Protein AF-0000000078028422 (afdb_homodimer)

Organism: NCBI:txid1051616

Structure (mmCIF, N/CA/C/O backbone):
data_AF-0000000078028422-model_v1
#
loop_
_entity.id
_entity.type
_entity.pdbx_description
1 polymer 'Dicer-like protein 2'
#
loop_
_atom_site.group_PDB
_atom_site.id
_atom_site.type_symbol
_atom_site.label_atom_id
_atom_site.label_alt_id
_atom_site.label_comp_id
_atom_site.label_asym_id
_atom_site.label_entity_id
_atom_site.label_seq_id
_atom_site.pdbx_PDB_ins_code
_atom_site.Cartn_x
_atom_site.Cartn_y
_atom_site.Cartn_z
_atom_site.occupancy
_atom_site.B_iso_or_equiv
_atom_site.auth_seq_id
_atom_site.auth_comp_id
_atom_site.auth_asym_id
_atom_site.auth_atom_id
_atom_site.pdbx_PDB_model_num
ATOM 1 N N . MET A 1 1 ? -7.621 -33.125 7.523 1 70.5 1 MET A N 1
ATOM 2 C CA . MET A 1 1 ? -7.453 -32.125 6.484 1 70.5 1 MET A CA 1
ATOM 3 C C . MET A 1 1 ? -6.629 -30.953 6.996 1 70.5 1 MET A C 1
ATOM 5 O O . MET A 1 1 ? -5.73 -30.469 6.301 1 70.5 1 MET A O 1
ATOM 9 N N . LEU A 1 2 ? -6.648 -30.766 8.273 1 87 2 LEU A N 1
ATOM 10 C CA . LEU A 1 2 ? -5.988 -29.594 8.82 1 87 2 LEU A CA 1
ATOM 11 C C . LEU A 1 2 ? -4.547 -29.891 9.203 1 87 2 LEU A C 1
ATOM 13 O O . LEU A 1 2 ? -3.678 -29.031 9.125 1 87 2 LEU A O 1
ATOM 17 N N . VAL A 1 3 ? -4.293 -31.172 9.5 1 90 3 VAL A N 1
ATOM 18 C CA . VAL A 1 3 ? -2.971 -31.547 9.984 1 90 3 VAL A CA 1
ATOM 19 C C . VAL A 1 3 ? -1.938 -31.391 8.875 1 90 3 VAL A C 1
ATOM 21 O O . VAL A 1 3 ? -0.91 -30.734 9.062 1 90 3 VAL A O 1
ATOM 24 N N . PRO A 1 4 ? -2.229 -31.938 7.75 1 92.5 4 PRO A N 1
ATOM 25 C CA . PRO A 1 4 ? -1.267 -31.75 6.66 1 92.5 4 PRO A CA 1
ATOM 26 C C . PRO A 1 4 ? -0.997 -30.266 6.359 1 92.5 4 PRO A C 1
ATOM 28 O O . PRO A 1 4 ? 0.129 -29.906 6.012 1 92.5 4 PRO A O 1
ATOM 31 N N . LEU A 1 5 ? -1.979 -29.438 6.48 1 94.75 5 LEU A N 1
ATOM 32 C CA . LEU A 1 5 ? -1.807 -28.016 6.227 1 94.75 5 LEU A CA 1
ATOM 33 C C . LEU A 1 5 ? -0.926 -27.375 7.293 1 94.75 5 LEU A C 1
ATOM 35 O O . LEU A 1 5 ? -0.062 -26.547 6.98 1 94.75 5 LEU A O 1
ATOM 39 N N . GLU A 1 6 ? -1.146 -27.734 8.484 1 96.94 6 GLU A N 1
ATOM 40 C CA . GLU A 1 6 ? -0.307 -27.25 9.578 1 96.94 6 GLU A CA 1
ATOM 41 C C . GLU A 1 6 ? 1.145 -27.672 9.391 1 96.94 6 GLU A C 1
ATOM 43 O O . GLU A 1 6 ? 2.066 -26.906 9.688 1 96.94 6 GLU A O 1
ATOM 48 N N . GLU A 1 7 ? 1.312 -28.891 8.914 1 94.5 7 GLU A N 1
ATOM 49 C CA . GLU A 1 7 ? 2.658 -29.375 8.617 1 94.5 7 GLU A CA 1
ATOM 50 C C . GLU A 1 7 ? 3.289 -28.578 7.477 1 94.5 7 GLU A C 1
ATOM 52 O O . GLU A 1 7 ? 4.473 -28.234 7.531 1 94.5 7 GLU A O 1
ATOM 57 N N . LEU A 1 8 ? 2.5 -28.312 6.527 1 95.38 8 LEU A N 1
ATOM 58 C CA . LEU A 1 8 ? 2.969 -27.562 5.371 1 95.38 8 LEU A CA 1
ATOM 59 C C . LEU A 1 8 ? 3.504 -26.188 5.785 1 95.38 8 LEU A C 1
ATOM 61 O O . LEU A 1 8 ? 4.57 -25.766 5.332 1 95.38 8 LEU A O 1
ATOM 65 N N . ILE A 1 9 ? 2.828 -25.484 6.691 1 96.75 9 ILE A N 1
ATOM 66 C CA . ILE A 1 9 ? 3.205 -24.109 7.043 1 96.75 9 ILE A CA 1
ATOM 67 C C . ILE A 1 9 ? 4.07 -24.125 8.297 1 96.75 9 ILE A C 1
ATOM 69 O O . ILE A 1 9 ? 4.516 -23.062 8.766 1 96.75 9 ILE A O 1
ATOM 73 N N . ASP A 1 10 ? 4.27 -25.328 8.844 1 95.44 10 ASP A N 1
ATOM 74 C CA . ASP A 1 10 ? 5.094 -25.547 10.031 1 95.44 10 ASP A CA 1
ATOM 75 C C . ASP A 1 10 ? 4.59 -24.719 11.211 1 95.44 10 ASP A C 1
ATOM 77 O O . ASP A 1 10 ? 5.355 -23.969 11.828 1 95.44 10 ASP A O 1
ATOM 81 N N . TYR A 1 11 ? 3.285 -24.781 11.438 1 98 11 TYR A N 1
ATOM 82 C CA . TYR A 1 11 ? 2.631 -24.109 12.555 1 98 11 TYR A CA 1
ATOM 83 C C . TYR A 1 11 ? 1.389 -24.875 13 1 98 11 TYR A C 1
ATOM 85 O O . TYR A 1 11 ? 0.562 -25.266 12.172 1 98 11 TYR A O 1
ATOM 93 N N . THR A 1 12 ? 1.267 -25.125 14.25 1 98.06 12 THR A N 1
ATOM 94 C CA . THR A 1 12 ? 0.093 -25.781 14.82 1 98.06 12 THR A CA 1
ATOM 95 C C . THR A 1 12 ? -0.811 -24.766 15.516 1 98.06 12 THR A C 1
ATOM 97 O O . THR A 1 12 ? -0.399 -24.109 16.484 1 98.06 12 THR A O 1
ATOM 100 N N . PHE A 1 13 ? -1.99 -24.734 15.094 1 98.06 13 PHE A N 1
ATOM 101 C CA . PHE A 1 13 ? -2.928 -23.734 15.602 1 98.06 13 PHE A CA 1
ATOM 102 C C . PHE A 1 13 ? -3.514 -24.172 16.938 1 98.06 13 PHE A C 1
ATOM 104 O O . PHE A 1 13 ? -3.863 -25.344 17.109 1 98.06 13 PHE A O 1
ATOM 111 N N . THR A 1 14 ? -3.594 -23.219 17.812 1 97.88 14 THR A N 1
ATOM 112 C CA . THR A 1 14 ? -4.391 -23.406 19.031 1 97.88 14 THR A CA 1
ATOM 113 C C . THR A 1 14 ? -5.883 -23.312 18.703 1 97.88 14 THR A C 1
ATOM 115 O O . THR A 1 14 ? -6.668 -24.172 19.125 1 97.88 14 THR A O 1
ATOM 118 N N . LYS A 1 15 ? -6.234 -22.297 18 1 96.56 15 LYS A N 1
ATOM 119 C CA . LYS A 1 15 ? -7.598 -22.125 17.516 1 96.56 15 LYS A CA 1
ATOM 120 C C . LYS A 1 15 ? -7.727 -22.562 16.062 1 96.56 15 LYS A C 1
ATOM 122 O O . LYS A 1 15 ? -7.578 -21.766 15.141 1 96.56 15 LYS A O 1
ATOM 127 N N . LYS A 1 16 ? -8.164 -23.75 15.898 1 95.81 16 LYS A N 1
ATOM 128 C CA . LYS A 1 16 ? -8.234 -24.375 14.578 1 95.81 16 LYS A CA 1
ATOM 129 C C . LYS A 1 16 ? -9.172 -23.594 13.664 1 95.81 16 LYS A C 1
ATOM 131 O O . LYS A 1 16 ? -8.992 -23.594 12.445 1 95.81 16 LYS A O 1
ATOM 136 N N . ILE A 1 17 ? -10.086 -22.922 14.242 1 95.19 17 ILE A N 1
ATOM 137 C CA . ILE A 1 17 ? -11.078 -22.172 13.469 1 95.19 17 ILE A CA 1
ATOM 138 C C . ILE A 1 17 ? -10.391 -21.094 12.633 1 95.19 17 ILE A C 1
ATOM 140 O O . ILE A 1 17 ? -10.852 -20.766 11.539 1 95.19 17 ILE A O 1
ATOM 144 N N . LEU A 1 18 ? -9.273 -20.547 13.125 1 96.75 18 LEU A N 1
ATOM 145 C CA . LEU A 1 18 ? -8.516 -19.531 12.391 1 96.75 18 LEU A CA 1
ATOM 146 C C . LEU A 1 18 ? -7.941 -20.125 11.102 1 96.75 18 LEU A C 1
ATOM 148 O O . LEU A 1 18 ? -7.969 -19.469 10.055 1 96.75 18 LEU A O 1
ATOM 152 N N . LEU A 1 19 ? -7.457 -21.359 11.211 1 97.06 19 LEU A N 1
ATOM 153 C CA . LEU A 1 19 ? -6.945 -22.031 10.023 1 97.06 19 LEU A CA 1
ATOM 154 C C . LEU A 1 19 ? -8.062 -22.281 9.008 1 97.06 19 LEU A C 1
ATOM 156 O O . LEU A 1 19 ? -7.891 -22.016 7.816 1 97.06 19 LEU A O 1
ATOM 160 N N . ILE A 1 20 ? -9.156 -22.688 9.461 1 96.06 20 ILE A N 1
ATOM 161 C CA . ILE A 1 20 ? -10.297 -22.969 8.594 1 96.06 20 ILE A CA 1
ATOM 162 C C . ILE A 1 20 ? -10.75 -21.672 7.906 1 96.06 20 ILE A C 1
ATOM 164 O O . ILE A 1 20 ? -10.969 -21.656 6.691 1 96.06 20 ILE A O 1
ATOM 168 N N . GLU A 1 21 ? -10.828 -20.641 8.68 1 96.12 21 GLU A N 1
ATOM 169 C CA . GLU A 1 21 ? -11.219 -19.344 8.125 1 96.12 21 GLU A CA 1
ATOM 170 C C . GLU A 1 21 ? -10.242 -18.891 7.043 1 96.12 21 GLU A C 1
ATOM 172 O O . GLU A 1 21 ? -10.648 -18.359 6.012 1 96.12 21 GLU A O 1
ATOM 177 N N . SER A 1 22 ? -8.969 -19.109 7.223 1 97.56 22 SER A N 1
ATOM 178 C CA . SER A 1 22 ? -7.922 -18.625 6.328 1 97.56 22 SER A CA 1
ATOM 179 C C . SER A 1 22 ? -7.957 -19.344 4.988 1 97.56 22 SER A C 1
ATOM 181 O O . SER A 1 22 ? -7.395 -18.875 4 1 97.56 22 SER A O 1
ATOM 183 N N . ILE A 1 23 ? -8.695 -20.5 4.91 1 97.06 23 ILE A N 1
ATOM 184 C CA . ILE A 1 23 ? -8.742 -21.25 3.662 1 97.06 23 ILE A CA 1
ATOM 185 C C . ILE A 1 23 ? -10.172 -21.297 3.139 1 97.06 23 ILE A C 1
ATOM 187 O O . ILE A 1 23 ? -10.523 -22.156 2.326 1 97.06 23 ILE A O 1
ATOM 191 N N . THR A 1 24 ? -11 -20.438 3.648 1 97 24 THR A N 1
ATOM 192 C CA . THR A 1 24 ? -12.398 -20.422 3.236 1 97 24 THR A CA 1
ATOM 193 C C . THR A 1 24 ? -12.68 -19.25 2.297 1 97 24 THR A C 1
ATOM 195 O O . THR A 1 24 ? -12.578 -18.094 2.695 1 97 24 THR A O 1
ATOM 198 N N . HIS A 1 25 ? -12.984 -19.578 1.071 1 96.75 25 HIS A N 1
ATOM 199 C CA . HIS A 1 25 ? -13.359 -18.594 0.068 1 96.75 25 HIS A CA 1
ATOM 200 C C . HIS A 1 25 ? -14.734 -18 0.363 1 96.75 25 HIS A C 1
ATOM 202 O O . HIS A 1 25 ? -15.586 -18.672 0.958 1 96.75 25 HIS A O 1
ATOM 208 N N . ALA A 1 26 ? -15.023 -16.828 -0.129 1 93.75 26 ALA A N 1
ATOM 209 C CA . ALA A 1 26 ? -16.266 -16.109 0.138 1 93.75 26 ALA A CA 1
ATOM 210 C C . ALA A 1 26 ? -17.453 -16.844 -0.458 1 93.75 26 ALA A C 1
ATOM 212 O O . ALA A 1 26 ? -18.594 -16.672 -0.015 1 93.75 26 ALA A O 1
ATOM 213 N N . SER A 1 27 ? -17.281 -17.672 -1.426 1 93.75 27 SER A N 1
ATOM 214 C CA . SER A 1 27 ? -18.359 -18.391 -2.092 1 93.75 27 SER A CA 1
ATOM 215 C C . SER A 1 27 ? -18.812 -19.594 -1.271 1 93.75 27 SER A C 1
ATOM 217 O O . SER A 1 27 ? -19.797 -20.25 -1.605 1 93.75 27 SER A O 1
ATOM 219 N N . PHE A 1 28 ? -18.031 -19.891 -0.2 1 93.19 28 PHE A N 1
ATOM 220 C CA . PHE A 1 28 ? -18.344 -21.078 0.586 1 93.19 28 PHE A CA 1
ATOM 221 C C . PHE A 1 28 ? -19.672 -20.891 1.327 1 93.19 28 PHE A C 1
ATOM 223 O O . PHE A 1 28 ? -19.859 -19.922 2.055 1 93.19 28 PHE A O 1
ATOM 230 N N . THR A 1 29 ? -20.641 -21.734 1.227 1 85.19 29 THR A N 1
ATOM 231 C CA . THR A 1 29 ? -21.984 -21.609 1.796 1 85.19 29 THR A CA 1
ATOM 232 C C . THR A 1 29 ? -22.297 -22.781 2.719 1 85.19 29 THR A C 1
ATOM 234 O O . THR A 1 29 ? -23.328 -22.766 3.404 1 85.19 29 THR A O 1
ATOM 237 N N . ALA A 1 30 ? -21.516 -23.703 2.748 1 76.31 30 ALA A N 1
ATOM 238 C CA . ALA A 1 30 ? -21.875 -24.891 3.498 1 76.31 30 ALA A CA 1
ATOM 239 C C . ALA A 1 30 ? -21.719 -24.672 5 1 76.31 30 ALA A C 1
ATOM 241 O O . ALA A 1 30 ? -20.656 -24.25 5.453 1 76.31 30 ALA A O 1
ATOM 242 N N . GLY A 1 31 ? -22.734 -24.812 5.684 1 68.44 31 GLY A N 1
ATOM 243 C CA . GLY A 1 31 ? -22.703 -24.844 7.137 1 68.44 31 GLY A CA 1
ATOM 244 C C . GLY A 1 31 ? -22.609 -23.453 7.754 1 68.44 31 GLY A C 1
ATOM 245 O O . GLY A 1 31 ? -22.953 -22.453 7.109 1 68.44 31 GLY A O 1
ATOM 246 N N . HIS A 1 32 ? -22.375 -23.422 9.148 1 61 32 HIS A N 1
ATOM 247 C CA . HIS A 1 32 ? -22.188 -22.172 9.883 1 61 32 HIS A CA 1
ATOM 248 C C . HIS A 1 32 ? -20.828 -21.547 9.578 1 61 32 HIS A C 1
ATOM 250 O O . HIS A 1 32 ? -19.797 -22.109 9.953 1 61 32 HIS A O 1
ATOM 256 N N . VAL A 1 33 ? -20.828 -20.719 8.602 1 64.5 33 VAL A N 1
ATOM 257 C CA . VAL A 1 33 ? -19.562 -20.156 8.156 1 64.5 33 VAL A CA 1
ATOM 258 C C . VAL A 1 33 ? -19.156 -19.016 9.086 1 64.5 33 VAL A C 1
ATOM 260 O O . VAL A 1 33 ? -19.938 -18.094 9.328 1 64.5 33 VAL A O 1
ATOM 263 N N . THR A 1 34 ? -18.156 -19.203 9.953 1 63.94 34 THR A N 1
ATOM 264 C CA . THR A 1 34 ? -17.609 -18.25 10.922 1 63.94 34 THR A CA 1
ATOM 265 C C . THR A 1 34 ? -16.891 -17.109 10.219 1 63.94 34 THR A C 1
ATOM 267 O O . THR A 1 34 ? -16.578 -16.094 10.836 1 63.94 34 THR A O 1
ATOM 270 N N . GLY A 1 35 ? -16.906 -17.125 8.828 1 82.62 35 GLY A N 1
ATOM 271 C CA . GLY A 1 35 ? -16.203 -16.078 8.094 1 82.62 35 GLY A CA 1
ATOM 272 C C . GLY A 1 35 ? -15.383 -16.625 6.941 1 82.62 35 GLY A C 1
ATOM 273 O O . GLY A 1 35 ? -15.258 -17.828 6.77 1 82.62 35 GLY A O 1
ATOM 274 N N . CYS A 1 36 ? -14.961 -15.742 6.102 1 92.38 36 CYS A N 1
ATOM 275 C CA . CYS A 1 36 ? -14.109 -16.109 4.977 1 92.38 36 CYS A CA 1
ATOM 276 C C . CYS A 1 36 ? -12.719 -15.5 5.121 1 92.38 36 CYS A C 1
ATOM 278 O O . CYS A 1 36 ? -12.422 -14.844 6.125 1 92.38 36 CYS A O 1
ATOM 280 N N . LEU A 1 37 ? -11.891 -15.758 4.195 1 97.38 37 LEU A N 1
ATOM 281 C CA . LEU A 1 37 ? -10.461 -15.5 4.344 1 97.38 37 LEU A CA 1
ATOM 282 C C . LEU A 1 37 ? -10.164 -14.008 4.18 1 97.38 37 LEU A C 1
ATOM 284 O O . LEU A 1 37 ? -9.047 -13.562 4.469 1 97.38 37 LEU A O 1
ATOM 288 N N . GLU A 1 38 ? -11.125 -13.164 3.812 1 97 38 GLU A N 1
ATOM 289 C CA . GLU A 1 38 ? -10.859 -11.805 3.348 1 97 38 GLU A CA 1
ATOM 290 C C . GLU A 1 38 ? -10.289 -10.945 4.465 1 97 38 GLU A C 1
ATOM 292 O O . GLU A 1 38 ? -9.344 -10.18 4.25 1 97 38 GLU A O 1
ATOM 297 N N . ARG A 1 39 ? -10.844 -11.016 5.676 1 96.94 39 ARG A N 1
ATOM 298 C CA . ARG A 1 39 ? -10.344 -10.211 6.789 1 96.94 39 ARG A CA 1
ATOM 299 C C . ARG A 1 39 ? -8.93 -10.633 7.176 1 96.94 39 ARG A C 1
ATOM 301 O O . ARG A 1 39 ? -8.086 -9.789 7.473 1 96.94 39 ARG A O 1
ATOM 308 N N . LEU A 1 40 ? -8.703 -11.938 7.176 1 98.06 40 LEU A N 1
ATOM 309 C CA . LEU A 1 40 ? -7.379 -12.461 7.504 1 98.06 40 LEU A CA 1
ATOM 310 C C . LEU A 1 40 ? -6.363 -12.086 6.43 1 98.06 40 LEU A C 1
ATOM 312 O O . LEU A 1 40 ? -5.199 -11.828 6.734 1 98.06 40 LEU A O 1
ATOM 316 N N . GLU A 1 41 ? -6.852 -12.141 5.164 1 98.56 41 GLU A N 1
ATOM 317 C CA . GLU A 1 41 ? -6.012 -11.688 4.059 1 98.56 41 GLU A CA 1
ATOM 318 C C . GLU A 1 41 ? -5.547 -10.25 4.266 1 98.56 41 GLU A C 1
ATOM 320 O O . GLU A 1 41 ? -4.363 -9.945 4.09 1 98.56 41 GLU A O 1
ATOM 325 N N . PHE A 1 42 ? -6.512 -9.438 4.66 1 98.38 42 PHE A N 1
ATOM 326 C CA . PHE A 1 42 ? -6.223 -8.023 4.867 1 98.38 42 PHE A CA 1
ATOM 327 C C . PHE A 1 42 ? -5.188 -7.844 5.973 1 98.38 42 PHE A C 1
ATOM 329 O O . PHE A 1 42 ? -4.238 -7.07 5.82 1 98.38 42 PHE A O 1
ATOM 336 N N . LEU A 1 43 ? -5.277 -8.516 7.008 1 98.12 43 LEU A N 1
ATOM 337 C CA . LEU A 1 43 ? -4.316 -8.492 8.109 1 98.12 43 LEU A CA 1
ATOM 338 C C . LEU A 1 43 ? -2.982 -9.086 7.668 1 98.12 43 LEU A C 1
ATOM 340 O O . LEU A 1 43 ? -1.926 -8.508 7.93 1 98.12 43 LEU A O 1
ATOM 344 N N . GLY A 1 44 ? -3.035 -10.195 7.016 1 98.62 44 GLY A N 1
ATOM 345 C CA . GLY A 1 44 ? -1.838 -10.883 6.559 1 98.62 44 GLY A CA 1
ATOM 346 C C . GLY A 1 44 ? -0.998 -10.055 5.609 1 98.62 44 GLY A C 1
ATOM 347 O O . GLY A 1 44 ? 0.232 -10.133 5.625 1 98.62 44 GLY A O 1
ATOM 348 N N . ASP A 1 45 ? -1.674 -9.266 4.777 1 98.31 45 ASP A N 1
ATOM 349 C CA . ASP A 1 45 ? -0.981 -8.375 3.854 1 98.31 45 ASP A CA 1
ATOM 350 C C . ASP A 1 45 ? -0.088 -7.391 4.605 1 98.31 45 ASP A C 1
ATOM 352 O O . ASP A 1 45 ? 1.074 -7.195 4.242 1 98.31 45 ASP A O 1
ATOM 356 N N . ALA A 1 46 ? -0.617 -6.828 5.676 1 98 46 ALA A N 1
ATOM 357 C CA . ALA A 1 46 ? 0.135 -5.875 6.488 1 98 46 ALA A CA 1
ATOM 358 C C . ALA A 1 46 ? 1.301 -6.559 7.195 1 98 46 ALA A C 1
ATOM 360 O O . ALA A 1 46 ? 2.406 -6.016 7.25 1 98 46 ALA A O 1
ATOM 361 N N . ILE A 1 47 ? 1.067 -7.75 7.699 1 97.94 47 ILE A N 1
ATOM 362 C CA . ILE A 1 47 ? 2.094 -8.508 8.406 1 97.94 47 ILE A CA 1
ATOM 363 C C . ILE A 1 47 ? 3.213 -8.891 7.438 1 97.94 47 ILE A C 1
ATOM 365 O O . ILE A 1 47 ? 4.395 -8.781 7.777 1 97.94 47 ILE A O 1
ATOM 369 N N . LEU A 1 48 ? 2.801 -9.289 6.301 1 98.69 48 LEU A N 1
ATOM 370 C CA . LEU A 1 48 ? 3.779 -9.68 5.293 1 98.69 48 LEU A CA 1
ATOM 371 C C . LEU A 1 48 ? 4.68 -8.508 4.918 1 98.69 48 LEU A C 1
ATOM 373 O O . LEU A 1 48 ? 5.898 -8.656 4.82 1 98.69 48 LEU A O 1
ATOM 377 N N . ASP A 1 49 ? 4.141 -7.371 4.742 1 98.19 49 ASP A N 1
ATOM 378 C CA . ASP A 1 49 ? 4.918 -6.172 4.426 1 98.19 49 ASP A CA 1
ATOM 379 C C . ASP A 1 49 ? 5.926 -5.867 5.531 1 98.19 49 ASP A C 1
ATOM 381 O O . ASP A 1 49 ? 7.078 -5.531 5.25 1 98.19 49 ASP A O 1
ATOM 385 N N . ASP A 1 50 ? 5.441 -5.977 6.711 1 96.94 50 ASP A N 1
ATOM 386 C CA . ASP A 1 50 ? 6.32 -5.75 7.852 1 96.94 50 ASP A CA 1
ATOM 387 C C . ASP A 1 50 ? 7.492 -6.727 7.844 1 96.94 50 ASP A C 1
ATOM 389 O O . ASP A 1 50 ? 8.641 -6.324 8.031 1 96.94 50 ASP A O 1
ATOM 393 N N . ILE A 1 51 ? 7.25 -7.969 7.574 1 97.88 51 ILE A N 1
ATOM 394 C CA . ILE A 1 51 ? 8.266 -9.016 7.582 1 97.88 51 ILE A CA 1
ATOM 395 C C . ILE A 1 51 ? 9.305 -8.727 6.5 1 97.88 51 ILE A C 1
ATOM 397 O O . ILE A 1 51 ? 10.516 -8.758 6.766 1 97.88 51 ILE A O 1
ATOM 401 N N . VAL A 1 52 ? 8.859 -8.406 5.344 1 98.5 52 VAL A N 1
ATOM 402 C CA . VAL A 1 52 ? 9.727 -8.227 4.188 1 98.5 52 VAL A CA 1
ATOM 403 C C . VAL A 1 52 ? 10.602 -6.988 4.391 1 98.5 52 VAL A C 1
ATOM 405 O O . VAL A 1 52 ? 11.82 -7.043 4.195 1 98.5 52 VAL A O 1
ATOM 408 N N . VAL A 1 53 ? 9.984 -5.91 4.824 1 97.94 53 VAL A N 1
ATOM 409 C CA . VAL A 1 53 ? 10.719 -4.66 4.98 1 97.94 53 VAL A CA 1
ATOM 410 C C . VAL A 1 53 ? 11.711 -4.789 6.133 1 97.94 53 VAL A C 1
ATOM 412 O O . VAL A 1 53 ? 12.852 -4.324 6.039 1 97.94 53 VAL A O 1
ATOM 415 N N . SER A 1 54 ? 11.312 -5.449 7.18 1 96.75 54 SER A N 1
ATOM 416 C CA . SER A 1 54 ? 12.195 -5.68 8.32 1 96.75 54 SER A CA 1
ATOM 417 C C . SER A 1 54 ? 13.383 -6.555 7.926 1 96.75 54 SER A C 1
ATOM 419 O O . SER A 1 54 ? 14.484 -6.398 8.461 1 96.75 54 SER A O 1
ATOM 421 N N . HIS A 1 55 ? 13.125 -7.461 7.008 1 97.19 55 HIS A N 1
ATOM 422 C CA . HIS A 1 55 ? 14.188 -8.328 6.508 1 97.19 55 HIS A CA 1
ATOM 423 C C . HIS A 1 55 ? 15.195 -7.547 5.68 1 97.19 55 HIS A C 1
ATOM 425 O O . HIS A 1 55 ? 16.391 -7.855 5.691 1 97.19 55 HIS A O 1
ATOM 431 N N . LEU A 1 56 ? 14.773 -6.535 5.043 1 97.81 56 LEU A N 1
ATOM 432 C CA . LEU A 1 56 ? 15.594 -5.777 4.109 1 97.81 56 LEU A CA 1
ATOM 433 C C . LEU A 1 56 ? 16.375 -4.688 4.836 1 97.81 56 LEU A C 1
ATOM 435 O O . LEU A 1 56 ? 17.469 -4.316 4.41 1 97.81 56 LEU A O 1
ATOM 439 N N . PHE A 1 57 ? 15.875 -4.199 5.922 1 97.06 57 PHE A N 1
ATOM 440 C CA . PHE A 1 57 ? 16.359 -2.977 6.555 1 97.06 57 PHE A CA 1
ATOM 441 C C . PHE A 1 57 ? 17.812 -3.119 6.965 1 97.06 57 PHE A C 1
ATOM 443 O O . PHE A 1 57 ? 18.625 -2.229 6.711 1 97.06 57 PHE A O 1
ATOM 450 N N . PRO A 1 58 ? 18.25 -4.297 7.5 1 95.88 58 PRO A N 1
ATOM 451 C CA . PRO A 1 58 ? 19.625 -4.43 7.949 1 95.88 58 PRO A CA 1
ATOM 452 C C . PRO A 1 58 ? 20.625 -4.48 6.789 1 95.88 58 PRO A C 1
ATOM 454 O O . PRO A 1 58 ? 21.828 -4.363 7.004 1 95.88 58 PRO A O 1
ATOM 457 N N . LEU A 1 59 ? 20.141 -4.602 5.562 1 96.31 59 LEU A N 1
ATOM 458 C CA . LEU A 1 59 ? 21.031 -4.785 4.418 1 96.31 59 LEU A CA 1
ATOM 459 C C . LEU A 1 59 ? 21.547 -3.441 3.916 1 96.31 59 LEU A C 1
ATOM 461 O O . LEU A 1 59 ? 22.281 -3.389 2.92 1 96.31 59 LEU A O 1
ATOM 465 N N . ASN A 1 60 ? 21.188 -2.348 4.535 1 92.81 60 ASN A N 1
ATOM 466 C CA . ASN A 1 60 ? 21.641 -0.997 4.23 1 92.81 60 ASN A CA 1
ATOM 467 C C . ASN A 1 60 ? 21.406 -0.649 2.762 1 92.81 60 ASN A C 1
ATOM 469 O O . ASN A 1 60 ? 22.297 -0.098 2.107 1 92.81 60 ASN A O 1
ATOM 473 N N . LEU A 1 61 ? 20.312 -1.104 2.271 1 95.62 61 LEU A N 1
ATOM 474 C CA . LEU A 1 61 ? 19.875 -0.771 0.922 1 95.62 61 LEU A CA 1
ATOM 475 C C . LEU A 1 61 ? 19.203 0.6 0.891 1 95.62 61 LEU A C 1
ATOM 477 O O . LEU A 1 61 ? 18.703 1.072 1.913 1 95.62 61 LEU A O 1
ATOM 481 N N . SER A 1 62 ? 19.297 1.283 -0.273 1 95.19 62 SER A N 1
ATOM 482 C CA . SER A 1 62 ? 18.531 2.514 -0.429 1 95.19 62 SER A CA 1
ATOM 483 C C . SER A 1 62 ? 17.031 2.256 -0.29 1 95.19 62 SER A C 1
ATOM 485 O O . SER A 1 62 ? 16.562 1.125 -0.468 1 95.19 62 SER A O 1
ATOM 487 N N . HIS A 1 63 ? 16.234 3.266 0.063 1 95.19 63 HIS A N 1
ATOM 488 C CA . HIS A 1 63 ? 14.789 3.107 0.186 1 95.19 63 HIS A CA 1
ATOM 489 C C . HIS A 1 63 ? 14.164 2.709 -1.146 1 95.19 63 HIS A C 1
ATOM 491 O O . HIS A 1 63 ? 13.211 1.933 -1.181 1 95.19 63 HIS A O 1
ATOM 497 N N . ASP A 1 64 ? 14.719 3.18 -2.268 1 96.19 64 ASP A N 1
ATOM 498 C CA . ASP A 1 64 ? 14.227 2.807 -3.594 1 96.19 64 ASP A CA 1
ATOM 499 C C . ASP A 1 64 ? 14.406 1.312 -3.844 1 96.19 64 ASP A C 1
ATOM 501 O O . ASP A 1 64 ? 13.492 0.643 -4.32 1 96.19 64 ASP A O 1
ATOM 505 N N . ARG A 1 65 ? 15.617 0.839 -3.557 1 97.81 65 ARG A N 1
ATOM 506 C CA . ARG A 1 65 ? 15.906 -0.58 -3.744 1 97.81 65 ARG A CA 1
ATOM 507 C C . ARG A 1 65 ? 15.023 -1.439 -2.844 1 97.81 65 ARG A C 1
ATOM 509 O O . ARG A 1 65 ? 14.523 -2.482 -3.27 1 97.81 65 ARG A O 1
ATOM 516 N N . MET A 1 66 ? 14.82 -1.012 -1.612 1 98.06 66 MET A N 1
ATOM 517 C CA . MET A 1 66 ? 13.945 -1.743 -0.7 1 98.06 66 MET A CA 1
ATOM 518 C C . MET A 1 66 ? 12.523 -1.801 -1.241 1 98.06 66 MET A C 1
ATOM 520 O O . MET A 1 66 ? 11.867 -2.84 -1.158 1 98.06 66 MET A O 1
ATOM 524 N N . HIS A 1 67 ? 12.078 -0.681 -1.83 1 98.06 67 HIS A N 1
ATOM 525 C CA . HIS A 1 67 ? 10.742 -0.626 -2.41 1 98.06 67 HIS A CA 1
ATOM 526 C C . HIS A 1 67 ? 10.602 -1.625 -3.553 1 98.06 67 HIS A C 1
ATOM 528 O O . HIS A 1 67 ? 9.602 -2.354 -3.623 1 98.06 67 HIS A O 1
ATOM 534 N N . LEU A 1 68 ? 11.578 -1.675 -4.43 1 98.69 68 LEU A N 1
ATOM 535 C CA . LEU A 1 68 ? 11.547 -2.58 -5.574 1 98.69 68 LEU A CA 1
ATOM 536 C C . LEU A 1 68 ? 11.547 -4.035 -5.117 1 98.69 68 LEU A C 1
ATOM 538 O O . LEU A 1 68 ? 10.781 -4.852 -5.633 1 98.69 68 LEU A O 1
ATOM 542 N N . LEU A 1 69 ? 12.383 -4.344 -4.156 1 98.81 69 LEU A N 1
ATOM 543 C CA . LEU A 1 69 ? 12.484 -5.711 -3.65 1 98.81 69 LEU A CA 1
ATOM 544 C C . LEU A 1 69 ? 11.195 -6.129 -2.957 1 98.81 69 LEU A C 1
ATOM 546 O O . LEU A 1 69 ? 10.734 -7.266 -3.119 1 98.81 69 LEU A O 1
ATOM 550 N N . ARG A 1 70 ? 10.633 -5.223 -2.164 1 98.69 70 ARG A N 1
ATOM 551 C CA . ARG A 1 70 ? 9.352 -5.508 -1.531 1 98.69 70 ARG A CA 1
ATOM 552 C C . ARG A 1 70 ? 8.281 -5.801 -2.574 1 98.69 70 ARG A C 1
ATOM 554 O O . ARG A 1 70 ? 7.566 -6.801 -2.475 1 98.69 70 ARG A O 1
ATOM 561 N N . THR A 1 71 ? 8.188 -4.992 -3.627 1 98.5 71 THR A N 1
ATOM 562 C CA . THR A 1 71 ? 7.195 -5.156 -4.684 1 98.5 71 THR A CA 1
ATOM 563 C C . THR A 1 71 ? 7.359 -6.508 -5.375 1 98.5 71 THR A C 1
ATOM 565 O O . THR A 1 71 ? 6.375 -7.219 -5.602 1 98.5 71 THR A O 1
ATOM 568 N N . ALA A 1 72 ? 8.547 -6.871 -5.594 1 98.56 72 ALA A N 1
ATOM 569 C CA . ALA A 1 72 ? 8.844 -8.117 -6.297 1 98.56 72 ALA A CA 1
ATOM 570 C C . ALA A 1 72 ? 8.523 -9.328 -5.426 1 98.56 72 ALA A C 1
ATOM 572 O O . ALA A 1 72 ? 8.141 -10.383 -5.934 1 98.56 72 ALA A O 1
ATOM 573 N N . SER A 1 73 ? 8.594 -9.18 -4.133 1 98.31 73 SER A N 1
ATOM 574 C CA . SER A 1 73 ? 8.516 -10.359 -3.271 1 98.31 73 SER A CA 1
ATOM 575 C C . SER A 1 73 ? 7.102 -10.555 -2.729 1 98.31 73 SER A C 1
ATOM 577 O O . SER A 1 73 ? 6.785 -11.602 -2.17 1 98.31 73 SER A O 1
ATOM 579 N N . VAL A 1 74 ? 6.211 -9.508 -2.922 1 98.38 74 VAL A N 1
ATOM 580 C CA . VAL A 1 74 ? 4.898 -9.656 -2.301 1 98.38 74 VAL A CA 1
ATOM 581 C C . VAL A 1 74 ? 3.805 -9.453 -3.348 1 98.38 74 VAL A C 1
ATOM 583 O O . VAL A 1 74 ? 2.617 -9.414 -3.014 1 98.38 74 VAL A O 1
ATOM 586 N N . ASN A 1 75 ? 4.113 -9.328 -4.633 1 98.25 75 ASN A N 1
ATOM 587 C CA . ASN A 1 75 ? 3.086 -9.125 -5.648 1 98.25 75 ASN A CA 1
ATOM 588 C C . ASN A 1 75 ? 2.197 -10.359 -5.801 1 98.25 75 ASN A C 1
ATOM 590 O O . ASN A 1 75 ? 2.623 -11.477 -5.508 1 98.25 75 ASN A O 1
ATOM 594 N N . GLY A 1 76 ? 1.067 -10.141 -6.277 1 98.38 76 GLY A N 1
ATOM 595 C CA . GLY A 1 76 ? 0.041 -11.172 -6.34 1 98.38 76 GLY A CA 1
ATOM 596 C C . GLY A 1 76 ? 0.433 -12.352 -7.207 1 98.38 76 GLY A C 1
ATOM 597 O O . GLY A 1 76 ? 0.093 -13.5 -6.895 1 98.38 76 GLY A O 1
ATOM 598 N N . ASP A 1 77 ? 1.115 -12.109 -8.266 1 98.38 77 ASP A N 1
ATOM 599 C CA . ASP A 1 77 ? 1.499 -13.188 -9.172 1 98.38 77 ASP A CA 1
ATOM 600 C C . ASP A 1 77 ? 2.5 -14.133 -8.516 1 98.38 77 ASP A C 1
ATOM 602 O O . ASP A 1 77 ? 2.385 -15.352 -8.641 1 98.38 77 ASP A O 1
ATOM 606 N N . LEU A 1 78 ? 3.467 -13.609 -7.785 1 98.81 78 LEU A N 1
ATOM 607 C CA . LEU A 1 78 ? 4.426 -14.453 -7.086 1 98.81 78 LEU A CA 1
ATOM 608 C C . LEU A 1 78 ? 3.748 -15.242 -5.969 1 98.81 78 LEU A C 1
ATOM 610 O O . LEU A 1 78 ? 3.957 -16.453 -5.836 1 98.81 78 LEU A O 1
ATOM 614 N N . LEU A 1 79 ? 2.967 -14.562 -5.152 1 98.81 79 LEU A N 1
ATOM 615 C CA . LEU A 1 79 ? 2.279 -15.227 -4.055 1 98.81 79 LEU A CA 1
ATOM 616 C C . LEU A 1 79 ? 1.359 -16.328 -4.578 1 98.81 79 LEU A C 1
ATOM 618 O O . LEU A 1 79 ? 1.267 -17.406 -3.98 1 98.81 79 LEU A O 1
ATOM 622 N N . GLY A 1 80 ? 0.669 -15.969 -5.711 1 98.56 80 GLY A N 1
ATOM 623 C CA . GLY A 1 80 ? -0.129 -17 -6.348 1 98.56 80 GLY A CA 1
ATOM 624 C C . GLY A 1 80 ? 0.691 -18.203 -6.797 1 98.56 80 GLY A C 1
ATOM 625 O O . GLY A 1 80 ? 0.281 -19.344 -6.605 1 98.56 80 GLY A O 1
ATOM 626 N N . PHE A 1 81 ? 1.826 -17.984 -7.398 1 98.75 81 PHE A N 1
ATOM 627 C CA . PHE A 1 81 ? 2.732 -19.047 -7.824 1 98.75 81 PHE A CA 1
ATOM 628 C C . PHE A 1 81 ? 3.152 -19.906 -6.637 1 98.75 81 PHE A C 1
ATOM 630 O O . PHE A 1 81 ? 3.154 -21.141 -6.723 1 98.75 81 PHE A O 1
ATOM 637 N N . LEU A 1 82 ? 3.473 -19.266 -5.52 1 98.44 82 LEU A N 1
ATOM 638 C CA . LEU A 1 82 ? 3.936 -19.969 -4.336 1 98.44 82 LEU A CA 1
ATOM 639 C C . LEU A 1 82 ? 2.805 -20.797 -3.721 1 98.44 82 LEU A C 1
ATOM 641 O O . LEU A 1 82 ? 3.041 -21.875 -3.172 1 98.44 82 LEU A O 1
ATOM 645 N N . ALA A 1 83 ? 1.579 -20.281 -3.822 1 98.12 83 ALA A N 1
ATOM 646 C CA . ALA A 1 83 ? 0.424 -21.047 -3.363 1 98.12 83 ALA A CA 1
ATOM 647 C C . ALA A 1 83 ? 0.273 -22.344 -4.16 1 98.12 83 ALA A C 1
ATOM 649 O O . ALA A 1 83 ? -0.156 -23.359 -3.621 1 98.12 83 ALA A O 1
ATOM 650 N N . LEU A 1 84 ? 0.587 -22.266 -5.438 1 97.88 84 LEU A N 1
ATOM 651 C CA . LEU A 1 84 ? 0.492 -23.422 -6.324 1 97.88 84 LEU A CA 1
ATOM 652 C C . LEU A 1 84 ? 1.668 -24.359 -6.109 1 97.88 84 LEU A C 1
ATOM 654 O O . LEU A 1 84 ? 1.523 -25.578 -6.25 1 97.88 84 LEU A O 1
ATOM 658 N N . GLU A 1 85 ? 2.783 -23.812 -5.738 1 97.25 85 GLU A N 1
ATOM 659 C CA . GLU A 1 85 ? 4.027 -24.562 -5.633 1 97.25 85 GLU A CA 1
ATOM 660 C C . GLU A 1 85 ? 4.125 -25.281 -4.285 1 97.25 85 GLU A C 1
ATOM 662 O O . GLU A 1 85 ? 4.684 -26.375 -4.195 1 97.25 85 GLU A O 1
ATOM 667 N N . SER A 1 86 ? 3.623 -24.641 -3.229 1 96.69 86 SER A N 1
ATOM 668 C CA . SER A 1 86 ? 3.736 -25.188 -1.881 1 96.69 86 SER A CA 1
ATOM 669 C C . SER A 1 86 ? 2.83 -26.406 -1.696 1 96.69 86 SER A C 1
ATOM 671 O O . SER A 1 86 ? 1.656 -26.375 -2.072 1 96.69 86 SER A O 1
ATOM 673 N N . HIS A 1 87 ? 3.406 -27.469 -1.066 1 94.5 87 HIS A N 1
ATOM 674 C CA . HIS A 1 87 ? 2.631 -28.703 -0.908 1 94.5 87 HIS A CA 1
ATOM 675 C C . HIS A 1 87 ? 2.908 -29.359 0.44 1 94.5 87 HIS A C 1
ATOM 677 O O . HIS A 1 87 ? 4.016 -29.25 0.971 1 94.5 87 HIS A O 1
ATOM 683 N N . ALA A 1 88 ? 1.832 -29.922 0.922 1 91.06 88 ALA A N 1
ATOM 684 C CA . ALA A 1 88 ? 1.966 -30.828 2.064 1 91.06 88 ALA A CA 1
ATOM 685 C C . ALA A 1 88 ? 2.273 -32.25 1.605 1 91.06 88 ALA A C 1
ATOM 687 O O . ALA A 1 88 ? 1.896 -32.656 0.501 1 91.06 88 ALA A O 1
ATOM 688 N N . GLU A 1 89 ? 3.084 -32.938 2.441 1 84.44 89 GLU A N 1
ATOM 689 C CA . GLU A 1 89 ? 3.352 -34.344 2.16 1 84.44 89 GLU A CA 1
ATOM 690 C C . GLU A 1 89 ? 2.541 -35.25 3.08 1 84.44 89 GLU A C 1
ATOM 692 O O . GLU A 1 89 ? 2.457 -35.031 4.285 1 84.44 89 GLU A O 1
ATOM 697 N N . GLU A 1 90 ? 1.705 -36.031 2.455 1 77.38 90 GLU A N 1
ATOM 698 C CA . GLU A 1 90 ? 0.918 -37 3.227 1 77.38 90 GLU A CA 1
ATOM 699 C C . GLU A 1 90 ? 1.296 -38.438 2.871 1 77.38 90 GLU A C 1
ATOM 701 O O . GLU A 1 90 ? 1.498 -38.75 1.699 1 77.38 90 GLU A O 1
ATOM 706 N N . ASP A 1 91 ? 1.489 -39.188 3.934 1 71.69 91 ASP A N 1
ATOM 707 C CA . ASP A 1 91 ? 1.786 -40.625 3.736 1 71.69 91 ASP A CA 1
ATOM 708 C C . ASP A 1 91 ? 0.557 -41.375 3.23 1 71.69 91 ASP A C 1
ATOM 710 O O . ASP A 1 91 ? -0.554 -41.156 3.717 1 71.69 91 ASP A O 1
ATOM 714 N N . GLU A 1 92 ? 0.645 -41.781 2.088 1 66.69 92 GLU A N 1
ATOM 715 C CA . GLU A 1 92 ? -0.415 -42.656 1.579 1 66.69 92 GLU A CA 1
ATOM 716 C C . GLU A 1 92 ? 0.055 -44.094 1.483 1 66.69 92 GLU A C 1
ATOM 718 O O . GLU A 1 92 ? 1.184 -44.375 1.064 1 66.69 92 GLU A O 1
ATOM 723 N N . VAL A 1 93 ? -0.622 -45.031 2.113 1 64.88 93 VAL A N 1
ATOM 724 C CA . VAL A 1 93 ? -0.354 -46.469 2.023 1 64.88 93 VAL A CA 1
ATOM 725 C C . VAL A 1 93 ? -1.086 -47.062 0.819 1 64.88 93 VAL A C 1
ATOM 727 O O . VAL A 1 93 ? -2.311 -46.969 0.722 1 64.88 93 VAL A O 1
ATOM 730 N N . ILE A 1 94 ? -0.291 -47.25 -0.224 1 62.75 94 ILE A N 1
ATOM 731 C CA . ILE A 1 94 ? -0.884 -47.938 -1.373 1 62.75 94 ILE A CA 1
ATOM 732 C C . ILE A 1 94 ? -0.646 -49.438 -1.269 1 62.75 94 ILE A C 1
ATOM 734 O O . ILE A 1 94 ? 0.478 -49.875 -1.014 1 62.75 94 ILE A O 1
ATOM 738 N N . ILE A 1 95 ? -1.669 -50.156 -1.261 1 61.03 95 ILE A N 1
ATOM 739 C CA . ILE A 1 95 ? -1.573 -51.625 -1.293 1 61.03 95 ILE A CA 1
ATOM 740 C C . ILE A 1 95 ? -1.197 -52.094 -2.699 1 61.03 95 ILE A C 1
ATOM 742 O O . ILE A 1 95 ? -1.941 -51.844 -3.654 1 61.03 95 ILE A O 1
ATOM 746 N N . ASP A 1 96 ? 0.093 -52.125 -2.939 1 57.5 96 ASP A N 1
ATOM 747 C CA . ASP A 1 96 ? 0.497 -52.719 -4.211 1 57.5 96 ASP A CA 1
ATOM 748 C C . ASP A 1 96 ? 0.355 -54.219 -4.176 1 57.5 96 ASP A C 1
ATOM 750 O O . ASP A 1 96 ? 0.981 -54.906 -3.352 1 57.5 96 ASP A O 1
ATOM 754 N N . VAL A 1 97 ? -0.679 -54.594 -4.66 1 53.72 97 VAL A N 1
ATOM 755 C CA . VAL A 1 97 ? -0.846 -56.031 -4.77 1 53.72 97 VAL A CA 1
ATOM 756 C C . VAL A 1 97 ? -0.084 -56.562 -5.988 1 53.72 97 VAL A C 1
ATOM 758 O O . VAL A 1 97 ? -0.358 -56.156 -7.121 1 53.72 97 VAL A O 1
ATOM 761 N N . ASP A 1 98 ? 1.164 -56.688 -5.922 1 49.75 98 ASP A N 1
ATOM 762 C CA . ASP A 1 98 ? 1.841 -57.375 -7.027 1 49.75 98 ASP A CA 1
ATOM 763 C C . ASP A 1 98 ? 1.256 -58.781 -7.262 1 49.75 98 ASP A C 1
ATOM 765 O O . ASP A 1 98 ? 1.296 -59.625 -6.371 1 49.75 98 ASP A O 1
ATOM 769 N N . PHE A 1 99 ? 0.244 -58.719 -8.148 1 47.78 99 PHE A N 1
ATOM 770 C CA . PHE A 1 99 ? -0.214 -60.031 -8.602 1 47.78 99 PHE A CA 1
ATOM 771 C C . PHE A 1 99 ? 0.861 -60.719 -9.43 1 47.78 99 PHE A C 1
ATOM 773 O O . PHE A 1 99 ? 1.199 -60.281 -10.523 1 47.78 99 PHE A O 1
ATOM 780 N N . SER A 1 100 ? 1.957 -61.094 -8.875 1 43.97 100 SER A N 1
ATOM 781 C CA . SER A 1 100 ? 2.785 -61.938 -9.719 1 43.97 100 SER A CA 1
ATOM 782 C C . SER A 1 100 ? 2.006 -63.156 -10.211 1 43.97 100 SER A C 1
ATOM 784 O O . SER A 1 100 ? 1.434 -63.906 -9.414 1 43.97 100 SER A O 1
ATOM 786 N N . PRO A 1 101 ? 1.498 -63.062 -11.477 1 43.03 101 PRO A N 1
ATOM 787 C CA . PRO A 1 101 ? 0.85 -64.25 -12.078 1 43.03 101 PRO A CA 1
ATOM 788 C C . PRO A 1 101 ? 1.651 -65.5 -11.883 1 43.03 101 PRO A C 1
ATOM 790 O O . PRO A 1 101 ? 1.338 -66.562 -12.492 1 43.03 101 PRO A O 1
ATOM 793 N N . SER A 1 102 ? 2.82 -65.438 -11.227 1 39.38 102 SER A N 1
ATOM 794 C CA . SER A 1 102 ? 3.486 -66.688 -11.547 1 39.38 102 SER A CA 1
ATOM 795 C C . SER A 1 102 ? 2.582 -67.938 -11.258 1 39.38 102 SER A C 1
ATOM 797 O O . SER A 1 102 ? 2.506 -68.875 -12.062 1 39.38 102 SER A O 1
ATOM 799 N N . ASP A 1 103 ? 2.592 -68.5 -10.023 1 39.19 103 ASP A N 1
ATOM 800 C CA . ASP A 1 103 ? 2.406 -69.938 -9.875 1 39.19 103 ASP A CA 1
ATOM 801 C C . ASP A 1 103 ? 0.939 -70.375 -10.062 1 39.19 103 ASP A C 1
ATOM 803 O O . ASP A 1 103 ? 0.046 -69.688 -9.539 1 39.19 103 ASP A O 1
ATOM 807 N N . THR A 1 104 ? 0.546 -71.062 -11.195 1 41.53 104 THR A N 1
ATOM 808 C CA . THR A 1 104 ? -0.619 -71.812 -11.602 1 41.53 104 THR A CA 1
ATOM 809 C C . THR A 1 104 ? -1.312 -72.438 -10.383 1 41.53 104 THR A C 1
ATOM 811 O O . THR A 1 104 ? -2.486 -72.812 -10.445 1 41.53 104 THR A O 1
ATOM 814 N N . ASP A 1 105 ? -0.493 -73.062 -9.469 1 40.19 105 ASP A N 1
ATOM 815 C CA . ASP A 1 105 ? -1.16 -73.938 -8.484 1 40.19 105 ASP A CA 1
ATOM 816 C C . ASP A 1 105 ? -1.918 -73.062 -7.465 1 40.19 105 ASP A C 1
ATOM 818 O O . ASP A 1 105 ? -1.334 -72.562 -6.488 1 40.19 105 ASP A O 1
ATOM 822 N N . LEU A 1 106 ? -2.713 -72.062 -7.832 1 40.28 106 LEU A N 1
ATOM 823 C CA . LEU A 1 106 ? -3.547 -71.312 -6.93 1 40.28 106 LEU A CA 1
ATOM 824 C C . LEU A 1 106 ? -4.414 -72.188 -6.062 1 40.28 106 LEU A C 1
ATOM 826 O O . LEU A 1 106 ? -5.391 -72.812 -6.543 1 40.28 106 LEU A O 1
ATOM 830 N N . ASN A 1 107 ? -3.66 -73.125 -5.277 1 40.09 107 ASN A N 1
ATOM 831 C CA . ASN A 1 107 ? -4.5 -73.75 -4.281 1 40.09 107 ASN A CA 1
ATOM 832 C C . ASN A 1 107 ? -5.301 -72.75 -3.467 1 40.09 107 ASN A C 1
ATOM 834 O O . ASN A 1 107 ? -4.727 -71.812 -2.867 1 40.09 107 ASN A O 1
ATOM 838 N N . PRO A 1 108 ? -6.598 -72.438 -3.709 1 43.75 108 PRO A N 1
ATOM 839 C CA . PRO A 1 108 ? -7.523 -71.562 -3.006 1 43.75 108 PRO A CA 1
ATOM 840 C C . PRO A 1 108 ? -7.281 -71.5 -1.499 1 43.75 108 PRO A C 1
ATOM 842 O O . PRO A 1 108 ? -7.785 -70.625 -0.81 1 43.75 108 PRO A O 1
ATOM 845 N N . GLN A 1 109 ? -6.75 -72.562 -0.92 1 41.81 109 GLN A N 1
ATOM 846 C CA . GLN A 1 109 ? -6.781 -72.625 0.535 1 41.81 109 GLN A CA 1
ATOM 847 C C . GLN A 1 109 ? -5.766 -71.688 1.168 1 41.81 109 GLN A C 1
ATOM 849 O O . GLN A 1 109 ? -5.855 -71.375 2.357 1 41.81 109 GLN A O 1
ATOM 854 N N . ASN A 1 110 ? -4.461 -71.625 0.697 1 41.22 110 ASN A N 1
ATOM 855 C CA . ASN A 1 110 ? -3.5 -70.812 1.429 1 41.22 110 ASN A CA 1
ATOM 856 C C . ASN A 1 110 ? -3.367 -69.375 0.821 1 41.22 110 ASN A C 1
ATOM 858 O O . ASN A 1 110 ? -2.613 -69.188 -0.135 1 41.22 110 ASN A O 1
ATOM 862 N N . PRO A 1 111 ? -4.426 -68.562 0.878 1 43.81 111 PRO A N 1
ATOM 863 C CA . PRO A 1 111 ? -4.312 -67.188 0.445 1 43.81 111 PRO A CA 1
ATOM 864 C C . PRO A 1 111 ? -3.07 -66.5 0.996 1 43.81 111 PRO A C 1
ATOM 866 O O . PRO A 1 111 ? -2.988 -65.25 0.986 1 43.81 111 PRO A O 1
ATOM 869 N N . ALA A 1 112 ? -2.129 -67.188 1.53 1 45.09 112 ALA A N 1
ATOM 870 C CA . ALA A 1 112 ? -1.067 -66.562 2.309 1 45.09 112 ALA A CA 1
ATOM 871 C C . ALA A 1 112 ? -0.251 -65.625 1.444 1 45.09 112 ALA A C 1
ATOM 873 O O . ALA A 1 112 ? 0.388 -64.688 1.96 1 45.09 112 ALA A O 1
ATOM 874 N N . GLY A 1 113 ? 0.094 -66 0.198 1 44.22 113 GLY A N 1
ATOM 875 C CA . GLY A 1 113 ? 1.245 -65.25 -0.353 1 44.22 113 GLY A CA 1
ATOM 876 C C . GLY A 1 113 ? 0.907 -63.906 -0.879 1 44.22 113 GLY A C 1
ATOM 877 O O . GLY A 1 113 ? 1.659 -63.344 -1.674 1 44.22 113 GLY A O 1
ATOM 878 N N . MET A 1 114 ? -0.31 -63.531 -0.936 1 46.09 114 MET A N 1
ATOM 879 C CA . MET A 1 114 ? -0.512 -62.156 -1.355 1 46.09 114 MET A CA 1
ATOM 880 C C . MET A 1 114 ? 0.184 -61.188 -0.403 1 46.09 114 MET A C 1
ATOM 882 O O . MET A 1 114 ? -0.29 -60.969 0.711 1 46.09 114 MET A O 1
ATOM 886 N N . GLU A 1 115 ? 1.553 -61.156 -0.42 1 51.31 115 GLU A N 1
ATOM 887 C CA . GLU A 1 115 ? 2.188 -60.125 0.37 1 51.31 115 GLU A CA 1
ATOM 888 C C . GLU A 1 115 ? 1.7 -58.719 -0.056 1 51.31 115 GLU A C 1
ATOM 890 O O . GLU A 1 115 ? 1.804 -58.375 -1.229 1 51.31 115 GLU A O 1
ATOM 895 N N . GLN A 1 116 ? 0.605 -58.344 0.404 1 54.62 116 GLN A N 1
ATOM 896 C CA . GLN A 1 116 ? 0.2 -56.938 0.323 1 54.62 116 GLN A CA 1
ATOM 897 C C . GLN A 1 116 ? 1.336 -56 0.748 1 54.62 116 GLN A C 1
ATOM 899 O O . GLN A 1 116 ? 1.777 -56.062 1.897 1 54.62 116 GLN A O 1
ATOM 904 N N . LYS A 1 117 ? 2.312 -55.75 -0.197 1 58.78 117 LYS A N 1
ATOM 905 C CA . LYS A 1 117 ? 3.328 -54.75 0.143 1 58.78 117 LYS A CA 1
ATOM 906 C C . LYS A 1 117 ? 2.725 -53.344 0.236 1 58.78 117 LYS A C 1
ATOM 908 O O . LYS A 1 117 ? 2.127 -52.875 -0.726 1 58.78 117 LYS A O 1
ATOM 913 N N . LEU A 1 118 ? 2.406 -53 1.47 1 61.44 118 LEU A N 1
ATOM 914 C CA . LEU A 1 118 ? 2.012 -51.625 1.746 1 61.44 118 LEU A CA 1
ATOM 915 C C . LEU A 1 118 ? 3.111 -50.656 1.34 1 61.44 118 LEU A C 1
ATOM 917 O O . LEU A 1 118 ? 4.258 -50.812 1.774 1 61.44 118 LEU A O 1
ATOM 921 N N . LYS A 1 119 ? 3.039 -50.25 -0.006 1 62.59 119 LYS A N 1
ATOM 922 C CA . LYS A 1 119 ? 3.973 -49.188 -0.392 1 62.59 119 LYS A CA 1
ATOM 923 C C . LYS A 1 119 ? 3.48 -47.812 0.07 1 62.59 119 LYS A C 1
ATOM 925 O O . LYS A 1 119 ? 2.346 -47.438 -0.215 1 62.59 119 LYS A O 1
ATOM 930 N N . ARG A 1 120 ? 4.199 -47.375 1.151 1 64.31 120 ARG A N 1
ATOM 931 C CA . ARG A 1 120 ? 3.963 -46.031 1.646 1 64.31 120 ARG A CA 1
ATOM 932 C C . ARG A 1 120 ? 4.414 -44.969 0.63 1 64.31 120 ARG A C 1
ATOM 934 O O . ARG A 1 120 ? 5.555 -45 0.162 1 64.31 120 ARG A O 1
ATOM 941 N N . THR A 1 121 ? 3.381 -44.469 -0.147 1 68.88 121 THR A N 1
ATOM 942 C CA . THR A 1 121 ? 3.748 -43.375 -1.048 1 68.88 121 THR A CA 1
ATOM 943 C C . THR A 1 121 ? 3.363 -42.031 -0.452 1 68.88 121 THR A C 1
ATOM 945 O O . THR A 1 121 ? 2.52 -41.969 0.444 1 68.88 121 THR A O 1
ATOM 948 N N . ARG A 1 122 ? 4.246 -41.062 -0.69 1 73 122 ARG A N 1
ATOM 949 C CA . ARG A 1 122 ? 4.004 -39.719 -0.198 1 73 122 ARG A CA 1
ATOM 950 C C . ARG A 1 122 ? 3.25 -38.906 -1.232 1 73 122 ARG A C 1
ATOM 952 O O . ARG A 1 122 ? 3.668 -38.812 -2.389 1 73 122 ARG A O 1
ATOM 959 N N . ARG A 1 123 ? 1.906 -38.656 -0.935 1 84 123 ARG A N 1
ATOM 960 C CA . ARG A 1 123 ? 1.104 -37.812 -1.799 1 84 123 ARG A CA 1
ATOM 961 C C . ARG A 1 123 ? 1.293 -36.344 -1.437 1 84 123 ARG A C 1
ATOM 963 O O . ARG A 1 123 ? 1.361 -35.969 -0.257 1 84 123 ARG A O 1
ATOM 970 N N . LYS A 1 124 ? 1.521 -35.531 -2.525 1 88.25 124 LYS A N 1
ATOM 971 C CA . LYS A 1 124 ? 1.683 -34.094 -2.344 1 88.25 124 LYS A CA 1
ATOM 972 C C . LYS A 1 124 ? 0.358 -33.344 -2.541 1 88.25 124 LYS A C 1
ATOM 974 O O . LYS A 1 124 ? -0.322 -33.562 -3.551 1 88.25 124 LYS A O 1
ATOM 979 N N . ILE A 1 125 ? -0.045 -32.656 -1.545 1 91.88 125 ILE A N 1
ATOM 980 C CA . ILE A 1 125 ? -1.251 -31.844 -1.636 1 91.88 125 ILE A CA 1
ATOM 981 C C . ILE A 1 125 ? -0.873 -30.375 -1.651 1 91.88 125 ILE A C 1
ATOM 983 O O . ILE A 1 125 ? -0.389 -29.828 -0.65 1 91.88 125 ILE A O 1
ATOM 987 N N . PRO A 1 126 ? -1.161 -29.781 -2.805 1 93.56 126 PRO A N 1
ATOM 988 C CA . PRO A 1 126 ? -0.804 -28.359 -2.855 1 93.56 126 PRO A CA 1
ATOM 989 C C . PRO A 1 126 ? -1.679 -27.5 -1.945 1 93.56 126 PRO A C 1
ATOM 991 O O . PRO A 1 126 ? -2.83 -27.844 -1.677 1 93.56 126 PRO A O 1
ATOM 994 N N . LEU A 1 127 ? -1.146 -26.391 -1.523 1 95.69 127 LEU A N 1
ATOM 995 C CA . LEU A 1 127 ? -1.806 -25.484 -0.597 1 95.69 127 LEU A CA 1
ATOM 996 C C . LEU A 1 127 ? -3.182 -25.078 -1.118 1 95.69 127 LEU A C 1
ATOM 998 O O . LEU A 1 127 ? -4.16 -25.078 -0.368 1 95.69 127 LEU A O 1
ATOM 1002 N N . TRP A 1 128 ? -3.264 -24.766 -2.43 1 94.94 128 TRP A N 1
ATOM 1003 C CA . TRP A 1 128 ? -4.492 -24.234 -3 1 94.94 128 TRP A CA 1
ATOM 1004 C C . TRP A 1 128 ? -5.621 -25.25 -2.932 1 94.94 128 TRP A C 1
ATOM 1006 O O . TRP A 1 128 ? -6.801 -24.891 -2.93 1 94.94 128 TRP A O 1
ATOM 1016 N N . LYS A 1 129 ? -5.316 -26.516 -2.803 1 94.38 129 LYS A N 1
ATOM 1017 C CA . LYS A 1 129 ? -6.324 -27.578 -2.779 1 94.38 129 LYS A CA 1
ATOM 1018 C C . LYS A 1 129 ? -7.051 -27.609 -1.438 1 94.38 129 LYS A C 1
ATOM 1020 O O . LYS A 1 129 ? -8.109 -28.234 -1.317 1 94.38 129 LYS A O 1
ATOM 1025 N N . PHE A 1 130 ? -6.48 -27 -0.48 1 95.69 130 PHE A N 1
ATOM 1026 C CA . PHE A 1 130 ? -7.109 -26.953 0.836 1 95.69 130 PHE A CA 1
ATOM 1027 C C . PHE A 1 130 ? -8.219 -25.906 0.873 1 95.69 130 PHE A C 1
ATOM 1029 O O . PHE A 1 130 ? -8.992 -25.859 1.831 1 95.69 130 PHE A O 1
ATOM 1036 N N . MET A 1 131 ? -8.383 -25.141 -0.152 1 96.06 131 MET A N 1
ATOM 1037 C CA . MET A 1 131 ? -9.352 -24.047 -0.15 1 96.06 131 MET A CA 1
ATOM 1038 C C . MET A 1 131 ? -10.781 -24.578 -0.099 1 96.06 131 MET A C 1
ATOM 1040 O O . MET A 1 131 ? -11.148 -25.453 -0.893 1 96.06 131 MET A O 1
ATOM 1044 N N . ARG A 1 132 ? -11.523 -24.047 0.816 1 95.19 132 ARG A N 1
ATOM 1045 C CA . ARG A 1 132 ? -12.945 -24.344 0.907 1 95.19 132 ARG A CA 1
ATOM 1046 C C . ARG A 1 132 ? -13.766 -23.375 0.064 1 95.19 132 ARG A C 1
ATOM 1048 O O . ARG A 1 132 ? -13.641 -22.156 0.215 1 95.19 132 ARG A O 1
ATOM 1055 N N . HIS A 1 133 ? -14.539 -23.938 -0.847 1 94.94 133 HIS A N 1
ATOM 1056 C CA . HIS A 1 133 ? -15.383 -23.125 -1.713 1 94.94 133 HIS A CA 1
ATOM 1057 C C . HIS A 1 133 ? -16.578 -23.906 -2.217 1 94.94 133 HIS A C 1
ATOM 1059 O O . HIS A 1 133 ? -16.609 -25.141 -2.111 1 94.94 133 HIS A O 1
ATOM 1065 N N . SER A 1 134 ? -17.641 -23.266 -2.654 1 93.06 134 SER A N 1
ATOM 1066 C CA . SER A 1 134 ? -18.828 -23.891 -3.219 1 93.06 134 SER A CA 1
ATOM 1067 C C . SER A 1 134 ? -19.125 -23.359 -4.613 1 93.06 134 SER A C 1
ATOM 1069 O O . SER A 1 134 ? -20.266 -23.422 -5.078 1 93.06 134 SER A O 1
ATOM 1071 N N . SER A 1 135 ? -18.188 -22.844 -5.32 1 93.81 135 SER A N 1
ATOM 1072 C CA . SER A 1 135 ? -18.391 -22.141 -6.59 1 93.81 135 SER A CA 1
ATOM 1073 C C . SER A 1 135 ? -17.719 -22.891 -7.742 1 93.81 135 SER A C 1
ATOM 1075 O O . SER A 1 135 ? -16.547 -23.234 -7.664 1 93.81 135 SER A O 1
ATOM 1077 N N . ILE A 1 136 ? -18.484 -23.125 -8.789 1 95 136 ILE A N 1
ATOM 1078 C CA . ILE A 1 136 ? -17.953 -23.734 -10.008 1 95 136 ILE A CA 1
ATOM 1079 C C . ILE A 1 136 ? -16.891 -22.812 -10.625 1 95 136 ILE A C 1
ATOM 1081 O O . ILE A 1 136 ? -15.914 -23.297 -11.195 1 95 136 ILE A O 1
ATOM 1085 N N . GLU A 1 137 ? -17.078 -21.547 -10.477 1 95.25 137 GLU A N 1
ATOM 1086 C CA . GLU A 1 137 ? -16.125 -20.578 -10.992 1 95.25 137 GLU A CA 1
ATOM 1087 C C . GLU A 1 137 ? -14.766 -20.75 -10.32 1 95.25 137 GLU A C 1
ATOM 1089 O O . GLU A 1 137 ? -13.727 -20.641 -10.984 1 95.25 137 GLU A O 1
ATOM 1094 N N . VAL A 1 138 ? -14.797 -21.016 -9.016 1 96 138 VAL A N 1
ATOM 1095 C CA . VAL A 1 138 ? -13.555 -21.203 -8.281 1 96 138 VAL A CA 1
ATOM 1096 C C . VAL A 1 138 ? -12.852 -22.469 -8.781 1 96 138 VAL A C 1
ATOM 1098 O O . VAL A 1 138 ? -11.633 -22.469 -8.992 1 96 138 VAL A O 1
ATOM 1101 N N . VAL A 1 139 ? -13.609 -23.484 -9.047 1 96.19 139 VAL A N 1
ATOM 1102 C CA . VAL A 1 139 ? -13.062 -24.734 -9.562 1 96.19 139 VAL A CA 1
ATOM 1103 C C . VAL A 1 139 ? -12.398 -24.484 -10.914 1 96.19 139 VAL A C 1
ATOM 1105 O O . VAL A 1 139 ? -11.281 -24.938 -11.164 1 96.19 139 VAL A O 1
ATOM 1108 N N . GLN A 1 140 ? -13.094 -23.766 -11.727 1 96.06 140 GLN A N 1
ATOM 1109 C CA . GLN A 1 140 ? -12.586 -23.469 -13.062 1 96.06 140 GLN A CA 1
ATOM 1110 C C . GLN A 1 140 ? -11.289 -22.656 -12.992 1 96.06 140 GLN A C 1
ATOM 1112 O O . GLN A 1 140 ? -10.336 -22.953 -13.711 1 96.06 140 GLN A O 1
ATOM 1117 N N . GLN A 1 141 ? -11.258 -21.719 -12.141 1 95.94 141 GLN A N 1
ATOM 1118 C CA . GLN A 1 141 ? -10.078 -20.875 -11.977 1 95.94 141 GLN A CA 1
ATOM 1119 C C . GLN A 1 141 ? -8.914 -21.672 -11.391 1 95.94 141 GLN A C 1
ATOM 1121 O O . GLN A 1 141 ? -7.758 -21.469 -11.781 1 95.94 141 GLN A O 1
ATOM 1126 N N . GLN A 1 142 ? -9.227 -22.578 -10.477 1 96.12 142 GLN A N 1
ATOM 1127 C CA . GLN A 1 142 ? -8.195 -23.438 -9.898 1 96.12 142 GLN A CA 1
ATOM 1128 C C . GLN A 1 142 ? -7.598 -24.359 -10.945 1 96.12 142 GLN A C 1
ATOM 1130 O O . GLN A 1 142 ? -6.379 -24.531 -11.008 1 96.12 142 GLN A O 1
ATOM 1135 N N . THR A 1 143 ? -8.469 -24.891 -11.766 1 95.62 143 THR A N 1
ATOM 1136 C CA . THR A 1 143 ? -8.023 -25.797 -12.82 1 95.62 143 THR A CA 1
ATOM 1137 C C . THR A 1 143 ? -7.148 -25.062 -13.828 1 95.62 143 THR A C 1
ATOM 1139 O O . THR A 1 143 ? -6.094 -25.562 -14.227 1 95.62 143 THR A O 1
ATOM 1142 N N . LYS A 1 144 ? -7.617 -23.906 -14.148 1 94.88 144 LYS A N 1
ATOM 1143 C CA . LYS A 1 144 ? -6.852 -23.078 -15.078 1 94.88 144 LYS A CA 1
ATOM 1144 C C . LYS A 1 144 ? -5.477 -22.734 -14.508 1 94.88 144 LYS A C 1
ATOM 1146 O O . LYS A 1 144 ? -4.469 -22.844 -15.211 1 94.88 144 LYS A O 1
ATOM 1151 N N . ALA A 1 145 ? -5.434 -22.438 -13.273 1 96.12 145 ALA A N 1
ATOM 1152 C CA . ALA A 1 145 ? -4.184 -22.047 -12.617 1 96.12 145 ALA A CA 1
ATOM 1153 C C . ALA A 1 145 ? -3.232 -23.25 -12.523 1 96.12 145 ALA A C 1
ATOM 1155 O O . ALA A 1 145 ? -2.027 -23.109 -12.742 1 96.12 145 ALA A O 1
ATOM 1156 N N . ALA A 1 146 ? -3.791 -24.359 -12.203 1 96.25 146 ALA A N 1
ATOM 1157 C CA . ALA A 1 146 ? -2.982 -25.578 -12.094 1 96.25 146 ALA A CA 1
ATOM 1158 C C . ALA A 1 146 ? -2.357 -25.938 -13.438 1 96.25 146 ALA A C 1
ATOM 1160 O O . ALA A 1 146 ? -1.198 -26.359 -13.492 1 96.25 146 ALA A O 1
ATOM 1161 N N . GLY A 1 147 ? -3.154 -25.797 -14.453 1 96.81 147 GLY A N 1
ATOM 1162 C CA . GLY A 1 147 ? -2.635 -26.062 -15.781 1 96.81 147 GLY A CA 1
ATOM 1163 C C . GLY A 1 147 ? -1.51 -25.125 -16.188 1 96.81 147 GLY A C 1
ATOM 1164 O O . GLY A 1 147 ? -0.468 -25.562 -16.672 1 96.81 147 GLY A O 1
ATOM 1165 N N . ALA A 1 148 ? -1.692 -23.859 -15.992 1 96.56 148 ALA A N 1
ATOM 1166 C CA . ALA A 1 148 ? -0.667 -22.875 -16.297 1 96.56 148 ALA A CA 1
ATOM 1167 C C . ALA A 1 148 ? 0.597 -23.109 -15.477 1 96.56 148 ALA A C 1
ATOM 1169 O O . ALA A 1 148 ? 1.711 -22.984 -15.992 1 96.56 148 ALA A O 1
ATOM 1170 N N . HIS A 1 149 ? 0.403 -23.484 -14.234 1 98 149 HIS A N 1
ATOM 1171 C CA . HIS A 1 149 ? 1.522 -23.797 -13.352 1 98 149 HIS A CA 1
ATOM 1172 C C . HIS A 1 149 ? 2.332 -24.984 -13.875 1 98 149 HIS A C 1
ATOM 1174 O O . HIS A 1 149 ? 3.564 -24.922 -13.906 1 98 149 HIS A O 1
ATOM 1180 N N . ALA A 1 150 ? 1.666 -26 -14.25 1 97.38 150 ALA A N 1
ATOM 1181 C CA . ALA A 1 150 ? 2.342 -27.188 -14.781 1 97.38 150 ALA A CA 1
ATOM 1182 C C . ALA A 1 150 ? 3.184 -26.828 -16 1 97.38 150 ALA A C 1
ATOM 1184 O O . ALA A 1 150 ? 4.289 -27.344 -16.172 1 97.38 150 ALA A O 1
ATOM 1185 N N . ASP A 1 151 ? 2.715 -25.891 -16.75 1 96.94 151 ASP A N 1
ATOM 1186 C CA . ASP A 1 151 ? 3.373 -25.5 -18 1 96.94 151 ASP A CA 1
ATOM 1187 C C . ASP A 1 151 ? 4.574 -24.594 -17.734 1 96.94 151 ASP A C 1
ATOM 1189 O O . ASP A 1 151 ? 5.586 -24.688 -18.438 1 96.94 151 ASP A O 1
ATOM 1193 N N . LEU A 1 152 ? 4.465 -23.781 -16.703 1 98.06 152 LEU A N 1
ATOM 1194 C CA . LEU A 1 152 ? 5.398 -22.656 -16.609 1 98.06 152 LEU A CA 1
ATOM 1195 C C . LEU A 1 152 ? 6.344 -22.859 -15.422 1 98.06 152 LEU A C 1
ATOM 1197 O O . LEU A 1 152 ? 7.367 -22.172 -15.32 1 98.06 152 LEU A O 1
ATOM 1201 N N . ARG A 1 153 ? 6.094 -23.766 -14.477 1 97.75 153 ARG A N 1
ATOM 1202 C CA . ARG A 1 153 ? 6.766 -23.828 -13.188 1 97.75 153 ARG A CA 1
ATOM 1203 C C . ARG A 1 153 ? 8.273 -23.984 -13.359 1 97.75 153 ARG A C 1
ATOM 1205 O O . ARG A 1 153 ? 9.055 -23.328 -12.664 1 97.75 153 ARG A O 1
ATOM 1212 N N . GLY A 1 154 ? 8.648 -24.797 -14.297 1 98.31 154 GLY A N 1
ATOM 1213 C CA . GLY A 1 154 ? 10.078 -25 -14.5 1 98.31 154 GLY A CA 1
ATOM 1214 C C . GLY A 1 154 ? 10.805 -23.719 -14.875 1 98.31 154 GLY A C 1
ATOM 1215 O O . GLY A 1 154 ? 11.852 -23.422 -14.305 1 98.31 154 GLY A O 1
ATOM 1216 N N . GLN A 1 155 ? 10.273 -23 -15.797 1 98.44 155 GLN A N 1
ATOM 1217 C CA . GLN A 1 155 ? 10.859 -21.75 -16.25 1 98.44 155 GLN A CA 1
ATOM 1218 C C . GLN A 1 155 ? 10.883 -20.703 -15.133 1 98.44 155 GLN A C 1
ATOM 1220 O O . GLN A 1 155 ? 11.867 -20 -14.953 1 98.44 155 GLN A O 1
ATOM 1225 N N . ILE A 1 156 ? 9.828 -20.656 -14.406 1 98.62 156 ILE A N 1
ATOM 1226 C CA . ILE A 1 156 ? 9.695 -19.656 -13.344 1 98.62 156 ILE A CA 1
ATOM 1227 C C . ILE A 1 156 ? 10.695 -19.969 -12.227 1 98.62 156 ILE A C 1
ATOM 1229 O O . ILE A 1 156 ? 11.414 -19.062 -11.773 1 98.62 156 ILE A O 1
ATOM 1233 N N . ILE A 1 157 ? 10.773 -21.219 -11.836 1 98.5 157 ILE A N 1
ATOM 1234 C CA . ILE A 1 157 ? 11.688 -21.625 -10.773 1 98.5 157 ILE A CA 1
ATOM 1235 C C . ILE A 1 157 ? 13.125 -21.328 -11.195 1 98.5 157 ILE A C 1
ATOM 1237 O O . ILE A 1 157 ? 13.906 -20.766 -10.422 1 98.5 157 ILE A O 1
ATOM 1241 N N . HIS A 1 158 ? 13.445 -21.656 -12.414 1 98.56 158 HIS A N 1
ATOM 1242 C CA . HIS A 1 158 ? 14.789 -21.391 -12.914 1 98.56 158 HIS A CA 1
ATOM 1243 C C . HIS A 1 158 ? 15.102 -19.906 -12.906 1 98.56 158 HIS A C 1
ATOM 1245 O O . HIS A 1 158 ? 16.188 -19.484 -12.469 1 98.56 158 HIS A O 1
ATOM 1251 N N . ALA A 1 159 ? 14.211 -19.094 -13.344 1 98.56 159 ALA A N 1
ATOM 1252 C CA . ALA A 1 159 ? 14.406 -17.656 -13.398 1 98.56 159 ALA A CA 1
ATOM 1253 C C . ALA A 1 159 ? 14.555 -17.062 -12 1 98.56 159 ALA A C 1
ATOM 1255 O O . ALA A 1 159 ? 15.414 -16.203 -11.766 1 98.56 159 ALA A O 1
ATOM 1256 N N . LEU A 1 160 ? 13.766 -17.531 -11.047 1 98.56 160 LEU A N 1
ATOM 1257 C CA . LEU A 1 160 ? 13.797 -17 -9.68 1 98.56 160 LEU A CA 1
ATOM 1258 C C . LEU A 1 160 ? 15.094 -17.406 -8.977 1 98.56 160 LEU A C 1
ATOM 1260 O O . LEU A 1 160 ? 15.641 -16.625 -8.188 1 98.56 160 LEU A O 1
ATOM 1264 N N . ARG A 1 161 ? 15.578 -18.547 -9.32 1 97.94 161 ARG A N 1
ATOM 1265 C CA . ARG A 1 161 ? 16.734 -19.094 -8.602 1 97.94 161 ARG A CA 1
ATOM 1266 C C . ARG A 1 161 ? 18.031 -18.625 -9.25 1 97.94 161 ARG A C 1
ATOM 1268 O O . ARG A 1 161 ? 19.031 -18.422 -8.555 1 97.94 161 ARG A O 1
ATOM 1275 N N . HIS A 1 162 ? 18 -18.453 -10.609 1 97.81 162 HIS A N 1
ATOM 1276 C CA . HIS A 1 162 ? 19.281 -18.281 -11.289 1 97.81 162 HIS A CA 1
ATOM 1277 C C . HIS A 1 162 ? 19.281 -17.047 -12.172 1 97.81 162 HIS A C 1
ATOM 1279 O O . HIS A 1 162 ? 20.328 -16.578 -12.602 1 97.81 162 HIS A O 1
ATOM 1285 N N . GLY A 1 163 ? 18.141 -16.516 -12.438 1 97.94 163 GLY A N 1
ATOM 1286 C CA . GLY A 1 163 ? 18.062 -15.414 -13.391 1 97.94 163 GLY A CA 1
ATOM 1287 C C . GLY A 1 163 ? 18.672 -14.125 -12.883 1 97.94 163 GLY A C 1
ATOM 1288 O O . GLY A 1 163 ? 18.656 -13.859 -11.68 1 97.94 163 GLY A O 1
ATOM 1289 N N . SER A 1 164 ? 19.125 -13.281 -13.789 1 98.19 164 SER A N 1
ATOM 1290 C CA . SER A 1 164 ? 19.672 -11.977 -13.445 1 98.19 164 SER A CA 1
ATOM 1291 C C . SER A 1 164 ? 18.594 -10.914 -13.375 1 98.19 164 SER A C 1
ATOM 1293 O O . SER A 1 164 ? 18.812 -9.82 -12.852 1 98.19 164 SER A O 1
ATOM 1295 N N . SER A 1 165 ? 17.438 -11.188 -13.906 1 98.44 165 SER A N 1
ATOM 1296 C CA . SER A 1 165 ? 16.281 -10.305 -13.875 1 98.44 165 SER A CA 1
ATOM 1297 C C . SER A 1 165 ? 15.039 -11.031 -13.344 1 98.44 165 SER A C 1
ATOM 1299 O O . SER A 1 165 ? 14.82 -12.203 -13.656 1 98.44 165 SER A O 1
ATOM 1301 N N . TYR A 1 166 ? 14.289 -10.336 -12.547 1 98.81 166 TYR A N 1
ATOM 1302 C CA . TYR A 1 166 ? 13.039 -10.875 -12.023 1 98.81 166 TYR A CA 1
ATOM 1303 C C . TYR A 1 166 ? 12.062 -11.195 -13.148 1 98.81 166 TYR A C 1
ATOM 1305 O O . TYR A 1 166 ? 11.906 -10.406 -14.086 1 98.81 166 TYR A O 1
ATOM 1313 N N . PRO A 1 167 ? 11.438 -12.352 -13.156 1 98.56 167 PRO A N 1
ATOM 1314 C CA . PRO A 1 167 ? 10.633 -12.805 -14.289 1 98.56 167 PRO A CA 1
ATOM 1315 C C . PRO A 1 167 ? 9.203 -12.266 -14.266 1 98.56 167 PRO A C 1
ATOM 1317 O O . PRO A 1 167 ? 8.25 -13.039 -14.219 1 98.56 167 PRO A O 1
ATOM 1320 N N . TRP A 1 168 ? 9.023 -10.984 -14.422 1 98.75 168 TRP A N 1
ATOM 1321 C CA . TRP A 1 168 ? 7.719 -10.336 -14.391 1 98.75 168 TRP A CA 1
ATOM 1322 C C . TRP A 1 168 ? 6.793 -10.922 -15.445 1 98.75 168 TRP A C 1
ATOM 1324 O O . TRP A 1 168 ? 5.672 -11.336 -15.141 1 98.75 168 TRP A O 1
ATOM 1334 N N . PRO A 1 169 ? 7.195 -11.07 -16.766 1 97.94 169 PRO A N 1
ATOM 1335 C CA . PRO A 1 169 ? 6.27 -11.555 -17.781 1 97.94 169 PRO A CA 1
ATOM 1336 C C . PRO A 1 169 ? 5.824 -12.992 -17.547 1 97.94 169 PRO A C 1
ATOM 1338 O O . PRO A 1 169 ? 4.664 -13.336 -17.781 1 97.94 169 PRO A O 1
ATOM 1341 N N . LEU A 1 170 ? 6.773 -13.836 -17.125 1 98 170 LEU A N 1
ATOM 1342 C CA . LEU A 1 170 ? 6.43 -15.227 -16.875 1 98 170 LEU A CA 1
ATOM 1343 C C . LEU A 1 170 ? 5.391 -15.336 -15.766 1 98 170 LEU A C 1
ATOM 1345 O O . LEU A 1 170 ? 4.434 -16.109 -15.875 1 98 170 LEU A O 1
ATOM 1349 N N . LEU A 1 171 ? 5.594 -14.57 -14.695 1 98.5 171 LEU A N 1
ATOM 1350 C CA . LEU A 1 171 ? 4.656 -14.586 -13.578 1 98.5 171 LEU A CA 1
ATOM 1351 C C . LEU A 1 171 ? 3.311 -14 -13.984 1 98.5 171 LEU A C 1
ATOM 1353 O O . LEU A 1 171 ? 2.26 -14.508 -13.594 1 98.5 171 LEU A O 1
ATOM 1357 N N . ALA A 1 172 ? 3.385 -12.961 -14.805 1 98 172 ALA A N 1
ATOM 1358 C CA . ALA A 1 172 ? 2.141 -12.391 -15.32 1 98 172 ALA A CA 1
ATOM 1359 C C . ALA A 1 172 ? 1.392 -13.391 -16.188 1 98 172 ALA A C 1
ATOM 1361 O O . ALA A 1 172 ? 0.159 -13.422 -16.188 1 98 172 ALA A O 1
ATOM 1362 N N . ARG A 1 173 ? 2.082 -14.188 -16.922 1 97.12 173 ARG A N 1
ATOM 1363 C CA . ARG A 1 173 ? 1.478 -15.18 -17.797 1 97.12 173 ARG A CA 1
ATOM 1364 C C . ARG A 1 173 ? 0.787 -16.281 -17 1 97.12 173 ARG A C 1
ATOM 1366 O O . ARG A 1 173 ? -0.218 -16.844 -17.453 1 97.12 173 ARG A O 1
ATOM 1373 N N . LEU A 1 174 ? 1.375 -16.578 -15.859 1 96.81 174 LEU A N 1
ATOM 1374 C CA . LEU A 1 174 ? 0.704 -17.5 -14.961 1 96.81 174 LEU A CA 1
ATOM 1375 C C . LEU A 1 174 ? -0.698 -17.016 -14.617 1 96.81 174 LEU A C 1
ATOM 1377 O O . LEU A 1 174 ? -1.633 -17.812 -14.516 1 96.81 174 LEU A O 1
ATOM 1381 N N . HIS A 1 175 ? -0.832 -15.711 -14.391 1 93 175 HIS A N 1
ATOM 1382 C CA . HIS A 1 175 ? -2.094 -15.016 -14.156 1 93 175 HIS A CA 1
ATOM 1383 C C . HIS A 1 175 ? -2.965 -15.781 -13.164 1 93 175 HIS A C 1
ATOM 1385 O O . HIS A 1 175 ? -4.117 -16.109 -13.469 1 93 175 HIS A O 1
ATOM 1391 N N . PRO A 1 176 ? -2.43 -16.078 -11.992 1 95.19 176 PRO A N 1
ATOM 1392 C CA . PRO A 1 176 ? -3.24 -16.812 -11.016 1 95.19 176 PRO A CA 1
ATOM 1393 C C . PRO A 1 176 ? -4.414 -15.984 -10.492 1 95.19 176 PRO A C 1
ATOM 1395 O O . PRO A 1 176 ? -4.316 -14.758 -10.383 1 95.19 176 PRO A O 1
ATOM 1398 N N . ALA A 1 177 ? -5.52 -16.719 -10.227 1 96.25 177 ALA A N 1
ATOM 1399 C CA . ALA A 1 177 ? -6.641 -16.031 -9.594 1 96.25 177 ALA A CA 1
ATOM 1400 C C . ALA A 1 177 ? -6.215 -15.398 -8.273 1 96.25 177 ALA A C 1
ATOM 1402 O O . ALA A 1 177 ? -5.402 -15.961 -7.535 1 96.25 177 ALA A O 1
ATOM 1403 N N . LYS A 1 178 ? -6.809 -14.32 -8.008 1 97 178 LYS A N 1
ATOM 1404 C CA . LYS A 1 178 ? -6.418 -13.492 -6.867 1 97 178 LYS A CA 1
ATOM 1405 C C . LYS A 1 178 ? -6.551 -14.266 -5.555 1 97 178 LYS A C 1
ATOM 1407 O O . LY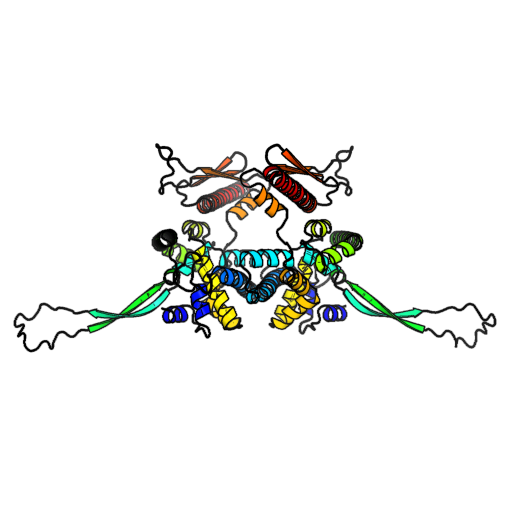S A 1 178 ? -5.766 -14.062 -4.629 1 97 178 LYS A O 1
ATOM 1412 N N . PHE A 1 179 ? -7.562 -15.172 -5.48 1 97.69 179 PHE A N 1
ATOM 1413 C CA . PHE A 1 179 ? -7.816 -15.836 -4.207 1 97.69 179 PHE A CA 1
ATOM 1414 C C . PHE A 1 179 ? -6.652 -16.75 -3.836 1 97.69 179 PHE A C 1
ATOM 1416 O O . PHE A 1 179 ? -6.527 -17.156 -2.68 1 97.69 179 PHE A O 1
ATOM 1423 N N . LEU A 1 180 ? -5.785 -17.047 -4.789 1 98.31 180 LEU A N 1
ATOM 1424 C CA . LEU A 1 180 ? -4.625 -17.875 -4.469 1 98.31 180 LEU A CA 1
ATOM 1425 C C . LEU A 1 180 ? -3.6 -17.094 -3.662 1 98.31 180 LEU A C 1
ATOM 1427 O O . LEU A 1 180 ? -3.082 -17.578 -2.658 1 98.31 180 LEU A O 1
ATOM 1431 N N . SER A 1 181 ? -3.285 -15.859 -4.148 1 98.62 181 SER A N 1
ATOM 1432 C CA . SER A 1 181 ? -2.406 -15 -3.365 1 98.62 181 SER A CA 1
ATOM 1433 C C . SER A 1 181 ? -3.059 -14.602 -2.045 1 98.62 181 SER A C 1
ATOM 1435 O O . SER A 1 181 ? -2.391 -14.531 -1.012 1 98.62 181 SER A O 1
ATOM 1437 N N . ASP A 1 182 ? -4.391 -14.398 -2.078 1 98.56 182 ASP A N 1
ATOM 1438 C CA . ASP A 1 182 ? -5.133 -14.039 -0.874 1 98.56 182 ASP A CA 1
ATOM 1439 C C . ASP A 1 182 ? -5.004 -15.125 0.194 1 98.56 182 ASP A C 1
ATOM 1441 O O . ASP A 1 182 ? -4.922 -14.828 1.387 1 98.56 182 ASP A O 1
ATOM 1445 N N . MET A 1 183 ? -5.012 -16.281 -0.235 1 98.25 183 MET A N 1
ATOM 1446 C CA . MET A 1 183 ? -4.938 -17.406 0.695 1 98.25 183 MET A CA 1
ATOM 1447 C C . MET A 1 183 ? -3.605 -17.422 1.437 1 98.25 183 MET A C 1
ATOM 1449 O O . MET A 1 183 ? -3.561 -17.688 2.637 1 98.25 183 MET A O 1
ATOM 1453 N N . VAL A 1 184 ? -2.52 -17.109 0.743 1 98.69 184 VAL A N 1
ATOM 1454 C CA . VAL A 1 184 ? -1.198 -17.031 1.357 1 98.69 184 VAL A CA 1
ATOM 1455 C C . VAL A 1 184 ? -1.197 -15.977 2.457 1 98.69 184 VAL A C 1
ATOM 1457 O O . VAL A 1 184 ? -0.771 -16.25 3.584 1 98.69 184 VAL A O 1
ATOM 1460 N N . GLU A 1 185 ? -1.721 -14.875 2.119 1 98.81 185 GLU A N 1
ATOM 1461 C CA . GLU A 1 185 ? -1.785 -13.773 3.076 1 98.81 185 GLU A CA 1
ATOM 1462 C C . GLU A 1 185 ? -2.707 -14.109 4.246 1 98.81 185 GLU A C 1
ATOM 1464 O O . GLU A 1 185 ? -2.391 -13.805 5.398 1 98.81 185 GLU A O 1
ATOM 1469 N N . ALA A 1 186 ? -3.824 -14.75 3.945 1 98.69 186 ALA A N 1
ATOM 1470 C CA . ALA A 1 186 ? -4.797 -15.102 4.977 1 98.69 186 ALA A CA 1
ATOM 1471 C C . ALA A 1 186 ? -4.211 -16.109 5.969 1 98.69 186 ALA A C 1
ATOM 1473 O O . ALA A 1 186 ? -4.43 -15.992 7.176 1 98.69 186 ALA A O 1
ATOM 1474 N N . VAL A 1 187 ? -3.492 -17.047 5.469 1 98.56 187 VAL A N 1
ATOM 1475 C CA . VAL A 1 187 ? -2.84 -18.016 6.34 1 98.56 187 VAL A CA 1
ATOM 1476 C C . VAL A 1 187 ? -1.865 -17.312 7.273 1 98.56 187 VAL A C 1
ATOM 1478 O O . VAL A 1 187 ? -1.834 -17.578 8.477 1 98.56 187 VAL A O 1
ATOM 1481 N N . LEU A 1 188 ? -1.13 -16.422 6.707 1 98.69 188 LEU A N 1
ATOM 1482 C CA . LEU A 1 188 ? -0.201 -15.641 7.52 1 98.69 188 LEU A CA 1
ATOM 1483 C C . LEU A 1 188 ? -0.946 -14.844 8.586 1 98.69 188 LEU A C 1
ATOM 1485 O O . LEU A 1 188 ? -0.54 -14.836 9.75 1 98.69 188 LEU A O 1
ATOM 1489 N N . GLY A 1 189 ? -2.035 -14.203 8.203 1 98.56 189 GLY A N 1
ATOM 1490 C CA . GLY A 1 189 ? -2.859 -13.484 9.156 1 98.56 189 GLY A CA 1
ATOM 1491 C C . GLY A 1 189 ? -3.383 -14.367 10.273 1 98.56 189 GLY A C 1
ATOM 1492 O O . GLY A 1 189 ? -3.408 -13.953 11.438 1 98.56 189 GLY A O 1
ATOM 1493 N N . ALA A 1 190 ? -3.791 -15.547 9.93 1 98.44 190 ALA A N 1
ATOM 1494 C CA . ALA A 1 190 ? -4.301 -16.5 10.922 1 98.44 190 ALA A CA 1
ATOM 1495 C C . ALA A 1 190 ? -3.221 -16.859 11.938 1 98.44 190 ALA A C 1
ATOM 1497 O O . ALA A 1 190 ? -3.488 -16.938 13.141 1 98.44 190 ALA A O 1
ATOM 1498 N N . VAL A 1 191 ? -2.051 -17.094 11.453 1 98.69 191 VAL A N 1
ATOM 1499 C CA . VAL A 1 191 ? -0.938 -17.422 12.336 1 98.69 191 VAL A CA 1
ATOM 1500 C C . VAL A 1 191 ? -0.666 -16.266 13.289 1 98.69 191 VAL A C 1
ATOM 1502 O O . VAL A 1 191 ? -0.435 -16.484 14.484 1 98.69 191 VAL A O 1
ATOM 1505 N N . TRP A 1 192 ? -0.723 -15.094 12.789 1 98 192 TRP A N 1
ATOM 1506 C CA . TRP A 1 192 ? -0.505 -13.906 13.609 1 98 192 TRP A CA 1
ATOM 1507 C C . TRP A 1 192 ? -1.543 -13.82 14.727 1 98 192 TRP A C 1
ATOM 1509 O O . TRP A 1 192 ? -1.193 -13.641 15.898 1 98 192 TRP A O 1
ATOM 1519 N N . VAL A 1 193 ? -2.748 -13.992 14.375 1 97.31 193 VAL A N 1
ATOM 1520 C CA . VAL A 1 193 ? -3.828 -13.875 15.344 1 97.31 193 VAL A CA 1
ATOM 1521 C C . VAL A 1 193 ? -3.701 -14.969 16.406 1 97.31 193 VAL A C 1
ATOM 1523 O O . VAL A 1 193 ? -3.896 -14.719 17.594 1 97.31 193 VAL A O 1
ATOM 1526 N N . ASP A 1 194 ? -3.363 -16.141 15.961 1 98.06 194 ASP A N 1
ATOM 1527 C CA . ASP A 1 194 ? -3.299 -17.297 16.859 1 98.06 194 ASP A CA 1
ATOM 1528 C C . ASP A 1 194 ? -2.096 -17.203 17.797 1 98.06 194 ASP A C 1
ATOM 1530 O O . ASP A 1 194 ? -2.199 -17.516 18.984 1 98.06 194 ASP A O 1
ATOM 1534 N N . SER A 1 195 ? -0.99 -16.734 17.297 1 97.31 195 SER A N 1
ATOM 1535 C CA . SER A 1 195 ? 0.259 -16.828 18.047 1 97.31 195 SER A CA 1
ATOM 1536 C C . SER A 1 195 ? 0.617 -15.5 18.703 1 97.31 195 SER A C 1
ATOM 1538 O O . SER A 1 195 ? 1.262 -15.469 19.75 1 97.31 195 SER A O 1
ATOM 1540 N N . GLY A 1 196 ? 0.308 -14.43 18 1 93.19 196 GLY A N 1
ATOM 1541 C CA . GLY A 1 196 ? 0.817 -13.133 18.422 1 93.19 196 GLY A CA 1
ATOM 1542 C C . GLY A 1 196 ? 2.328 -13.031 18.328 1 93.19 196 GLY A C 1
ATOM 1543 O O . GLY A 1 196 ? 2.934 -12.156 18.953 1 93.19 196 GLY A O 1
ATOM 1544 N N . ASP A 1 197 ? 2.916 -13.906 17.594 1 94.38 197 ASP A N 1
ATOM 1545 C CA . ASP A 1 197 ? 4.367 -14.039 17.531 1 94.38 197 ASP A CA 1
ATOM 1546 C C . ASP A 1 197 ? 4.879 -13.812 16.109 1 94.38 197 ASP A C 1
ATOM 1548 O O . ASP A 1 197 ? 4.645 -14.633 15.227 1 94.38 197 ASP A O 1
ATOM 1552 N N . MET A 1 198 ? 5.688 -12.758 15.992 1 94.19 198 MET A N 1
ATOM 1553 C CA . MET A 1 198 ? 6.219 -12.422 14.672 1 94.19 198 MET A CA 1
ATOM 1554 C C . MET A 1 198 ? 7.184 -13.5 14.188 1 94.19 198 MET A C 1
ATOM 1556 O O . MET A 1 198 ? 7.262 -13.766 12.984 1 94.19 198 MET A O 1
ATOM 1560 N N . SER A 1 199 ? 7.867 -14.102 15.078 1 96.31 199 SER A N 1
ATOM 1561 C CA . SER A 1 199 ? 8.805 -15.148 14.68 1 96.31 199 SER A CA 1
ATOM 1562 C C . SER A 1 199 ? 8.078 -16.312 14.023 1 96.31 199 SER A C 1
ATOM 1564 O O . SER A 1 199 ? 8.609 -16.938 13.102 1 96.31 199 SER A O 1
ATOM 1566 N N . ALA A 1 200 ? 6.91 -16.641 14.516 1 97.94 200 ALA A N 1
ATOM 1567 C CA . ALA A 1 200 ? 6.098 -17.672 13.891 1 97.94 200 ALA A CA 1
ATOM 1568 C C . ALA A 1 200 ? 5.699 -17.281 12.469 1 97.94 200 ALA A C 1
ATOM 1570 O O . ALA A 1 200 ? 5.742 -18.109 11.555 1 97.94 200 ALA A O 1
ATOM 1571 N N . CYS A 1 201 ? 5.355 -16 12.328 1 98.06 201 CYS A N 1
ATOM 1572 C CA . CYS A 1 201 ? 4.98 -15.5 11.008 1 98.06 201 CYS A CA 1
ATOM 1573 C C . CYS A 1 201 ? 6.164 -15.539 10.047 1 98.06 201 CYS A C 1
ATOM 1575 O O . CYS A 1 201 ? 6.012 -15.922 8.883 1 98.06 201 CYS A O 1
ATOM 1577 N N . VAL A 1 202 ? 7.312 -15.188 10.539 1 98.25 202 VAL A N 1
ATOM 1578 C CA . VAL A 1 202 ? 8.531 -15.219 9.734 1 98.25 202 VAL A CA 1
ATOM 1579 C C . VAL A 1 202 ? 8.812 -16.641 9.273 1 98.25 202 VAL A C 1
ATOM 1581 O O . VAL A 1 202 ? 9.156 -16.875 8.117 1 98.25 202 VAL A O 1
ATOM 1584 N N . ARG A 1 203 ? 8.648 -17.594 10.117 1 98.38 203 ARG A N 1
ATOM 1585 C CA . ARG A 1 203 ? 8.883 -18.984 9.781 1 98.38 203 ARG A CA 1
ATOM 1586 C C . ARG A 1 203 ? 7.93 -19.453 8.68 1 98.38 203 ARG A C 1
ATOM 1588 O O . ARG A 1 203 ? 8.328 -20.172 7.77 1 98.38 203 ARG A O 1
ATOM 1595 N N . VAL A 1 204 ? 6.707 -19.031 8.773 1 98.44 204 VAL A N 1
ATOM 1596 C CA . VAL A 1 204 ? 5.723 -19.391 7.762 1 98.44 204 VAL A CA 1
ATOM 1597 C C . VAL A 1 204 ? 6.133 -18.812 6.414 1 98.44 204 VAL A C 1
ATOM 1599 O O . VAL A 1 204 ? 6.055 -19.484 5.387 1 98.44 204 VAL A O 1
ATOM 1602 N N . THR A 1 205 ? 6.574 -17.516 6.391 1 98.56 205 THR A N 1
ATOM 1603 C CA . THR A 1 205 ? 6.988 -16.859 5.156 1 98.56 205 THR A CA 1
ATOM 1604 C C . THR A 1 205 ? 8.234 -17.531 4.578 1 98.56 205 THR A C 1
ATOM 1606 O O . THR A 1 205 ? 8.406 -17.594 3.357 1 98.56 205 THR A O 1
ATOM 1609 N N . GLU A 1 206 ? 9.062 -18.047 5.469 1 98.25 206 GLU A N 1
ATOM 1610 C CA . GLU A 1 206 ? 10.219 -18.828 5.047 1 98.25 206 GLU A CA 1
ATOM 1611 C C . GLU A 1 206 ? 9.797 -20.141 4.402 1 98.25 206 GLU A C 1
ATOM 1613 O O . GLU A 1 206 ? 10.281 -20.5 3.332 1 98.25 206 GLU A O 1
ATOM 1618 N N . ARG A 1 207 ? 8.914 -20.766 5.027 1 97.31 207 ARG A N 1
ATOM 1619 C CA . ARG A 1 207 ? 8.453 -22.078 4.59 1 97.31 207 ARG A CA 1
ATOM 1620 C C . ARG A 1 207 ? 7.719 -21.969 3.256 1 97.31 207 ARG A C 1
ATOM 1622 O O . ARG A 1 207 ? 7.816 -22.875 2.422 1 97.31 207 ARG A O 1
ATOM 1629 N N . LEU A 1 208 ? 7.02 -20.906 3.043 1 97.81 208 LEU A N 1
ATOM 1630 C CA . LEU A 1 208 ? 6.211 -20.75 1.839 1 97.81 208 LEU A CA 1
ATOM 1631 C C . LEU A 1 208 ? 7.055 -20.219 0.683 1 97.81 208 LEU A C 1
ATOM 1633 O O . LEU A 1 208 ? 6.566 -20.094 -0.442 1 97.81 208 LEU A O 1
ATOM 1637 N N . GLY A 1 209 ? 8.281 -19.875 0.944 1 97.88 209 GLY A N 1
ATOM 1638 C CA . GLY A 1 209 ? 9.219 -19.562 -0.124 1 97.88 209 GLY A CA 1
ATOM 1639 C C . GLY A 1 209 ? 9.359 -18.078 -0.382 1 97.88 209 GLY A C 1
ATOM 1640 O O . GLY A 1 209 ? 10.148 -17.656 -1.232 1 97.88 209 GLY A O 1
ATOM 1641 N N . ILE A 1 210 ? 8.688 -17.203 0.353 1 98.69 210 ILE A N 1
ATOM 1642 C CA . ILE A 1 210 ? 8.695 -15.758 0.109 1 98.69 210 ILE A CA 1
ATOM 1643 C C . ILE A 1 210 ? 10.055 -15.18 0.488 1 98.69 210 ILE A C 1
ATOM 1645 O O . ILE A 1 210 ? 10.695 -14.5 -0.317 1 98.69 210 ILE A O 1
ATOM 1649 N N . LEU A 1 211 ? 10.523 -15.484 1.684 1 98.56 211 LEU A N 1
ATOM 1650 C CA . LEU A 1 211 ? 11.773 -14.93 2.172 1 98.56 211 LEU A CA 1
ATOM 1651 C C . LEU A 1 211 ? 12.961 -15.469 1.377 1 98.56 211 LEU A C 1
ATOM 1653 O O . LEU A 1 211 ? 13.891 -14.727 1.054 1 98.56 211 LEU A O 1
ATOM 1657 N N . PRO A 1 212 ? 12.953 -16.781 1.018 1 98.5 212 PRO A N 1
ATOM 1658 C CA . PRO A 1 212 ? 14.039 -17.281 0.166 1 98.5 212 PRO A CA 1
ATOM 1659 C C . PRO A 1 212 ? 14.133 -16.516 -1.159 1 98.5 212 PRO A C 1
ATOM 1661 O O . PRO A 1 212 ? 15.234 -16.188 -1.602 1 98.5 212 PRO A O 1
ATOM 1664 N N . VAL A 1 213 ? 13 -16.266 -1.775 1 98.75 213 VAL A N 1
ATOM 1665 C CA . VAL A 1 213 ? 13 -15.492 -3.016 1 98.75 213 VAL A CA 1
ATOM 1666 C C . VAL A 1 213 ? 13.562 -14.094 -2.756 1 98.75 213 VAL A C 1
ATOM 1668 O O . VAL A 1 213 ? 14.461 -13.633 -3.465 1 98.75 213 VAL A O 1
ATOM 1671 N N . LEU A 1 214 ? 13.062 -13.445 -1.739 1 98.81 214 LEU A N 1
ATOM 1672 C CA . LEU A 1 214 ? 13.5 -12.102 -1.372 1 98.81 214 LEU A CA 1
ATOM 1673 C C . LEU A 1 214 ? 15.008 -12.07 -1.136 1 98.81 214 LEU A C 1
ATOM 1675 O O . LEU A 1 214 ? 15.703 -11.188 -1.646 1 98.81 214 LEU A O 1
ATOM 1679 N N . SER A 1 215 ? 15.477 -13.016 -0.402 1 98.44 215 SER A N 1
ATOM 1680 C CA . SER A 1 215 ? 16.891 -13.07 -0.056 1 98.44 215 SER A CA 1
ATOM 1681 C C . SER A 1 215 ? 17.766 -13.242 -1.3 1 98.44 215 SER A C 1
ATOM 1683 O O . SER A 1 215 ? 18.797 -12.594 -1.432 1 98.44 215 SER A O 1
ATOM 1685 N N . ARG A 1 216 ? 17.328 -14.07 -2.137 1 98.5 216 ARG A N 1
ATOM 1686 C CA . ARG A 1 216 ? 18.062 -14.297 -3.383 1 98.5 216 ARG A CA 1
ATOM 1687 C C . ARG A 1 216 ? 18.094 -13.039 -4.238 1 98.5 216 ARG A C 1
ATOM 1689 O O . ARG A 1 216 ? 19.141 -12.672 -4.773 1 98.5 216 ARG A O 1
ATOM 1696 N N . LEU A 1 217 ? 17 -12.367 -4.367 1 98.69 217 LEU A N 1
ATOM 1697 C CA . LEU A 1 217 ? 16.922 -11.141 -5.156 1 98.69 217 LEU A CA 1
ATOM 1698 C C . LEU A 1 217 ? 17.859 -10.078 -4.605 1 98.69 217 LEU A C 1
ATOM 1700 O O . LEU A 1 217 ? 18.547 -9.383 -5.371 1 98.69 217 LEU A O 1
ATOM 1704 N N . ALA A 1 218 ? 17.891 -9.977 -3.311 1 98.44 218 ALA A N 1
ATOM 1705 C CA . ALA A 1 218 ? 18.719 -8.969 -2.656 1 98.44 218 ALA A CA 1
ATOM 1706 C C . ALA A 1 218 ? 20.203 -9.352 -2.74 1 98.44 218 ALA A C 1
ATOM 1708 O O . ALA A 1 218 ? 21.031 -8.523 -3.115 1 98.44 218 ALA A O 1
ATOM 1709 N N . LYS A 1 219 ? 20.562 -10.547 -2.416 1 97.75 219 LYS A N 1
ATOM 1710 C CA . LYS A 1 219 ? 21.938 -11.023 -2.32 1 97.75 219 LYS A CA 1
ATOM 1711 C C . LYS A 1 219 ? 22.641 -10.977 -3.678 1 97.75 219 LYS A C 1
ATOM 1713 O O . LYS A 1 219 ? 23.797 -10.555 -3.773 1 97.75 219 LYS A O 1
ATOM 1718 N N . ASP A 1 220 ? 21.922 -11.383 -4.68 1 98.12 220 ASP A N 1
ATOM 1719 C CA . ASP A 1 220 ? 22.547 -11.492 -6 1 98.12 220 ASP A CA 1
ATOM 1720 C C . ASP A 1 220 ? 22.281 -10.234 -6.832 1 98.12 220 ASP A C 1
ATOM 1722 O O . ASP A 1 220 ? 22.516 -10.227 -8.039 1 98.12 220 ASP A O 1
ATOM 1726 N N . ASP A 1 221 ? 21.719 -9.188 -6.188 1 97.69 221 ASP A N 1
ATOM 1727 C CA . ASP A 1 221 ? 21.453 -7.898 -6.828 1 97.69 221 ASP A CA 1
ATOM 1728 C C . ASP A 1 221 ? 20.703 -8.086 -8.141 1 97.69 221 ASP A C 1
ATOM 1730 O O . ASP A 1 221 ? 21.094 -7.559 -9.18 1 97.69 221 ASP A O 1
ATOM 1734 N N . VAL A 1 222 ? 19.688 -8.953 -8.07 1 98.62 222 VAL A N 1
ATOM 1735 C CA . VAL A 1 222 ? 18.859 -9.234 -9.234 1 98.62 222 VAL A CA 1
ATOM 1736 C C . VAL A 1 222 ? 18.125 -7.957 -9.672 1 98.62 222 VAL A C 1
ATOM 1738 O O . VAL A 1 222 ? 17.672 -7.18 -8.836 1 98.62 222 VAL A O 1
ATOM 1741 N N . HIS A 1 223 ? 17.984 -7.746 -11.031 1 98.62 223 HIS A N 1
ATOM 1742 C CA . HIS A 1 223 ? 17.219 -6.637 -11.578 1 98.62 223 HIS A CA 1
ATOM 1743 C C . HIS A 1 223 ? 15.719 -6.867 -11.391 1 98.62 223 HIS A C 1
ATOM 1745 O O . HIS A 1 223 ? 15.164 -7.816 -11.945 1 98.62 223 HIS A O 1
ATOM 1751 N N . VAL A 1 224 ? 15.055 -5.941 -10.648 1 98.69 224 VAL A N 1
ATOM 1752 C CA . VAL A 1 224 ? 13.68 -6.25 -10.289 1 98.69 224 VAL A CA 1
ATOM 1753 C C . VAL A 1 224 ? 12.758 -5.125 -10.75 1 98.69 224 VAL A C 1
ATOM 1755 O O . VAL A 1 224 ? 11.555 -5.141 -10.469 1 98.69 224 VAL A O 1
ATOM 1758 N N . LEU A 1 225 ? 13.258 -4.141 -11.406 1 98.56 225 LEU A N 1
ATOM 1759 C CA . LEU A 1 225 ? 12.422 -3.057 -11.906 1 98.56 225 LEU A CA 1
ATOM 1760 C C . LEU A 1 225 ? 11.391 -3.578 -12.906 1 98.56 225 LEU A C 1
ATOM 1762 O O . LEU A 1 225 ? 11.734 -4.324 -13.828 1 98.56 225 LEU A O 1
ATOM 1766 N N . HIS A 1 226 ? 10.188 -3.248 -12.703 1 98.69 226 HIS A N 1
ATOM 1767 C CA . HIS A 1 226 ? 9.133 -3.693 -13.602 1 98.69 226 HIS A CA 1
ATOM 1768 C C . HIS A 1 226 ? 9.336 -3.139 -15.008 1 98.69 226 HIS A C 1
ATOM 1770 O O . HIS A 1 226 ? 9.641 -1.954 -15.172 1 98.69 226 HIS A O 1
ATOM 1776 N N . PRO A 1 227 ? 9.078 -3.918 -16.016 1 98.31 227 PRO A N 1
ATOM 1777 C CA . PRO A 1 227 ? 9.344 -3.498 -17.391 1 98.31 227 PRO A CA 1
ATOM 1778 C C . PRO A 1 227 ? 8.57 -2.246 -17.797 1 98.31 227 PRO A C 1
ATOM 1780 O O . PRO A 1 227 ? 9.102 -1.385 -18.5 1 98.31 227 PRO A O 1
ATOM 1783 N N . LYS A 1 228 ? 7.348 -2.141 -17.375 1 98.06 228 LYS A N 1
ATOM 1784 C CA . LYS A 1 228 ? 6.551 -0.967 -17.719 1 98.06 228 LYS A CA 1
ATOM 1785 C C . LYS A 1 228 ? 7.152 0.301 -17.125 1 98.06 228 LYS A C 1
ATOM 1787 O O . LYS A 1 228 ? 7.18 1.349 -17.766 1 98.06 228 LYS A O 1
ATOM 1792 N N . SER A 1 229 ? 7.594 0.184 -15.875 1 97.81 229 SER A N 1
ATOM 1793 C CA . SER A 1 229 ? 8.25 1.318 -15.234 1 97.81 229 SER A CA 1
ATOM 1794 C C . SER A 1 229 ? 9.57 1.656 -15.922 1 97.81 229 SER A C 1
ATOM 1796 O O . SER A 1 229 ? 9.883 2.83 -16.141 1 97.81 229 SER A O 1
ATOM 1798 N N . GLU A 1 230 ? 10.289 0.674 -16.219 1 97.88 230 GLU A N 1
ATOM 1799 C CA . GLU A 1 230 ? 11.578 0.871 -16.875 1 97.88 230 GLU A CA 1
ATOM 1800 C C . GLU A 1 230 ? 11.406 1.525 -18.234 1 97.88 230 GLU A C 1
ATOM 1802 O O . GLU A 1 230 ? 12.18 2.41 -18.609 1 97.88 230 GLU A O 1
ATOM 1807 N N . LEU A 1 231 ? 10.422 1.058 -18.938 1 98 231 LEU A N 1
ATOM 1808 C CA . LEU A 1 231 ? 10.133 1.65 -20.25 1 98 231 LEU A CA 1
ATOM 1809 C C . LEU A 1 231 ? 9.797 3.131 -20.109 1 98 231 LEU A C 1
ATOM 1811 O O . LEU A 1 231 ? 10.234 3.949 -20.922 1 98 231 LEU A O 1
ATOM 1815 N N . GLY A 1 232 ? 8.992 3.424 -19.078 1 96.88 232 GLY A N 1
ATOM 1816 C CA . GLY A 1 232 ? 8.688 4.82 -18.812 1 96.88 232 GLY A CA 1
ATOM 1817 C C . GLY A 1 232 ? 9.922 5.664 -18.562 1 96.88 232 GLY A C 1
ATOM 1818 O O . GLY A 1 232 ? 10.008 6.801 -19.031 1 96.88 232 GLY A O 1
ATOM 1819 N N . GLU A 1 233 ? 10.859 5.121 -17.844 1 96.38 233 GLU A N 1
ATOM 1820 C CA . GLU A 1 233 ? 12.109 5.824 -17.562 1 96.38 233 GLU A CA 1
ATOM 1821 C C . GLU A 1 233 ? 12.922 6.051 -18.828 1 96.38 233 GLU A C 1
ATOM 1823 O O . GLU A 1 233 ? 13.477 7.133 -19.047 1 96.38 233 GLU A O 1
ATOM 1828 N N . ILE A 1 234 ? 13.016 5.062 -19.625 1 95.5 234 ILE A N 1
ATOM 1829 C CA . ILE A 1 234 ? 13.805 5.125 -20.844 1 95.5 234 ILE A CA 1
ATOM 1830 C C . ILE A 1 234 ? 13.164 6.117 -21.812 1 95.5 234 ILE A C 1
ATOM 1832 O O . ILE A 1 234 ? 13.867 6.855 -22.516 1 95.5 234 ILE A O 1
ATOM 1836 N N . ALA A 1 235 ? 11.844 6.125 -21.844 1 94.12 235 ALA A N 1
ATOM 1837 C CA . ALA A 1 235 ? 11.117 6.992 -22.766 1 94.12 235 ALA A CA 1
ATOM 1838 C C . ALA A 1 235 ? 11.25 8.453 -22.359 1 94.12 235 ALA A C 1
ATOM 1840 O O . ALA A 1 235 ? 11.141 9.352 -23.203 1 94.12 235 ALA A O 1
ATOM 1841 N N . GLY A 1 236 ? 11.469 8.703 -21.094 1 91.69 236 GLY A N 1
ATOM 1842 C CA . GLY A 1 236 ? 11.609 10.078 -20.625 1 91.69 236 GLY A CA 1
ATOM 1843 C C . GLY A 1 236 ? 10.352 10.906 -20.812 1 91.69 236 GLY A C 1
ATOM 1844 O O . GLY A 1 236 ? 9.289 10.555 -20.312 1 91.69 236 GLY A O 1
ATOM 1845 N N . HIS A 1 237 ? 10.523 11.883 -21.672 1 90.06 237 HIS A N 1
ATOM 1846 C CA . HIS A 1 237 ? 9.422 12.828 -21.875 1 90.06 237 HIS A CA 1
ATOM 1847 C C . HIS A 1 237 ? 8.492 12.359 -22.984 1 90.06 237 HIS A C 1
ATOM 1849 O O . HIS A 1 237 ? 7.41 12.93 -23.172 1 90.06 237 HIS A O 1
ATOM 1855 N N . ARG A 1 238 ? 8.914 11.336 -23.594 1 92.38 238 ARG A N 1
ATOM 1856 C CA . ARG A 1 238 ? 8.07 10.82 -24.672 1 92.38 238 ARG A CA 1
ATOM 1857 C C . ARG A 1 238 ? 6.906 10.008 -24.109 1 92.38 238 ARG A C 1
ATOM 1859 O O . ARG A 1 238 ? 7.062 9.289 -23.109 1 92.38 238 ARG A O 1
ATOM 1866 N N . THR A 1 239 ? 5.82 10.07 -24.828 1 93.94 239 THR A N 1
ATOM 1867 C CA . THR A 1 239 ? 4.625 9.367 -24.375 1 93.94 239 THR A CA 1
ATOM 1868 C C . THR A 1 239 ? 4.715 7.879 -24.719 1 93.94 239 THR A C 1
ATOM 1870 O O . THR A 1 239 ? 5.016 7.52 -25.859 1 93.94 239 THR A O 1
ATOM 1873 N N . VAL A 1 240 ? 4.426 7.066 -23.766 1 97.31 240 VAL A N 1
ATOM 1874 C CA . VAL A 1 240 ? 4.355 5.625 -23.969 1 97.31 240 VAL A CA 1
ATOM 1875 C C . VAL A 1 240 ? 2.896 5.176 -24 1 97.31 240 VAL A C 1
ATOM 1877 O O . VAL A 1 240 ? 2.137 5.449 -23.078 1 97.31 240 VAL A O 1
ATOM 1880 N N . LYS A 1 241 ? 2.49 4.543 -25.078 1 97.06 241 LYS A N 1
ATOM 1881 C CA . LYS A 1 241 ? 1.118 4.055 -25.203 1 97.06 241 LYS A CA 1
ATOM 1882 C C . LYS A 1 241 ? 1.088 2.549 -25.438 1 97.06 241 LYS A C 1
ATOM 1884 O O . LYS A 1 241 ? 1.902 2.018 -26.203 1 97.06 241 LYS A O 1
ATOM 1889 N N . TYR A 1 242 ? 0.244 1.866 -24.734 1 97.62 242 TYR A N 1
ATOM 1890 C CA . TYR A 1 242 ? -0.032 0.45 -24.953 1 97.62 242 TYR A CA 1
ATOM 1891 C C . TYR A 1 242 ? -1.338 0.26 -25.703 1 97.62 242 TYR A C 1
ATOM 1893 O O . TYR A 1 242 ? -2.412 0.606 -25.203 1 97.62 242 TYR A O 1
ATOM 1901 N N . LEU A 1 243 ? -1.317 -0.174 -26.875 1 96.56 243 LEU A N 1
ATOM 1902 C CA . LEU A 1 243 ? -2.5 -0.446 -27.688 1 96.56 243 LEU A CA 1
ATOM 1903 C C . LEU A 1 243 ? -2.891 -1.917 -27.594 1 96.56 243 LEU A C 1
ATOM 1905 O O . LEU A 1 243 ? -2.248 -2.771 -28.203 1 96.56 243 LEU A O 1
ATOM 1909 N N . LEU A 1 244 ? -3.963 -2.133 -26.812 1 94.88 244 LEU A N 1
ATOM 1910 C CA . LEU A 1 244 ? -4.422 -3.496 -26.594 1 94.88 244 LEU A CA 1
ATOM 1911 C C . LEU A 1 244 ? -5.629 -3.818 -27.469 1 94.88 244 LEU A C 1
ATOM 1913 O O . LEU A 1 244 ? -6.555 -3.012 -27.578 1 94.88 244 LEU A O 1
ATOM 1917 N N . THR A 1 245 ? -5.609 -4.957 -28.141 1 90.44 245 THR A N 1
ATOM 1918 C CA . THR A 1 245 ? -6.734 -5.422 -28.953 1 90.44 245 THR A CA 1
ATOM 1919 C C . THR A 1 245 ? -7.043 -6.887 -28.656 1 90.44 245 THR A C 1
ATOM 1921 O O . THR A 1 245 ? -6.129 -7.688 -28.422 1 90.44 245 THR A O 1
ATOM 1924 N N . LEU A 1 246 ? -8.312 -7.168 -28.406 1 84 246 LEU A N 1
ATOM 1925 C CA . LEU A 1 246 ? -8.773 -8.547 -28.328 1 84 246 LEU A CA 1
ATOM 1926 C C . LEU A 1 246 ? -9.422 -8.984 -29.625 1 84 246 LEU A C 1
ATOM 1928 O O . LEU A 1 246 ? -10.438 -8.422 -30.047 1 84 246 LEU A O 1
ATOM 1932 N N . PRO A 1 247 ? -8.719 -9.82 -30.328 1 66.81 247 PRO A N 1
ATOM 1933 C CA . PRO A 1 247 ? -9.281 -10.188 -31.641 1 66.81 247 PRO A CA 1
ATOM 1934 C C . PRO A 1 247 ? -10.648 -10.852 -31.531 1 66.81 247 PRO A C 1
ATOM 1936 O O . PRO A 1 247 ? -10.898 -11.594 -30.578 1 66.81 247 PRO A O 1
ATOM 1939 N N . GLU A 1 248 ? -11.688 -10.211 -31.969 1 63.47 248 GLU A N 1
ATOM 1940 C CA . GLU A 1 248 ? -13.008 -10.82 -32.094 1 63.47 248 GLU A CA 1
ATOM 1941 C C . GLU A 1 248 ? -13.008 -11.961 -33.094 1 63.47 248 GLU A C 1
ATOM 1943 O O . GLU A 1 248 ? -12.266 -11.93 -34.062 1 63.47 248 GLU A O 1
ATOM 1948 N N . ASP A 1 249 ? -13.422 -13.234 -32.625 1 57.59 249 ASP A N 1
ATOM 1949 C CA . ASP A 1 249 ? -13.625 -14.266 -33.656 1 57.59 249 ASP A CA 1
ATOM 1950 C C . ASP A 1 249 ? -14.492 -13.758 -34.781 1 57.59 249 ASP A C 1
ATOM 1952 O O . ASP A 1 249 ? -15.125 -12.703 -34.688 1 57.59 249 ASP A O 1
ATOM 1956 N N . ALA A 1 250 ? -14.344 -14.57 -35.969 1 54.38 250 ALA A N 1
ATOM 1957 C CA . ALA A 1 250 ? -15.117 -14.25 -37.188 1 54.38 250 ALA A CA 1
ATOM 1958 C C . ALA A 1 250 ? -16.578 -13.969 -36.812 1 54.38 250 ALA A C 1
ATOM 1960 O O . ALA A 1 250 ? -17.25 -13.203 -37.531 1 54.38 250 ALA A O 1
ATOM 1961 N N . ALA A 1 251 ? -17.094 -14.609 -35.812 1 54.62 251 ALA A N 1
ATOM 1962 C CA . ALA A 1 251 ? -18.516 -14.469 -35.469 1 54.62 251 ALA A CA 1
ATOM 1963 C C . ALA A 1 251 ? -18.719 -13.344 -34.469 1 54.62 251 ALA A C 1
ATOM 1965 O O . ALA A 1 251 ? -19.828 -13.148 -33.969 1 54.62 251 ALA A O 1
ATOM 1966 N N . GLY A 1 252 ? -17.672 -12.578 -34.219 1 52.19 252 GLY A N 1
ATOM 1967 C CA . GLY A 1 252 ? -17.797 -11.453 -33.312 1 52.19 252 GLY A CA 1
ATOM 1968 C C . GLY A 1 252 ? -17.75 -11.852 -31.844 1 52.19 252 GLY A C 1
ATOM 1969 O O . GLY A 1 252 ? -18.078 -11.055 -30.953 1 52.19 252 GLY A O 1
ATOM 1970 N N . LEU A 1 253 ? -17.656 -13.195 -31.672 1 53.16 253 LEU A N 1
ATOM 1971 C CA . LEU A 1 253 ? -17.719 -13.656 -30.281 1 53.16 253 LEU A CA 1
ATOM 1972 C C . LEU A 1 253 ? -16.328 -13.766 -29.672 1 53.16 253 LEU A C 1
ATOM 1974 O O . LEU A 1 253 ? -15.359 -14.055 -30.375 1 53.16 253 LEU A O 1
ATOM 1978 N N . GLN A 1 254 ? -16.094 -13.188 -28.578 1 53.06 254 GLN A N 1
ATOM 1979 C CA . GLN A 1 254 ? -14.891 -13.375 -27.781 1 53.06 254 GLN A CA 1
ATOM 1980 C C . GLN A 1 254 ? -14.727 -14.836 -27.375 1 53.06 254 GLN A C 1
ATOM 1982 O O . GLN A 1 254 ? -15.602 -15.398 -26.703 1 53.06 254 GLN A O 1
ATOM 1987 N N . SER A 1 255 ? -14.062 -15.68 -28.188 1 52.75 255 SER A N 1
ATOM 1988 C CA . SER A 1 255 ? -13.859 -17.062 -27.797 1 52.75 255 SER A CA 1
ATOM 1989 C C . SER A 1 255 ? -12.844 -17.172 -26.656 1 52.75 255 SER A C 1
ATOM 1991 O O . SER A 1 255 ? -11.961 -16.328 -26.531 1 52.75 255 SER A O 1
ATOM 1993 N N . ALA A 1 256 ? -13.141 -17.953 -25.672 1 55.34 256 ALA A N 1
ATOM 1994 C CA . ALA A 1 256 ? -12.328 -18.281 -24.5 1 55.34 256 ALA A CA 1
ATOM 1995 C C . ALA A 1 256 ? -10.875 -18.5 -24.875 1 55.34 256 ALA A C 1
ATOM 1997 O O . ALA A 1 256 ? -9.977 -18.391 -24.047 1 55.34 256 ALA A O 1
ATOM 1998 N N . LYS A 1 257 ? -10.688 -18.703 -26.219 1 62.44 257 LYS A N 1
ATOM 1999 C CA . LYS A 1 257 ? -9.352 -19.031 -26.719 1 62.44 257 LYS A CA 1
ATOM 2000 C C . LYS A 1 257 ? -8.656 -17.797 -27.297 1 62.44 257 LYS A C 1
ATOM 2002 O O . LYS A 1 257 ? -7.543 -17.891 -27.812 1 62.44 257 LYS A O 1
ATOM 2007 N N . MET A 1 258 ? -9.344 -16.672 -27.062 1 70.31 258 MET A N 1
ATOM 2008 C CA . MET A 1 258 ? -8.781 -15.492 -27.734 1 70.31 258 MET A CA 1
ATOM 2009 C C . MET A 1 258 ? -7.664 -14.875 -26.906 1 70.31 258 MET A C 1
ATOM 2011 O O . MET A 1 258 ? -7.703 -14.914 -25.672 1 70.31 258 MET A O 1
ATOM 2015 N N . LYS A 1 259 ? -6.598 -14.547 -27.641 1 88 259 LYS A N 1
ATOM 2016 C CA . LYS A 1 259 ? -5.355 -14.008 -27.094 1 88 259 LYS A CA 1
ATOM 2017 C C . LYS A 1 259 ? -5.266 -12.5 -27.312 1 88 259 LYS A C 1
ATOM 2019 O O . LYS A 1 259 ? -5.777 -11.977 -28.312 1 88 259 LYS A O 1
ATOM 2024 N N . TYR A 1 260 ? -4.715 -11.781 -26.375 1 92.5 260 TYR A N 1
ATOM 2025 C CA . TYR A 1 260 ? -4.504 -10.336 -26.453 1 92.5 260 TYR A CA 1
ATOM 2026 C C . TYR A 1 260 ? -3.314 -10.008 -27.344 1 92.5 260 TYR A C 1
ATOM 2028 O O . TYR A 1 260 ? -2.297 -10.703 -27.328 1 92.5 260 TYR A O 1
ATOM 2036 N N . THR A 1 261 ? -3.547 -9.047 -28.188 1 94.94 261 THR A N 1
ATOM 2037 C CA . THR A 1 261 ? -2.426 -8.414 -28.875 1 94.94 261 THR A CA 1
ATOM 2038 C C . THR A 1 261 ? -2.1 -7.066 -28.25 1 94.94 261 THR A C 1
ATOM 2040 O O . THR A 1 261 ? -3.004 -6.301 -27.906 1 94.94 261 THR A O 1
ATOM 2043 N N . CYS A 1 262 ? -0.803 -6.766 -28 1 97.12 262 CYS A N 1
ATOM 2044 C CA . CYS A 1 262 ? -0.38 -5.496 -27.406 1 97.12 262 CYS A CA 1
ATOM 2045 C C . CYS A 1 262 ? 0.762 -4.883 -28.203 1 97.12 262 CYS A C 1
ATOM 2047 O O . CYS A 1 262 ? 1.805 -5.512 -28.391 1 97.12 262 CYS A O 1
ATOM 2049 N N . LYS A 1 263 ? 0.541 -3.678 -28.688 1 97.81 263 LYS A N 1
ATOM 2050 C CA . LYS A 1 263 ? 1.583 -2.873 -29.328 1 97.81 263 LYS A CA 1
ATOM 2051 C C . LYS A 1 263 ? 2.051 -1.754 -28.406 1 97.81 263 LYS A C 1
ATOM 2053 O O . LYS A 1 263 ? 1.232 -1.083 -27.766 1 97.81 263 LYS A O 1
ATOM 2058 N N . VAL A 1 264 ? 3.297 -1.589 -28.266 1 98.38 264 VAL A N 1
ATOM 2059 C CA . VAL A 1 264 ? 3.865 -0.495 -27.484 1 98.38 264 VAL A CA 1
ATOM 2060 C C . VAL A 1 264 ? 4.305 0.631 -28.422 1 98.38 264 VAL A C 1
ATOM 2062 O O . VAL A 1 264 ? 5.191 0.442 -29.25 1 98.38 264 VAL A O 1
ATOM 2065 N N . MET A 1 265 ? 3.717 1.759 -28.172 1 98.06 265 MET A N 1
ATOM 2066 C CA . MET A 1 265 ? 4.031 2.936 -28.969 1 98.06 265 MET A CA 1
ATOM 2067 C C . MET A 1 265 ? 4.82 3.957 -28.156 1 98.06 265 MET A C 1
ATOM 2069 O O . MET A 1 265 ? 4.441 4.281 -27.031 1 98.06 265 MET A O 1
ATOM 2073 N N . ILE A 1 266 ? 5.816 4.422 -28.688 1 97 266 ILE A N 1
ATOM 2074 C CA . ILE A 1 266 ? 6.512 5.59 -28.172 1 97 266 ILE A CA 1
ATOM 2075 C C . ILE A 1 266 ? 6.426 6.734 -29.172 1 97 266 ILE A C 1
ATOM 2077 O O . ILE A 1 266 ? 7.07 6.688 -30.219 1 97 266 ILE A O 1
ATOM 2081 N N . GLY A 1 267 ? 5.684 7.703 -28.781 1 93.5 267 GLY A N 1
ATOM 2082 C CA . GLY A 1 267 ? 5.293 8.617 -29.844 1 93.5 267 GLY A CA 1
ATOM 2083 C C . GLY A 1 267 ? 4.523 7.945 -30.953 1 93.5 267 GLY A C 1
ATOM 2084 O O . GLY A 1 267 ? 3.514 7.285 -30.719 1 93.5 267 GLY A O 1
ATOM 2085 N N . ASP A 1 268 ? 5.121 8.031 -32.094 1 93.19 268 ASP A N 1
ATOM 2086 C CA . ASP A 1 268 ? 4.457 7.453 -33.281 1 93.19 268 ASP A CA 1
ATOM 2087 C C . ASP A 1 268 ? 5.129 6.148 -33.688 1 93.19 268 ASP A C 1
ATOM 2089 O O . ASP A 1 268 ? 4.676 5.484 -34.625 1 93.19 268 ASP A O 1
ATOM 2093 N N . ARG A 1 269 ? 6.078 5.703 -32.938 1 95.5 269 ARG A N 1
ATOM 2094 C CA . ARG A 1 269 ? 6.852 4.52 -33.312 1 95.5 269 ARG A CA 1
ATOM 2095 C C . ARG A 1 269 ? 6.387 3.301 -32.5 1 95.5 269 ARG A C 1
ATOM 2097 O O . ARG A 1 269 ? 6.281 3.357 -31.281 1 95.5 269 ARG A O 1
ATOM 2104 N N . CYS A 1 270 ? 6.102 2.285 -33.25 1 97.62 270 CYS A N 1
ATOM 2105 C CA . CYS A 1 270 ? 5.855 1.003 -32.625 1 97.62 270 CYS A CA 1
ATOM 2106 C C . CYS A 1 270 ? 7.164 0.284 -32.312 1 97.62 270 CYS A C 1
ATOM 2108 O O . CYS A 1 270 ? 7.875 -0.134 -33.219 1 97.62 270 CYS A O 1
ATOM 2110 N N . VAL A 1 271 ? 7.402 0.053 -31.047 1 97.75 271 VAL A N 1
ATOM 2111 C CA . VAL A 1 271 ? 8.711 -0.438 -30.625 1 97.75 271 VAL A CA 1
ATOM 2112 C C . VAL A 1 271 ? 8.648 -1.942 -30.375 1 97.75 271 VAL A C 1
ATOM 2114 O O . VAL A 1 271 ? 9.656 -2.643 -30.484 1 97.75 271 VAL A O 1
ATOM 2117 N N . ALA A 1 272 ? 7.5 -2.459 -29.969 1 98.12 272 ALA A N 1
ATOM 2118 C CA . ALA A 1 272 ? 7.332 -3.875 -29.656 1 98.12 272 ALA A CA 1
ATOM 2119 C C . ALA A 1 272 ? 5.883 -4.312 -29.844 1 98.12 272 ALA A C 1
ATOM 2121 O O . ALA A 1 272 ? 4.969 -3.488 -29.781 1 98.12 272 ALA A O 1
ATOM 2122 N N . GLU A 1 273 ? 5.75 -5.562 -30.094 1 97.31 273 GLU A N 1
ATOM 2123 C CA . GLU A 1 273 ? 4.422 -6.145 -30.266 1 97.31 273 GLU A CA 1
ATOM 2124 C C . GLU A 1 273 ? 4.383 -7.59 -29.781 1 97.31 273 GLU A C 1
ATOM 2126 O O . GLU A 1 273 ? 5.336 -8.344 -29.984 1 97.31 273 GLU A O 1
ATOM 2131 N N . VAL A 1 274 ? 3.326 -7.934 -29.062 1 96.25 274 VAL A N 1
ATOM 2132 C CA . VAL A 1 274 ? 3.041 -9.312 -28.656 1 96.25 274 VAL A CA 1
ATOM 2133 C C . VAL A 1 274 ? 1.654 -9.711 -29.156 1 96.25 274 VAL A C 1
ATOM 2135 O O . VAL A 1 274 ? 0.734 -8.891 -29.172 1 96.25 274 VAL A O 1
ATOM 2138 N N . ASP A 1 275 ? 1.432 -11.008 -29.562 1 93.44 275 ASP A N 1
ATOM 2139 C CA . ASP A 1 275 ? 0.153 -11.375 -30.172 1 93.44 275 ASP A CA 1
ATOM 2140 C C . ASP A 1 275 ? -0.414 -12.63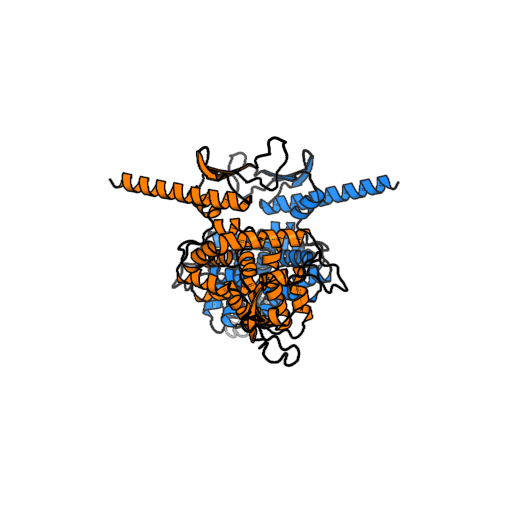3 -29.531 1 93.44 275 ASP A C 1
ATOM 2142 O O . ASP A 1 275 ? -1.366 -13.227 -30.047 1 93.44 275 ASP A O 1
ATOM 2146 N N . ASP A 1 276 ? 0.091 -13.055 -28.5 1 92.69 276 ASP A N 1
ATOM 2147 C CA . ASP A 1 276 ? -0.402 -14.266 -27.844 1 92.69 276 ASP A CA 1
ATOM 2148 C C . ASP A 1 276 ? -0.605 -14.039 -26.344 1 92.69 276 ASP A C 1
ATOM 2150 O O . ASP A 1 276 ? -0.336 -14.93 -25.531 1 92.69 276 ASP A O 1
ATOM 2154 N N . GLY A 1 277 ? -0.982 -12.812 -26 1 94.44 277 GLY A N 1
ATOM 2155 C CA . GLY A 1 277 ? -1.204 -12.492 -24.594 1 94.44 277 GLY A CA 1
ATOM 2156 C C . GLY A 1 277 ? -2.373 -13.25 -24 1 94.44 277 GLY A C 1
ATOM 2157 O O . GLY A 1 277 ? -3.43 -13.375 -24.625 1 94.44 277 GLY A O 1
ATOM 2158 N N . VAL A 1 278 ? -2.215 -13.797 -22.828 1 92 278 VAL A N 1
ATOM 2159 C CA . VAL A 1 278 ? -3.254 -14.586 -22.172 1 92 278 VAL A CA 1
ATOM 2160 C C . VAL A 1 278 ? -4.102 -13.672 -21.281 1 92 278 VAL A C 1
ATOM 2162 O O . VAL A 1 278 ? -5.184 -14.062 -20.844 1 92 278 VAL A O 1
ATOM 2165 N N . ALA A 1 279 ? -3.578 -12.523 -20.938 1 92.81 279 ALA A N 1
ATOM 2166 C CA . ALA A 1 279 ? -4.238 -11.484 -20.141 1 92.81 279 ALA A CA 1
ATOM 2167 C C . ALA A 1 279 ? -3.715 -10.102 -20.516 1 92.81 279 ALA A C 1
ATOM 2169 O O . ALA A 1 279 ? -2.621 -9.969 -21.078 1 92.81 279 ALA A O 1
ATOM 2170 N N . ARG A 1 280 ? -4.516 -9.086 -20.266 1 94 280 ARG A N 1
ATOM 2171 C CA . ARG A 1 280 ? -4.145 -7.711 -20.594 1 94 280 ARG A CA 1
ATOM 2172 C C . ARG A 1 280 ? -2.805 -7.344 -19.953 1 94 280 ARG A C 1
ATOM 2174 O O . ARG A 1 280 ? -1.878 -6.922 -20.656 1 94 280 ARG A O 1
ATOM 2181 N N . ASP A 1 281 ? -2.725 -7.531 -18.688 1 95.56 281 ASP A N 1
ATOM 2182 C CA . ASP A 1 281 ? -1.52 -7.145 -17.969 1 95.56 281 ASP A CA 1
ATOM 2183 C C . ASP A 1 281 ? -0.306 -7.934 -18.453 1 95.56 281 ASP A C 1
ATOM 2185 O O . ASP A 1 281 ? 0.795 -7.391 -18.547 1 95.56 281 ASP A O 1
ATOM 2189 N N . GLU A 1 282 ? -0.504 -9.188 -18.688 1 97 282 GLU A N 1
ATOM 2190 C CA . GLU A 1 282 ? 0.581 -10.023 -19.188 1 97 282 GLU A CA 1
ATOM 2191 C C . GLU A 1 282 ? 1.079 -9.523 -20.547 1 97 282 GLU A C 1
ATOM 2193 O O . GLU A 1 282 ? 2.285 -9.398 -20.75 1 97 282 GLU A O 1
ATOM 2198 N N . ALA A 1 283 ? 0.176 -9.219 -21.469 1 96.88 283 ALA A N 1
ATOM 2199 C CA . ALA A 1 283 ? 0.527 -8.727 -22.797 1 96.88 283 ALA A CA 1
ATOM 2200 C C . ALA A 1 283 ? 1.29 -7.406 -22.719 1 96.88 283 ALA A C 1
ATOM 2202 O O . ALA A 1 283 ? 2.318 -7.23 -23.375 1 96.88 283 ALA A O 1
ATOM 2203 N N . GLU A 1 284 ? 0.842 -6.574 -21.891 1 98.06 284 GLU A N 1
ATOM 2204 C CA . GLU A 1 284 ? 1.483 -5.273 -21.719 1 98.06 284 GLU A CA 1
ATOM 2205 C C . GLU A 1 284 ? 2.877 -5.422 -21.109 1 98.06 284 GLU A C 1
ATOM 2207 O O . GLU A 1 284 ? 3.824 -4.77 -21.562 1 98.06 284 GLU A O 1
ATOM 2212 N N . THR A 1 285 ? 3.004 -6.254 -20.062 1 98.44 285 THR A N 1
ATOM 2213 C CA . THR A 1 285 ? 4.273 -6.461 -19.375 1 98.44 285 THR A CA 1
ATOM 2214 C C . THR A 1 285 ? 5.309 -7.066 -20.328 1 98.44 285 THR A C 1
ATOM 2216 O O . THR A 1 285 ? 6.449 -6.605 -20.391 1 98.44 285 THR A O 1
ATOM 2219 N N . ARG A 1 286 ? 4.887 -8.031 -21.078 1 98.19 286 ARG A N 1
ATOM 2220 C CA . ARG A 1 286 ? 5.789 -8.68 -22.016 1 98.19 286 ARG A CA 1
ATOM 2221 C C . ARG A 1 286 ? 6.188 -7.73 -23.141 1 98.19 286 ARG A C 1
ATOM 2223 O O . ARG A 1 286 ? 7.355 -7.676 -23.531 1 98.19 286 ARG A O 1
ATOM 2230 N N . ALA A 1 287 ? 5.207 -7.012 -23.625 1 98.5 287 ALA A N 1
ATOM 2231 C CA . ALA A 1 287 ? 5.504 -6.031 -24.656 1 98.5 287 ALA A CA 1
ATOM 2232 C C . ALA A 1 287 ? 6.477 -4.969 -24.156 1 98.5 287 ALA A C 1
ATOM 2234 O O . ALA A 1 287 ? 7.391 -4.559 -24.875 1 98.5 287 ALA A O 1
ATOM 2235 N N . ALA A 1 288 ? 6.258 -4.547 -22.938 1 98.69 288 ALA A N 1
ATOM 2236 C CA . ALA A 1 288 ? 7.156 -3.566 -22.344 1 98.69 288 ALA A CA 1
ATOM 2237 C C . ALA A 1 288 ? 8.57 -4.121 -22.219 1 98.69 288 ALA A C 1
ATOM 2239 O O . ALA A 1 288 ? 9.547 -3.414 -22.484 1 98.69 288 ALA A O 1
ATOM 2240 N N . GLU A 1 289 ? 8.703 -5.332 -21.797 1 98.5 289 GLU A N 1
ATOM 2241 C CA . GLU A 1 289 ? 10.016 -5.957 -21.656 1 98.5 289 GLU A CA 1
ATOM 2242 C C . GLU A 1 289 ? 10.75 -6.008 -23 1 98.5 289 GLU A C 1
ATOM 2244 O O . GLU A 1 289 ? 11.945 -5.723 -23.078 1 98.5 289 GLU A O 1
ATOM 2249 N N . ILE A 1 290 ? 10.039 -6.395 -24.062 1 98.38 290 ILE A N 1
ATOM 2250 C CA . ILE A 1 290 ? 10.617 -6.441 -25.391 1 98.38 290 ILE A CA 1
ATOM 2251 C C . ILE A 1 290 ? 11.047 -5.039 -25.828 1 98.38 290 ILE A C 1
ATOM 2253 O O . ILE A 1 290 ? 12.148 -4.852 -26.344 1 98.38 290 ILE A O 1
ATOM 2257 N N . ALA A 1 291 ? 10.172 -4.082 -25.516 1 98.5 291 ALA A N 1
ATOM 2258 C CA . ALA A 1 291 ? 10.461 -2.697 -25.891 1 98.5 291 ALA A CA 1
ATOM 2259 C C . ALA A 1 291 ? 11.727 -2.199 -25.188 1 98.5 291 ALA A C 1
ATOM 2261 O O . ALA A 1 291 ? 12.562 -1.541 -25.812 1 98.5 291 ALA A O 1
ATOM 2262 N N . VAL A 1 292 ? 11.836 -2.512 -23.906 1 98.38 292 VAL A N 1
ATOM 2263 C CA . VAL A 1 292 ? 13.008 -2.113 -23.141 1 98.38 292 VAL A CA 1
ATOM 2264 C C . VAL A 1 292 ? 14.266 -2.703 -23.766 1 98.38 292 VAL A C 1
ATOM 2266 O O . VAL A 1 292 ? 15.273 -2.01 -23.938 1 98.38 292 VAL A O 1
ATOM 2269 N N . ARG A 1 293 ? 14.227 -3.967 -24.156 1 97.69 293 ARG A N 1
ATOM 2270 C CA . ARG A 1 293 ? 15.367 -4.637 -24.781 1 97.69 293 ARG A CA 1
ATOM 2271 C C . ARG A 1 293 ? 15.742 -3.973 -26.094 1 97.69 293 ARG A C 1
ATOM 2273 O O . ARG A 1 293 ? 16.922 -3.73 -26.359 1 97.69 293 ARG A O 1
ATOM 2280 N N . VAL A 1 294 ? 14.773 -3.662 -26.844 1 97.44 294 VAL A N 1
ATOM 2281 C CA . VAL A 1 294 ? 14.984 -3.043 -28.156 1 97.44 294 VAL A CA 1
ATOM 2282 C C . VAL A 1 294 ? 15.664 -1.686 -27.984 1 97.44 294 VAL A C 1
ATOM 2284 O O . VAL A 1 294 ? 16.641 -1.383 -28.656 1 97.44 294 VAL A O 1
ATOM 2287 N N . LEU A 1 295 ? 15.188 -0.911 -27.078 1 96.38 295 LEU A N 1
ATOM 2288 C CA . LEU A 1 295 ? 15.695 0.443 -26.891 1 96.38 295 LEU A CA 1
ATOM 2289 C C . LEU A 1 295 ? 17.094 0.419 -26.297 1 96.38 295 LEU A C 1
ATOM 2291 O O . LEU A 1 295 ? 17.938 1.242 -26.656 1 96.38 295 LEU A O 1
ATOM 2295 N N . LYS A 1 296 ? 17.328 -0.497 -25.406 1 96.12 296 LYS A N 1
ATOM 2296 C CA . LYS A 1 296 ? 18.672 -0.618 -24.828 1 96.12 296 LYS A CA 1
ATOM 2297 C C . LYS A 1 296 ? 19.688 -1.054 -25.891 1 96.12 296 LYS A C 1
ATOM 2299 O O . LYS A 1 296 ? 20.828 -0.583 -25.891 1 96.12 296 LYS A O 1
ATOM 2304 N N . ASP A 1 297 ? 19.266 -1.947 -26.734 1 95.75 297 ASP A N 1
ATOM 2305 C CA . ASP A 1 297 ? 20.125 -2.387 -27.828 1 95.75 297 ASP A CA 1
ATOM 2306 C C . ASP A 1 297 ? 20.438 -1.231 -28.781 1 95.75 297 ASP A C 1
ATOM 2308 O O . ASP A 1 297 ? 21.562 -1.096 -29.25 1 95.75 297 ASP A O 1
ATOM 2312 N N . GLU A 1 298 ? 19.453 -0.443 -29.016 1 94.5 298 GLU A N 1
ATOM 2313 C CA . GLU A 1 298 ? 19.641 0.717 -29.875 1 94.5 298 GLU A CA 1
ATOM 2314 C C . GLU A 1 298 ? 20.609 1.722 -29.25 1 94.5 298 GLU A C 1
ATOM 2316 O O . GLU A 1 298 ? 21.422 2.33 -29.938 1 94.5 298 GLU A O 1
ATOM 2321 N N . GLN A 1 299 ? 20.469 1.928 -28 1 92.38 299 GLN A N 1
ATOM 2322 C CA . GLN A 1 299 ? 21.359 2.848 -27.297 1 92.38 299 GLN A CA 1
ATOM 2323 C C . GLN A 1 299 ? 22.797 2.342 -27.297 1 92.38 299 GLN A C 1
ATOM 2325 O O . GLN A 1 299 ? 23.734 3.129 -27.438 1 92.38 299 GLN A O 1
ATOM 2330 N N . ALA A 1 300 ? 22.938 1.068 -27.172 1 91.69 300 ALA A N 1
ATOM 2331 C CA . ALA A 1 300 ? 24.266 0.47 -27.203 1 91.69 300 ALA A CA 1
ATOM 2332 C C . ALA A 1 300 ? 24.891 0.604 -28.594 1 91.69 300 ALA A C 1
ATOM 2334 O O . ALA A 1 300 ? 26.094 0.893 -28.703 1 91.69 300 ALA A O 1
ATOM 2335 N N . ASP A 1 301 ? 24.125 0.407 -29.562 1 91.38 301 ASP A N 1
ATOM 2336 C CA . ASP A 1 301 ? 24.609 0.535 -30.938 1 91.38 301 ASP A CA 1
ATOM 2337 C C . ASP A 1 301 ? 25 1.977 -31.25 1 91.38 301 ASP A C 1
ATOM 2339 O O . ASP A 1 301 ? 26 2.221 -31.922 1 91.38 301 ASP A O 1
ATOM 2343 N N . ALA A 1 302 ? 24.203 2.938 -30.797 1 89.31 302 ALA A N 1
ATOM 2344 C CA . ALA A 1 302 ? 24.469 4.352 -31.031 1 89.31 302 ALA A CA 1
ATOM 2345 C C . ALA A 1 302 ? 25.766 4.785 -30.328 1 89.31 302 ALA A C 1
ATOM 2347 O O . ALA A 1 302 ? 26.547 5.559 -30.875 1 89.31 302 ALA A O 1
ATOM 2348 N N . LYS A 1 303 ? 26.031 4.234 -29.156 1 88.44 303 LYS A N 1
ATOM 2349 C CA . LYS A 1 303 ? 27.25 4.562 -28.406 1 88.44 303 LYS A CA 1
ATOM 2350 C C . LYS A 1 303 ? 28.484 3.984 -29.078 1 88.44 303 LYS A C 1
ATOM 2352 O O . LYS A 1 303 ? 29.531 4.633 -29.125 1 88.44 303 LYS A O 1
ATOM 2357 N N . GLN A 1 304 ? 28.344 2.832 -29.641 1 89.69 304 GLN A N 1
ATOM 2358 C CA . GLN A 1 304 ? 29.453 2.201 -30.344 1 89.69 304 GLN A CA 1
ATOM 2359 C C . GLN A 1 304 ? 29.766 2.947 -31.641 1 89.69 304 GLN A C 1
ATOM 2361 O O . GLN A 1 304 ? 30.938 3.1 -32 1 89.69 304 GLN A O 1
ATOM 2366 N N . ALA A 1 305 ? 28.812 3.395 -32.25 1 86.06 305 ALA A N 1
ATOM 2367 C CA . ALA A 1 305 ? 29 4.148 -33.5 1 86.06 305 ALA A CA 1
ATOM 2368 C C . ALA A 1 305 ? 29.609 5.52 -33.219 1 86.06 305 ALA A C 1
ATOM 2370 O O . ALA A 1 305 ? 30.375 6.035 -34.031 1 86.06 305 ALA A O 1
ATOM 2371 N N . ALA A 1 306 ? 29.328 5.992 -32.062 1 83.5 306 ALA A N 1
ATOM 2372 C CA . ALA A 1 306 ? 29.859 7.301 -31.703 1 83.5 306 ALA A CA 1
ATOM 2373 C C . ALA A 1 306 ? 31.328 7.195 -31.281 1 83.5 306 ALA A C 1
ATOM 2375 O O . ALA A 1 306 ? 32.094 8.133 -31.453 1 83.5 306 ALA A O 1
ATOM 2376 N N . GLU A 1 307 ? 31.688 6.039 -30.859 1 86.69 307 GLU A N 1
ATOM 2377 C CA . GLU A 1 307 ? 33.062 5.805 -30.438 1 86.69 307 GLU A CA 1
ATOM 2378 C C . GLU A 1 307 ? 33.906 5.277 -31.578 1 86.69 307 GLU A C 1
ATOM 2380 O O . GLU A 1 307 ? 35.156 5.262 -31.484 1 86.69 307 GLU A O 1
ATOM 2385 N N . SER A 1 308 ? 33.344 4.938 -32.594 1 74.12 308 SER A N 1
ATOM 2386 C CA . SER A 1 308 ? 34.125 4.523 -33.781 1 74.12 308 SER A CA 1
ATOM 2387 C C . SER A 1 308 ? 34.344 5.688 -34.75 1 74.12 308 SER A C 1
ATOM 2389 O O . SER A 1 308 ? 35.406 5.809 -35.344 1 74.12 308 SER A O 1
ATOM 2391 N N . MET B 1 1 ? 18.328 18.656 22.531 1 70.5 1 MET B N 1
ATOM 2392 C CA . MET B 1 1 ? 17.422 18.656 21.375 1 70.5 1 MET B CA 1
ATOM 2393 C C . MET B 1 1 ? 16.719 17.312 21.25 1 70.5 1 MET B C 1
ATOM 2395 O O . MET B 1 1 ? 15.508 17.25 21.016 1 70.5 1 MET B O 1
ATOM 2399 N N . LEU B 1 2 ? 17.344 16.297 21.766 1 87.06 2 LEU B N 1
ATOM 24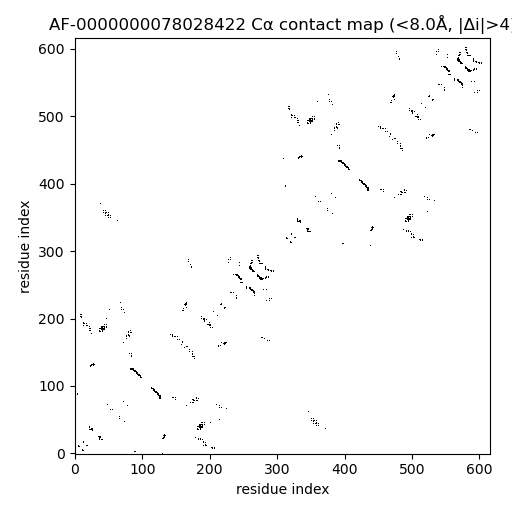00 C CA . LEU B 1 2 ? 16.781 14.961 21.547 1 87.06 2 LEU B CA 1
ATOM 2401 C C . LEU B 1 2 ? 15.867 14.562 22.703 1 87.06 2 LEU B C 1
ATOM 2403 O O . LEU B 1 2 ? 14.906 13.82 22.5 1 87.06 2 LEU B O 1
ATOM 2407 N N . VAL B 1 3 ? 16.109 15.172 23.875 1 90.06 3 VAL B N 1
ATOM 2408 C CA . VAL B 1 3 ? 15.359 14.773 25.062 1 90.06 3 VAL B CA 1
ATOM 2409 C C . VAL B 1 3 ? 13.898 15.195 24.906 1 90.06 3 VAL B C 1
ATOM 2411 O O . VAL B 1 3 ? 12.992 14.375 25.078 1 90.06 3 VAL B O 1
ATOM 2414 N N . PRO B 1 4 ? 13.688 16.406 24.562 1 92.44 4 PRO B N 1
ATOM 2415 C CA . PRO B 1 4 ? 12.289 16.812 24.375 1 92.44 4 PRO B CA 1
ATOM 2416 C C . PRO B 1 4 ? 11.57 15.953 23.344 1 92.44 4 PRO B C 1
ATOM 2418 O O . PRO B 1 4 ? 10.375 15.68 23.484 1 92.44 4 PRO B O 1
ATOM 2421 N N . LEU B 1 5 ? 12.242 15.539 22.328 1 94.75 5 LEU B N 1
ATOM 2422 C CA . LEU B 1 5 ? 11.633 14.703 21.297 1 94.75 5 LEU B CA 1
ATOM 2423 C C . LEU B 1 5 ? 11.297 13.32 21.844 1 94.75 5 LEU B C 1
ATOM 2425 O O . LEU B 1 5 ? 10.234 12.773 21.562 1 94.75 5 LEU B O 1
ATOM 2429 N N . GLU B 1 6 ? 12.18 12.781 22.578 1 96.94 6 GLU B N 1
ATOM 2430 C CA . GLU B 1 6 ? 11.938 11.5 23.219 1 96.94 6 GLU B CA 1
ATOM 2431 C C . GLU B 1 6 ? 10.742 11.578 24.172 1 96.94 6 GLU B C 1
ATOM 2433 O O . GLU B 1 6 ? 9.953 10.633 24.266 1 96.94 6 GLU B O 1
ATOM 2438 N N . GLU B 1 7 ? 10.641 12.688 24.859 1 94.5 7 GLU B N 1
ATOM 2439 C CA . GLU B 1 7 ? 9.492 12.906 25.734 1 94.5 7 GLU B CA 1
ATOM 2440 C C . GLU B 1 7 ? 8.203 13.008 24.938 1 94.5 7 GLU B C 1
ATOM 2442 O O . GLU B 1 7 ? 7.172 12.461 25.328 1 94.5 7 GLU B O 1
ATOM 2447 N N . LEU B 1 8 ? 8.305 13.672 23.859 1 95.44 8 LEU B N 1
ATOM 2448 C CA . LEU B 1 8 ? 7.145 13.852 22.984 1 95.44 8 LEU B CA 1
ATOM 2449 C C . LEU B 1 8 ? 6.594 12.508 22.531 1 95.44 8 LEU B C 1
ATOM 2451 O O . LEU B 1 8 ? 5.379 12.289 22.562 1 95.44 8 LEU B O 1
ATOM 2455 N N . ILE B 1 9 ? 7.441 11.555 22.141 1 96.69 9 ILE B N 1
ATOM 2456 C CA . ILE B 1 9 ? 6.988 10.289 21.578 1 96.69 9 ILE B CA 1
ATOM 2457 C C . ILE B 1 9 ? 6.922 9.227 22.656 1 96.69 9 ILE B C 1
ATOM 2459 O O . ILE B 1 9 ? 6.535 8.086 22.391 1 96.69 9 ILE B O 1
ATOM 2463 N N . ASP B 1 10 ? 7.324 9.617 23.875 1 95.38 10 ASP B N 1
ATOM 2464 C CA . ASP B 1 10 ? 7.301 8.75 25.047 1 95.38 10 ASP B CA 1
ATOM 2465 C C . ASP B 1 10 ? 8.125 7.488 24.812 1 95.38 10 ASP B C 1
ATOM 2467 O O . ASP B 1 10 ? 7.637 6.375 25.016 1 95.38 10 ASP B O 1
ATOM 2471 N N . TYR B 1 11 ? 9.344 7.691 24.312 1 97.94 11 TYR B N 1
ATOM 2472 C CA . TYR B 1 11 ? 10.297 6.613 24.078 1 97.94 11 TYR B CA 1
ATOM 2473 C C . TYR B 1 11 ? 11.727 7.113 24.203 1 97.94 11 TYR B C 1
ATOM 2475 O O . TYR B 1 11 ? 12.078 8.156 23.641 1 97.94 11 TYR B O 1
ATOM 2483 N N . THR B 1 12 ? 12.531 6.434 24.938 1 98 12 THR B N 1
ATOM 2484 C CA . THR B 1 12 ? 13.945 6.762 25.078 1 98 12 THR B CA 1
ATOM 2485 C C . THR B 1 12 ? 14.805 5.805 24.266 1 98 12 THR B C 1
ATOM 2487 O O . THR B 1 12 ? 14.805 4.598 24.516 1 98 12 THR B O 1
ATOM 2490 N N . PHE B 1 13 ? 15.562 6.352 23.422 1 98.06 13 PHE B N 1
ATOM 2491 C CA . PHE B 1 13 ? 16.359 5.547 22.516 1 98.06 13 PHE B CA 1
ATOM 2492 C C . PHE B 1 13 ? 17.641 5.055 23.188 1 98.06 13 PHE B C 1
ATOM 2494 O O . PHE B 1 13 ? 18.297 5.812 23.906 1 98.06 13 PHE B O 1
ATOM 2501 N N . THR B 1 14 ? 17.922 3.822 22.938 1 97.88 14 THR B N 1
ATOM 2502 C CA . THR B 1 14 ? 19.25 3.301 23.281 1 97.88 14 THR B CA 1
ATOM 2503 C C . THR B 1 14 ? 20.297 3.801 22.281 1 97.88 14 THR B C 1
ATOM 2505 O O . THR B 1 14 ? 21.359 4.273 22.688 1 97.88 14 THR B O 1
ATOM 2508 N N . LYS B 1 15 ? 19.984 3.676 21.047 1 96.56 15 LYS B N 1
ATOM 2509 C CA . LYS B 1 15 ? 20.828 4.215 19.969 1 96.56 15 LYS B CA 1
ATOM 2510 C C . LYS B 1 15 ? 20.281 5.555 19.484 1 96.56 15 LYS B C 1
ATOM 2512 O O . LYS B 1 15 ? 19.516 5.605 18.531 1 96.56 15 LYS B O 1
ATOM 2517 N N . LYS B 1 16 ? 20.844 6.586 20 1 95.81 16 LYS B N 1
ATOM 2518 C CA . LYS B 1 16 ? 20.359 7.938 19.719 1 95.81 16 LYS B CA 1
ATOM 2519 C C . LYS B 1 16 ? 20.484 8.266 18.234 1 95.81 16 LYS B C 1
ATOM 2521 O O . LYS B 1 16 ? 19.719 9.07 17.703 1 95.81 16 LYS B O 1
ATOM 2526 N N . ILE B 1 17 ? 21.375 7.613 17.594 1 95.19 17 ILE B N 1
ATOM 2527 C CA . ILE B 1 17 ? 21.625 7.883 16.188 1 95.19 17 ILE B CA 1
ATOM 2528 C C . ILE B 1 17 ? 20.375 7.566 15.367 1 95.19 17 ILE B C 1
ATOM 2530 O O . ILE B 1 17 ? 20.125 8.203 14.336 1 95.19 17 ILE B O 1
ATOM 2534 N N . LEU B 1 18 ? 19.578 6.582 15.789 1 96.75 18 LEU B N 1
ATOM 2535 C CA . LEU B 1 18 ? 18.344 6.227 15.109 1 96.75 18 LEU B CA 1
ATOM 2536 C C . LEU B 1 18 ? 17.344 7.379 15.148 1 96.75 18 LEU B C 1
ATOM 2538 O O . LEU B 1 18 ? 16.672 7.664 14.148 1 96.75 18 LEU B O 1
ATOM 2542 N N . LEU B 1 19 ? 17.281 8.039 16.312 1 97.06 19 LEU B N 1
ATOM 2543 C CA . LEU B 1 19 ? 16.406 9.203 16.438 1 97.06 19 LEU B CA 1
ATOM 2544 C C . LEU B 1 19 ? 16.875 10.336 15.523 1 97.06 19 LEU B C 1
ATOM 2546 O O . LEU B 1 19 ? 16.062 10.945 14.82 1 97.06 19 LEU B O 1
ATOM 2550 N N . ILE B 1 20 ? 18.109 10.555 15.469 1 96.06 20 ILE B N 1
ATOM 2551 C CA . ILE B 1 20 ? 18.672 11.609 14.641 1 96.06 20 ILE B CA 1
ATOM 2552 C C . ILE B 1 20 ? 18.391 11.32 13.172 1 96.06 20 ILE B C 1
ATOM 2554 O O . ILE B 1 20 ? 17.953 12.203 12.43 1 96.06 20 ILE B O 1
ATOM 2558 N N . GLU B 1 21 ? 18.609 10.094 12.797 1 96.12 21 GLU B N 1
ATOM 2559 C CA . GLU B 1 21 ? 18.344 9.688 11.414 1 96.12 21 GLU B CA 1
ATOM 2560 C C . GLU B 1 21 ? 16.875 9.891 11.055 1 96.12 21 GLU B C 1
ATOM 2562 O O . GLU B 1 21 ? 16.562 10.336 9.945 1 96.12 21 GLU B O 1
ATOM 2567 N N . SER B 1 22 ? 15.977 9.617 11.945 1 97.56 22 SER B N 1
ATOM 2568 C CA . SER B 1 22 ? 14.539 9.656 11.688 1 97.56 22 SER B CA 1
ATOM 2569 C C . SER B 1 22 ? 14.047 11.086 11.484 1 97.56 22 SER B C 1
ATOM 2571 O O . SER B 1 22 ? 12.969 11.305 10.938 1 97.56 22 SER B O 1
ATOM 2573 N N . ILE B 1 23 ? 14.891 12.102 11.883 1 97.06 23 ILE B N 1
ATOM 2574 C CA . ILE B 1 23 ? 14.469 13.484 11.742 1 97.06 23 ILE B CA 1
ATOM 2575 C C . ILE B 1 23 ? 15.391 14.219 10.773 1 97.06 23 ILE B C 1
ATOM 2577 O O . ILE B 1 23 ? 15.461 15.445 10.781 1 97.06 23 ILE B O 1
ATOM 2581 N N . THR B 1 24 ? 16.141 13.484 10.016 1 97 24 THR B N 1
ATOM 2582 C CA . THR B 1 24 ? 17.078 14.086 9.078 1 97 24 THR B CA 1
ATOM 2583 C C . THR B 1 24 ? 16.547 14.008 7.652 1 97 24 THR B C 1
ATOM 2585 O O . THR B 1 24 ? 16.391 12.914 7.102 1 97 24 THR B O 1
ATOM 2588 N N . HIS B 1 25 ? 16.25 15.148 7.098 1 96.81 25 HIS B N 1
ATOM 2589 C CA . HIS B 1 25 ? 15.812 15.266 5.711 1 96.81 25 HIS B CA 1
ATOM 2590 C C . HIS B 1 25 ? 16.969 14.977 4.75 1 96.81 25 HIS B C 1
ATOM 2592 O O . HIS B 1 25 ? 18.125 15.219 5.078 1 96.81 25 HIS B O 1
ATOM 2598 N N . ALA B 1 26 ? 16.672 14.594 3.547 1 93.75 26 ALA B N 1
ATOM 2599 C CA . ALA B 1 26 ? 17.672 14.211 2.549 1 93.75 26 ALA B CA 1
ATOM 2600 C C . ALA B 1 26 ? 18.531 15.414 2.148 1 93.75 26 ALA B C 1
ATOM 2602 O O . ALA B 1 26 ? 19.656 15.242 1.662 1 93.75 26 ALA B O 1
ATOM 2603 N N . SER B 1 27 ? 18.078 16.594 2.318 1 93.81 27 SER B N 1
ATOM 2604 C CA . SER B 1 27 ? 18.797 17.812 1.928 1 93.81 27 SER B CA 1
ATOM 2605 C C . SER B 1 27 ? 19.875 18.156 2.951 1 93.81 27 SER B C 1
ATOM 2607 O O . SER B 1 27 ? 20.688 19.062 2.725 1 93.81 27 SER B O 1
ATOM 2609 N N . PHE B 1 28 ? 19.844 17.422 4.09 1 93.31 28 PHE B N 1
ATOM 2610 C CA . PHE B 1 28 ? 20.797 17.75 5.152 1 93.31 28 PHE B CA 1
ATOM 2611 C C . PHE B 1 28 ? 22.219 17.422 4.73 1 93.31 28 PHE B C 1
ATOM 2613 O O . PHE B 1 28 ? 22.516 16.297 4.324 1 93.31 28 PHE B O 1
ATOM 2620 N N . THR B 1 29 ? 23.172 18.297 4.773 1 85.25 29 THR B N 1
ATOM 2621 C CA . THR B 1 29 ? 24.531 18.109 4.285 1 85.25 29 THR B CA 1
ATOM 2622 C C . THR B 1 29 ? 25.547 18.359 5.398 1 85.25 29 THR B C 1
ATOM 2624 O O . THR B 1 29 ? 26.734 18.141 5.215 1 85.25 29 THR B O 1
ATOM 2627 N N . ALA B 1 30 ? 25.141 18.781 6.453 1 76.94 30 ALA B N 1
ATOM 2628 C CA . ALA B 1 30 ? 26.109 19.172 7.477 1 76.94 30 ALA B CA 1
ATOM 2629 C C . ALA B 1 30 ? 26.688 17.953 8.18 1 76.94 30 ALA B C 1
ATOM 2631 O O . ALA B 1 30 ? 25.938 17.094 8.664 1 76.94 30 ALA B O 1
ATOM 2632 N N . GLY B 1 31 ? 27.906 17.828 8.102 1 68.88 31 GLY B N 1
ATOM 2633 C CA . GLY B 1 31 ? 28.625 16.828 8.875 1 68.88 31 GLY B CA 1
ATOM 2634 C C . GLY B 1 31 ? 28.547 15.438 8.281 1 68.88 31 GLY B C 1
ATOM 2635 O O . GLY B 1 31 ? 28.297 15.281 7.086 1 68.88 31 GLY B O 1
ATOM 2636 N N . HIS B 1 32 ? 29.031 14.406 9.109 1 61.34 32 HIS B N 1
ATOM 2637 C CA . HIS B 1 32 ? 28.953 13 8.719 1 61.34 32 HIS B CA 1
ATOM 2638 C C . HIS B 1 32 ? 27.531 12.484 8.797 1 61.34 32 HIS B C 1
ATOM 2640 O O . HIS B 1 32 ? 26.969 12.383 9.891 1 61.34 32 HIS B O 1
ATOM 2646 N N . VAL B 1 33 ? 26.875 12.539 7.695 1 64.56 33 VAL B N 1
ATOM 2647 C CA . VAL B 1 33 ? 25.469 12.18 7.684 1 64.56 33 VAL B CA 1
ATOM 2648 C C . VAL B 1 33 ? 25.312 10.656 7.641 1 64.5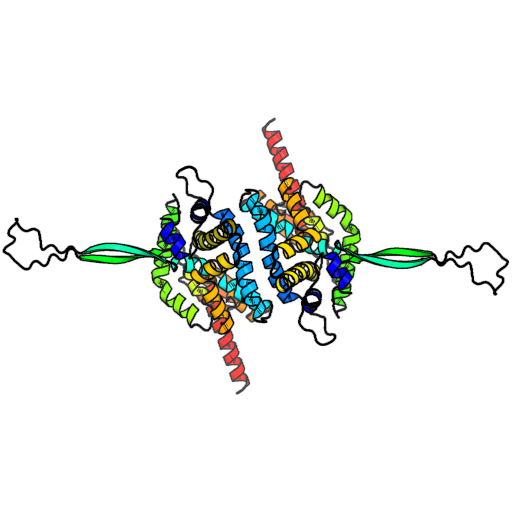6 33 VAL B C 1
ATOM 2650 O O . VAL B 1 33 ? 25.906 10 6.781 1 64.56 33 VAL B O 1
ATOM 2653 N N . THR B 1 34 ? 24.938 9.992 8.734 1 64.31 34 THR B N 1
ATOM 2654 C CA . THR B 1 34 ? 24.75 8.555 8.906 1 64.31 34 THR B CA 1
ATOM 2655 C C . THR B 1 34 ? 23.531 8.078 8.109 1 64.31 34 THR B C 1
ATOM 2657 O O . THR B 1 34 ? 23.312 6.875 7.961 1 64.31 34 THR B O 1
ATOM 2660 N N . GLY B 1 35 ? 22.891 9.023 7.348 1 82.69 35 GLY B N 1
ATOM 2661 C CA . GLY B 1 35 ? 21.688 8.656 6.602 1 82.69 35 GLY B CA 1
ATOM 2662 C C . GLY B 1 35 ? 20.547 9.625 6.797 1 82.69 35 GLY B C 1
ATOM 2663 O O . GLY B 1 35 ? 20.625 10.539 7.613 1 82.69 35 GLY B O 1
ATOM 2664 N N . CYS B 1 36 ? 19.562 9.508 5.988 1 92.38 36 CYS B N 1
ATOM 2665 C CA . CYS B 1 36 ? 18.359 10.336 6.102 1 92.38 36 CYS B CA 1
ATOM 2666 C C . CYS B 1 36 ? 17.156 9.484 6.465 1 92.38 36 CYS B C 1
ATOM 2668 O O . CYS B 1 36 ? 17.266 8.281 6.68 1 92.38 36 CYS B O 1
ATOM 2670 N N . LEU B 1 37 ? 16.062 10.117 6.598 1 97.38 37 LEU B N 1
ATOM 2671 C CA . LEU B 1 37 ? 14.891 9.5 7.223 1 97.38 37 LEU B CA 1
ATOM 2672 C C . LEU B 1 37 ? 14.211 8.523 6.266 1 97.38 37 LEU B C 1
ATOM 2674 O O . LEU B 1 37 ? 13.336 7.762 6.672 1 97.38 37 LEU B O 1
ATOM 2678 N N . GLU B 1 38 ? 14.625 8.422 5 1 97 38 GLU B N 1
ATOM 2679 C CA . GLU B 1 38 ? 13.852 7.754 3.957 1 97 38 GLU B CA 1
ATOM 2680 C C . GLU B 1 38 ? 13.742 6.254 4.219 1 97 38 GLU B C 1
ATOM 2682 O O . GLU B 1 38 ? 12.672 5.672 4.074 1 97 38 GLU B O 1
ATOM 2687 N N . ARG B 1 39 ? 14.828 5.594 4.594 1 96.88 39 ARG B N 1
ATOM 2688 C CA . ARG B 1 39 ? 14.797 4.156 4.863 1 96.88 39 ARG B CA 1
ATOM 2689 C C . ARG B 1 39 ? 13.922 3.848 6.074 1 96.88 39 ARG B C 1
ATOM 2691 O O . ARG B 1 39 ? 13.18 2.865 6.074 1 96.88 39 ARG B O 1
ATOM 2698 N N . LEU B 1 40 ? 14.039 4.684 7.098 1 98.06 40 LEU B N 1
ATOM 2699 C CA . LEU B 1 40 ? 13.242 4.508 8.305 1 98.06 40 LEU B CA 1
ATOM 2700 C C . LEU B 1 40 ? 11.766 4.758 8.016 1 98.06 40 LEU B C 1
ATOM 2702 O O . LEU B 1 40 ? 10.891 4.098 8.594 1 98.06 40 LEU B O 1
ATOM 2706 N N . GLU B 1 41 ? 11.539 5.777 7.16 1 98.62 41 GLU B N 1
ATOM 2707 C CA . GLU B 1 41 ? 10.172 6.043 6.719 1 98.62 41 GLU B CA 1
ATOM 2708 C C . GLU B 1 41 ? 9.555 4.805 6.066 1 98.62 41 GLU B C 1
ATOM 2710 O O . GLU B 1 41 ? 8.414 4.441 6.371 1 98.62 41 GLU B O 1
ATOM 2715 N N . PHE B 1 42 ? 10.359 4.215 5.211 1 98.38 42 PHE B N 1
ATOM 2716 C CA . PHE B 1 42 ? 9.891 3.037 4.488 1 98.38 42 PHE B CA 1
ATOM 2717 C C . PHE B 1 42 ? 9.555 1.907 5.453 1 98.38 42 PHE B C 1
ATOM 2719 O O . PHE B 1 42 ? 8.508 1.264 5.328 1 98.38 42 PHE B O 1
ATOM 2726 N N . LEU B 1 43 ? 10.32 1.663 6.395 1 98.12 43 LEU B N 1
ATOM 2727 C CA . LEU B 1 43 ? 10.086 0.667 7.434 1 98.12 43 LEU B CA 1
ATOM 2728 C C . LEU B 1 43 ? 8.898 1.062 8.305 1 98.12 43 LEU B C 1
ATOM 2730 O O . LEU B 1 43 ? 8.023 0.237 8.578 1 98.12 43 LEU B O 1
ATOM 2734 N N . GLY B 1 44 ? 8.867 2.285 8.719 1 98.69 44 GLY B N 1
ATOM 2735 C CA . GLY B 1 44 ? 7.805 2.793 9.57 1 98.69 44 GLY B CA 1
ATOM 2736 C C . GLY B 1 44 ? 6.426 2.686 8.945 1 98.69 44 GLY B C 1
ATOM 2737 O O . GLY B 1 44 ? 5.438 2.439 9.641 1 98.69 44 GLY B O 1
ATOM 2738 N N . ASP B 1 45 ? 6.379 2.881 7.629 1 98.31 45 ASP B N 1
ATOM 2739 C CA . ASP B 1 45 ? 5.121 2.75 6.898 1 98.31 45 ASP B CA 1
ATOM 2740 C C . ASP B 1 45 ? 4.539 1.348 7.055 1 98.31 45 ASP B C 1
ATOM 2742 O O . ASP B 1 45 ? 3.346 1.193 7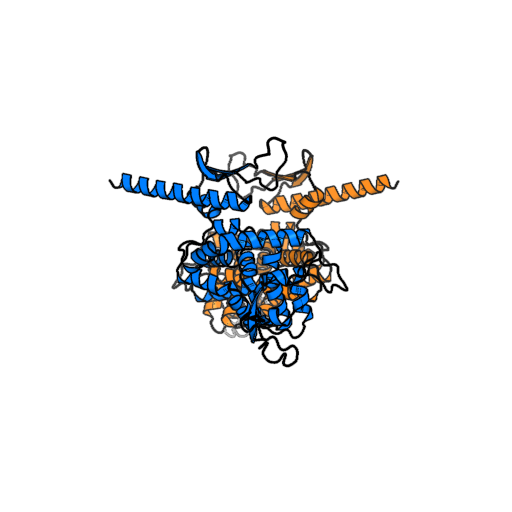.328 1 98.31 45 ASP B O 1
ATOM 2746 N N . ALA B 1 46 ? 5.395 0.354 6.934 1 98 46 ALA B N 1
ATOM 2747 C CA . ALA B 1 46 ? 4.965 -1.036 7.07 1 98 46 ALA B CA 1
ATOM 2748 C C . ALA B 1 46 ? 4.523 -1.337 8.5 1 98 46 ALA B C 1
ATOM 2750 O O . ALA B 1 46 ? 3.506 -2.004 8.711 1 98 46 ALA B O 1
ATOM 2751 N N . ILE B 1 47 ? 5.254 -0.823 9.461 1 97.94 47 ILE B N 1
ATOM 2752 C CA . ILE B 1 47 ? 4.945 -1.038 10.875 1 97.94 47 ILE B CA 1
ATOM 2753 C C . ILE B 1 47 ? 3.613 -0.373 11.219 1 97.94 47 ILE B C 1
ATOM 2755 O O . ILE B 1 47 ? 2.785 -0.955 11.922 1 97.94 47 ILE B O 1
ATOM 2759 N N . LEU B 1 48 ? 3.467 0.793 10.703 1 98.69 48 LEU B N 1
ATOM 2760 C CA . LEU B 1 48 ? 2.234 1.529 10.961 1 98.69 48 LEU B CA 1
ATOM 2761 C C . LEU B 1 48 ? 1.024 0.777 10.422 1 98.69 48 LEU B C 1
ATOM 2763 O O . LEU B 1 48 ? 0.002 0.663 11.102 1 98.69 48 LEU B O 1
ATOM 2767 N N . ASP B 1 49 ? 1.109 0.252 9.273 1 98.25 49 ASP B N 1
ATOM 2768 C CA . ASP B 1 49 ? 0.026 -0.526 8.68 1 98.25 49 ASP B CA 1
ATOM 2769 C C . ASP B 1 49 ? -0.315 -1.738 9.547 1 98.25 49 ASP B C 1
ATOM 2771 O O . ASP B 1 49 ? -1.49 -2.043 9.758 1 98.25 49 ASP B O 1
ATOM 2775 N N . ASP B 1 50 ? 0.712 -2.371 9.969 1 97 50 ASP B N 1
ATOM 2776 C CA . ASP B 1 50 ? 0.514 -3.521 10.844 1 97 50 ASP B CA 1
ATOM 2777 C C . ASP B 1 50 ? -0.233 -3.123 12.117 1 97 50 ASP B C 1
ATOM 2779 O O . ASP B 1 50 ? -1.185 -3.795 12.523 1 97 50 ASP B O 1
ATOM 2783 N N . ILE B 1 51 ? 0.127 -2.033 12.719 1 97.88 51 ILE B N 1
ATOM 2784 C CA . ILE B 1 51 ? -0.468 -1.562 13.961 1 97.88 51 ILE B CA 1
ATOM 2785 C C . ILE B 1 51 ? -1.947 -1.254 13.75 1 97.88 51 ILE B C 1
ATOM 2787 O O . ILE B 1 51 ? -2.801 -1.694 14.523 1 97.88 51 ILE B O 1
ATOM 2791 N N . VAL B 1 52 ? -2.242 -0.565 12.719 1 98.56 52 VAL B N 1
ATOM 2792 C CA . VAL B 1 52 ? -3.596 -0.093 12.445 1 98.56 52 VAL B CA 1
ATOM 2793 C C . VAL B 1 52 ? -4.508 -1.28 12.141 1 98.56 52 VAL B C 1
ATOM 2795 O O . VAL B 1 52 ? -5.598 -1.394 12.703 1 98.56 52 VAL B O 1
ATOM 2798 N N . VAL B 1 53 ? -4.02 -2.18 11.297 1 97.94 53 VAL B N 1
ATOM 2799 C CA . VAL B 1 53 ? -4.844 -3.312 10.891 1 97.94 53 VAL B CA 1
ATOM 2800 C C . VAL B 1 53 ? -5.043 -4.254 12.078 1 97.94 53 VAL B C 1
ATOM 2802 O O . VAL B 1 53 ? -6.141 -4.77 12.289 1 97.94 53 VAL B O 1
ATOM 2805 N N . SER B 1 54 ? -4.023 -4.441 12.852 1 96.75 54 SER B N 1
ATOM 2806 C CA . SER B 1 54 ? -4.117 -5.281 14.039 1 96.75 54 SER B CA 1
ATOM 2807 C C . SER B 1 54 ? -5.09 -4.691 15.055 1 96.75 54 SER B C 1
ATOM 2809 O O . SER B 1 54 ? -5.754 -5.426 15.789 1 96.75 54 SER B O 1
ATOM 2811 N N . HIS B 1 55 ? -5.141 -3.365 15.086 1 97.25 55 HIS B N 1
ATOM 2812 C CA . HIS B 1 55 ? -6.066 -2.676 15.977 1 97.25 55 HIS B CA 1
ATOM 2813 C C . HIS B 1 55 ? -7.512 -2.875 15.523 1 97.25 55 HIS B C 1
ATOM 2815 O O . HIS B 1 55 ? -8.422 -2.955 16.359 1 97.25 55 HIS B O 1
ATOM 2821 N N . LEU B 1 56 ? -7.723 -3.018 14.297 1 97.88 56 LEU B N 1
ATOM 2822 C CA . LEU B 1 56 ? -9.062 -3.082 13.719 1 97.88 56 LEU B CA 1
ATOM 2823 C C . LEU B 1 56 ? -9.594 -4.512 13.734 1 97.88 56 LEU B C 1
ATOM 2825 O O . LEU B 1 56 ? -10.805 -4.73 13.82 1 97.88 56 LEU B O 1
ATOM 2829 N N . PHE B 1 57 ? -8.742 -5.492 13.672 1 97.06 57 PHE B N 1
ATOM 2830 C CA . PHE B 1 57 ? -9.102 -6.875 13.391 1 97.06 57 PHE B CA 1
ATOM 2831 C C . PHE B 1 57 ? -10.062 -7.406 14.453 1 97.06 57 PHE B C 1
ATOM 2833 O O . PHE B 1 57 ? -11.078 -8.023 14.125 1 97.06 57 PHE B O 1
ATOM 2840 N N . PRO B 1 58 ? -9.852 -7.07 15.758 1 96 58 PRO B N 1
ATOM 2841 C CA . PRO B 1 58 ? -10.742 -7.613 16.797 1 96 58 PRO B CA 1
ATOM 2842 C C . PRO B 1 58 ? -12.141 -7.008 16.75 1 96 58 PRO B C 1
ATOM 2844 O O . PRO B 1 58 ? -13.055 -7.52 17.391 1 96 58 PRO B O 1
ATOM 2847 N N . LEU B 1 59 ? -12.344 -5.965 15.969 1 96.31 59 LEU B N 1
ATOM 2848 C CA . LEU B 1 59 ? -13.617 -5.254 15.961 1 96.31 59 LEU B CA 1
ATOM 2849 C C . LEU B 1 59 ? -14.617 -5.945 15.039 1 96.31 59 LEU B C 1
ATOM 2851 O O . LEU B 1 59 ? -15.742 -5.465 14.867 1 96.31 59 LEU B O 1
ATOM 2855 N N . ASN B 1 60 ? -14.25 -7.039 14.414 1 92.88 60 ASN B N 1
ATOM 2856 C CA . ASN B 1 60 ? -15.094 -7.855 13.555 1 92.88 60 ASN B CA 1
ATOM 2857 C C . ASN B 1 60 ? -15.742 -7.023 12.453 1 92.88 60 ASN B C 1
ATOM 2859 O O . ASN B 1 60 ? -16.938 -7.156 12.188 1 92.88 60 ASN B O 1
ATOM 2863 N N . LEU B 1 61 ? -14.984 -6.109 11.953 1 95.62 61 LEU B N 1
ATOM 2864 C CA . LEU B 1 61 ? -15.383 -5.301 10.812 1 95.62 61 LEU B CA 1
ATOM 2865 C C . LEU B 1 61 ? -15.156 -6.055 9.5 1 95.62 61 LEU B C 1
ATOM 2867 O O . LEU B 1 61 ? -14.32 -6.957 9.438 1 95.62 61 LEU B O 1
ATOM 2871 N N . SER B 1 62 ? -15.992 -5.742 8.484 1 95.31 62 SER B N 1
ATOM 2872 C CA . SER B 1 62 ? -15.719 -6.297 7.156 1 95.31 62 SER B CA 1
ATOM 2873 C C . SER B 1 62 ? -14.352 -5.859 6.645 1 95.31 62 SER B C 1
ATOM 2875 O O . SER B 1 62 ? -13.805 -4.855 7.098 1 95.31 62 SER B O 1
ATOM 2877 N N . HIS B 1 63 ? -13.75 -6.605 5.715 1 95.38 63 HIS B N 1
ATOM 2878 C CA . HIS B 1 63 ? -12.461 -6.238 5.148 1 95.38 63 HIS B CA 1
ATOM 2879 C C . HIS B 1 63 ? -12.539 -4.898 4.422 1 95.38 63 HIS B C 1
ATOM 2881 O O . HIS B 1 63 ? -11.586 -4.117 4.453 1 95.38 63 HIS B O 1
ATOM 2887 N N . ASP B 1 64 ? -13.68 -4.578 3.811 1 96.25 64 ASP B N 1
ATOM 2888 C CA . ASP B 1 64 ? -13.875 -3.293 3.145 1 96.25 64 ASP B CA 1
ATOM 2889 C C . ASP B 1 64 ? -13.797 -2.141 4.141 1 96.25 64 ASP B C 1
ATOM 2891 O O . ASP B 1 64 ? -13.133 -1.136 3.891 1 96.25 64 ASP B O 1
ATOM 2895 N N . ARG B 1 65 ? -14.539 -2.297 5.238 1 97.88 65 ARG B N 1
ATOM 2896 C CA . ARG B 1 65 ? -14.547 -1.264 6.27 1 97.88 65 ARG B CA 1
ATOM 2897 C C . ARG B 1 65 ? -13.156 -1.091 6.875 1 97.88 65 ARG B C 1
ATOM 2899 O O . ARG B 1 65 ? -12.719 0.034 7.125 1 97.88 65 ARG B O 1
ATOM 2906 N N . MET B 1 66 ? -12.453 -2.188 7.102 1 98.06 66 MET B N 1
ATOM 2907 C CA . MET B 1 66 ? -11.094 -2.113 7.625 1 98.06 66 MET B CA 1
ATOM 2908 C C . MET B 1 66 ? -10.18 -1.366 6.664 1 98.06 66 MET B C 1
ATOM 2910 O O . MET B 1 66 ? -9.344 -0.562 7.09 1 98.06 66 MET B O 1
ATOM 2914 N N . HIS B 1 67 ? -10.367 -1.621 5.367 1 98.06 67 HIS B N 1
ATOM 2915 C CA . HIS B 1 67 ? -9.562 -0.945 4.352 1 98.06 67 HIS B CA 1
ATOM 2916 C C . HIS B 1 67 ? -9.797 0.562 4.383 1 98.06 67 HIS B C 1
ATOM 2918 O O . HIS B 1 67 ? -8.836 1.34 4.34 1 98.06 67 HIS B O 1
ATOM 2924 N N . LEU B 1 68 ? -11.047 0.976 4.465 1 98.69 68 LEU B N 1
ATOM 2925 C CA . LEU B 1 68 ? -11.398 2.393 4.492 1 98.69 68 LEU B CA 1
ATOM 2926 C C . LEU B 1 68 ? -10.82 3.07 5.73 1 98.69 68 LEU B C 1
ATOM 2928 O O . LEU B 1 68 ? -10.266 4.164 5.641 1 98.69 68 LEU B O 1
ATOM 2932 N N . LEU B 1 69 ? -10.953 2.42 6.867 1 98.81 69 LEU B N 1
ATOM 2933 C CA . LEU B 1 69 ? -10.461 2.977 8.125 1 98.81 69 LEU B CA 1
ATOM 2934 C C . LEU B 1 69 ? -8.938 3.086 8.109 1 98.81 69 LEU B C 1
ATOM 2936 O O . LEU B 1 69 ? -8.383 4.078 8.578 1 98.81 69 LEU B O 1
ATOM 2940 N N . ARG B 1 70 ? -8.289 2.045 7.594 1 98.69 70 ARG B N 1
ATOM 2941 C CA . ARG B 1 70 ? -6.836 2.1 7.457 1 98.69 70 ARG B CA 1
ATOM 2942 C C . ARG B 1 70 ? -6.41 3.275 6.582 1 98.69 70 ARG B C 1
ATOM 2944 O O . ARG B 1 70 ? -5.535 4.055 6.961 1 98.69 70 ARG B O 1
ATOM 2951 N N . THR B 1 71 ? -7.059 3.479 5.438 1 98.5 71 THR B N 1
ATOM 2952 C CA . THR B 1 71 ? -6.738 4.555 4.504 1 98.5 71 THR B CA 1
ATOM 2953 C C . THR B 1 71 ? -6.91 5.914 5.172 1 98.5 71 THR B C 1
ATOM 2955 O O . THR B 1 71 ? -6.051 6.789 5.047 1 98.5 71 THR B O 1
ATOM 2958 N N . ALA B 1 72 ? -7.926 6.039 5.91 1 98.56 72 ALA B N 1
ATOM 2959 C CA . ALA B 1 72 ? -8.234 7.309 6.566 1 98.56 72 ALA B CA 1
ATOM 2960 C C . ALA B 1 72 ? -7.242 7.605 7.684 1 98.56 72 ALA B C 1
ATOM 2962 O O . ALA B 1 72 ? -6.938 8.766 7.961 1 98.56 72 ALA B O 1
ATOM 2963 N N . SER B 1 73 ? -6.684 6.594 8.289 1 98.38 73 SER B N 1
ATOM 2964 C CA . SER B 1 73 ? -5.902 6.812 9.5 1 98.38 73 SER B CA 1
ATOM 2965 C C . SER B 1 73 ? -4.41 6.898 9.195 1 98.38 73 SER B C 1
ATOM 2967 O O . SER B 1 73 ? -3.617 7.309 10.047 1 98.38 73 SER B O 1
ATOM 2969 N N . VAL B 1 74 ? -4.012 6.527 7.914 1 98.38 74 VAL B N 1
ATOM 2970 C CA . VAL B 1 74 ? -2.576 6.508 7.664 1 98.38 74 VAL B CA 1
ATOM 2971 C C . VAL B 1 74 ? -2.252 7.348 6.43 1 98.38 74 VAL B C 1
ATOM 2973 O O . VAL B 1 74 ? -1.109 7.371 5.969 1 98.38 74 VAL B O 1
ATOM 2976 N N . ASN B 1 75 ? -3.201 8.078 5.852 1 98.25 75 ASN B N 1
ATOM 2977 C CA . ASN B 1 75 ? -2.916 8.883 4.668 1 98.25 75 ASN B CA 1
ATOM 2978 C C . ASN B 1 75 ? -1.968 10.039 4.992 1 98.25 75 ASN B C 1
ATOM 2980 O O . ASN B 1 75 ? -1.906 10.5 6.133 1 98.25 75 ASN B O 1
ATOM 2984 N N . GLY B 1 76 ? -1.334 10.492 4.02 1 98.38 76 GLY B N 1
ATOM 2985 C 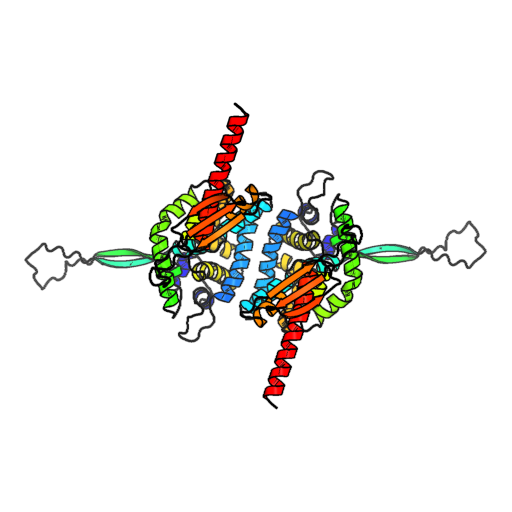CA . GLY B 1 76 ? -0.276 11.477 4.176 1 98.38 76 GLY B CA 1
ATOM 2986 C C . GLY B 1 76 ? -0.764 12.789 4.754 1 98.38 76 GLY B C 1
ATOM 2987 O O . GLY B 1 76 ? -0.057 13.43 5.535 1 98.38 76 GLY B O 1
ATOM 2988 N N . ASP B 1 77 ? -1.925 13.203 4.398 1 98.38 77 ASP B N 1
ATOM 2989 C CA . ASP B 1 77 ? -2.455 14.477 4.875 1 98.38 77 ASP B CA 1
ATOM 2990 C C . ASP B 1 77 ? -2.725 14.43 6.379 1 98.38 77 ASP B C 1
ATOM 2992 O O . ASP B 1 77 ? -2.412 15.383 7.098 1 98.38 77 ASP B O 1
ATOM 2996 N N . LEU B 1 78 ? -3.275 13.336 6.879 1 98.81 78 LEU B N 1
ATOM 2997 C CA . LEU B 1 78 ? -3.514 13.211 8.312 1 98.81 78 LEU B CA 1
ATOM 2998 C C . LEU B 1 78 ? -2.197 13.133 9.078 1 98.81 78 LEU B C 1
ATOM 3000 O O . LEU B 1 78 ? -2.02 13.812 10.094 1 98.81 78 LEU B O 1
ATOM 3004 N N . LEU B 1 79 ? -1.298 12.281 8.617 1 98.81 79 LEU B N 1
ATOM 3005 C CA . LEU B 1 79 ? -0.009 12.141 9.289 1 98.81 79 LEU B CA 1
ATOM 3006 C C . LEU B 1 79 ? 0.739 13.469 9.312 1 98.81 79 LEU B C 1
ATOM 3008 O O . LEU B 1 79 ? 1.374 13.812 10.312 1 98.81 79 LEU B O 1
ATOM 3012 N N . GLY B 1 80 ? 0.654 14.18 8.141 1 98.56 80 GLY B N 1
ATOM 3013 C CA . GLY B 1 80 ? 1.23 15.516 8.125 1 98.56 80 GLY B CA 1
ATOM 3014 C C . GLY B 1 80 ? 0.604 16.453 9.141 1 98.56 80 GLY B C 1
ATOM 3015 O O . GLY B 1 80 ? 1.309 17.203 9.82 1 98.56 80 GLY B O 1
ATOM 3016 N N . PHE B 1 81 ? -0.692 16.453 9.281 1 98.75 81 PHE B N 1
ATOM 3017 C CA . PHE B 1 81 ? -1.409 17.25 10.258 1 98.75 81 PHE B CA 1
ATOM 3018 C C . PHE B 1 81 ? -0.948 16.922 11.672 1 98.75 81 PHE B C 1
ATOM 3020 O O . PHE B 1 81 ? -0.704 17.828 12.484 1 98.75 81 PHE B O 1
ATOM 3027 N N . LEU B 1 82 ? -0.794 15.625 11.953 1 98.44 82 LEU B N 1
ATOM 3028 C CA . LEU B 1 82 ? -0.403 15.188 13.289 1 98.44 82 LEU B CA 1
ATOM 3029 C C . LEU B 1 82 ? 1.038 15.586 13.586 1 98.44 82 LEU B C 1
ATOM 3031 O O . LEU B 1 82 ? 1.375 15.883 14.734 1 98.44 82 LEU B O 1
ATOM 3035 N N . ALA B 1 83 ? 1.873 15.594 12.555 1 98.12 83 ALA B N 1
ATOM 3036 C CA . ALA B 1 83 ? 3.244 16.078 12.727 1 98.12 83 ALA B CA 1
ATOM 3037 C C . ALA B 1 83 ? 3.268 17.547 13.141 1 98.12 83 ALA B C 1
ATOM 3039 O O . ALA B 1 83 ? 4.141 17.969 13.898 1 98.12 83 ALA B O 1
ATOM 3040 N N . LEU B 1 84 ? 2.336 18.297 12.594 1 97.88 84 LEU B N 1
ATOM 3041 C CA . LEU B 1 84 ? 2.232 19.719 12.898 1 97.88 84 LEU B CA 1
ATOM 3042 C C . LEU B 1 84 ? 1.594 19.938 14.266 1 97.88 84 LEU B C 1
ATOM 3044 O O . LEU B 1 84 ? 1.927 20.906 14.961 1 97.88 84 LEU B O 1
ATOM 3048 N N . GLU B 1 85 ? 0.737 19.031 14.641 1 97.25 85 GLU B N 1
ATOM 3049 C CA . GLU B 1 85 ? -0.057 19.188 15.859 1 97.25 85 GLU B CA 1
ATOM 3050 C C . GLU B 1 85 ? 0.718 18.719 17.094 1 97.25 85 GLU B C 1
ATOM 3052 O O . GLU B 1 85 ? 0.561 19.266 18.172 1 97.25 85 GLU B O 1
ATOM 3057 N N . SER B 1 86 ? 1.527 17.672 16.938 1 96.69 86 SER B N 1
ATOM 3058 C CA . SER B 1 86 ? 2.254 17.078 18.047 1 96.69 86 SER B CA 1
ATOM 3059 C C . SER B 1 86 ? 3.383 18 18.516 1 96.69 86 SER B C 1
ATOM 3061 O O . SER B 1 86 ? 4.148 18.516 17.703 1 96.69 86 SER B O 1
ATOM 3063 N N . HIS B 1 87 ? 3.475 18.156 19.875 1 94.44 87 HIS B N 1
ATOM 3064 C CA . HIS B 1 87 ? 4.484 19.062 20.406 1 94.44 87 HIS B CA 1
ATOM 3065 C C . HIS B 1 87 ? 5.098 18.516 21.688 1 94.44 87 HIS B C 1
ATOM 3067 O O . HIS B 1 87 ? 4.43 17.812 22.453 1 94.44 87 HIS B O 1
ATOM 3073 N N . ALA B 1 88 ? 6.371 18.812 21.781 1 91 88 ALA B N 1
ATOM 3074 C CA . ALA B 1 88 ? 7.059 18.609 23.047 1 91 88 ALA B CA 1
ATOM 3075 C C . ALA B 1 88 ? 6.902 19.828 23.953 1 91 88 ALA B C 1
ATOM 3077 O O . ALA B 1 88 ? 6.758 20.953 23.484 1 91 88 ALA B O 1
ATOM 3078 N N . GLU B 1 89 ? 6.828 19.531 25.281 1 84.38 89 GLU B N 1
ATOM 3079 C CA . GLU B 1 89 ? 6.789 20.625 26.25 1 84.38 89 GLU B CA 1
ATOM 3080 C C . GLU B 1 89 ? 8.141 20.797 26.938 1 84.38 89 GLU B C 1
ATOM 3082 O O . GLU B 1 89 ? 8.781 19.828 27.328 1 84.38 89 GLU B O 1
ATOM 3087 N N . GLU B 1 90 ? 8.688 21.938 26.719 1 77.19 90 GLU B N 1
ATOM 3088 C CA . GLU B 1 90 ? 9.961 22.25 27.375 1 77.19 90 GLU B CA 1
ATOM 3089 C C . GLU B 1 90 ? 9.805 23.391 28.375 1 77.19 90 GLU B C 1
ATOM 3091 O O . GLU B 1 90 ? 9.109 24.375 28.109 1 77.19 90 GLU B O 1
ATOM 3096 N N . ASP B 1 91 ? 10.359 23.141 29.562 1 71.19 91 ASP B N 1
ATOM 3097 C CA . ASP B 1 91 ? 10.336 24.172 30.594 1 71.19 91 ASP B CA 1
ATOM 3098 C C . ASP B 1 91 ? 11.273 25.328 30.234 1 71.19 91 ASP B C 1
ATOM 3100 O O . ASP B 1 91 ? 12.398 25.094 29.766 1 71.19 91 ASP B O 1
ATOM 3104 N N . GLU B 1 92 ? 10.711 26.391 29.969 1 66.62 92 GLU B N 1
ATOM 3105 C CA . GLU B 1 92 ? 11.539 27.578 29.781 1 66.62 92 GLU B CA 1
ATOM 3106 C C . GLU B 1 92 ? 11.438 28.516 30.984 1 66.62 92 GLU B C 1
ATOM 3108 O O . GLU B 1 92 ? 10.359 28.719 31.531 1 66.62 92 GLU B O 1
ATOM 3113 N N . VAL B 1 93 ? 12.547 28.906 31.578 1 64.75 93 VAL B N 1
ATOM 3114 C CA . VAL B 1 93 ? 12.609 29.875 32.656 1 64.75 93 VAL B CA 1
ATOM 3115 C C . VAL B 1 93 ? 12.742 31.297 32.094 1 64.75 93 VAL B C 1
ATOM 3117 O O . VAL B 1 93 ? 13.68 31.578 31.344 1 64.75 93 VAL B O 1
ATOM 3120 N N . ILE B 1 94 ? 11.594 31.953 32.094 1 62.84 94 ILE B N 1
ATOM 3121 C CA . ILE B 1 94 ? 11.656 33.344 31.688 1 62.84 94 ILE B CA 1
ATOM 3122 C C . ILE B 1 94 ? 11.867 34.25 32.906 1 62.84 94 ILE B C 1
ATOM 3124 O O . ILE B 1 94 ? 11.172 34.094 33.906 1 62.84 94 ILE B O 1
ATOM 3128 N N . ILE B 1 95 ? 12.883 35 32.875 1 61 95 ILE B N 1
ATOM 3129 C CA . ILE B 1 95 ? 13.133 36 33.906 1 61 95 ILE B CA 1
ATOM 3130 C C . ILE B 1 95 ? 12.219 37.188 33.719 1 61 95 ILE B C 1
ATOM 3132 O O . ILE B 1 95 ? 12.297 37.875 32.688 1 61 95 ILE B O 1
ATOM 3136 N N . ASP B 1 96 ? 11.039 37.094 34.25 1 57.75 96 ASP B N 1
ATOM 3137 C CA . ASP B 1 96 ? 10.195 38.281 34.219 1 57.75 96 ASP B CA 1
ATOM 3138 C C . ASP B 1 96 ? 10.703 39.344 35.219 1 57.75 96 ASP B C 1
ATOM 3140 O O . ASP B 1 96 ? 10.773 39.062 36.438 1 57.75 96 ASP B O 1
ATOM 3144 N N . VAL B 1 97 ? 11.383 40.156 34.688 1 53.84 97 VAL B N 1
ATOM 3145 C CA . VAL B 1 97 ? 11.805 41.25 35.531 1 53.84 97 VAL B CA 1
ATOM 3146 C C . VAL B 1 97 ? 10.68 42.281 35.656 1 53.84 97 VAL B C 1
ATOM 3148 O O . VAL B 1 97 ? 10.234 42.844 34.656 1 53.84 97 VAL B O 1
ATOM 3151 N N . ASP B 1 98 ? 9.719 42.062 36.469 1 49.53 98 ASP B N 1
ATOM 3152 C CA . ASP B 1 98 ? 8.766 43.125 36.719 1 49.53 98 ASP B CA 1
ATOM 3153 C C . ASP B 1 98 ? 9.469 44.375 37.25 1 49.53 98 ASP B C 1
ATOM 3155 O O . ASP B 1 98 ? 10.109 44.344 38.281 1 49.53 98 ASP B O 1
ATOM 3159 N N . PHE B 1 99 ? 9.836 45.188 36.25 1 47.47 99 PHE B N 1
ATOM 3160 C CA . PHE B 1 99 ? 10.297 46.5 36.656 1 47.47 99 PHE B CA 1
ATOM 3161 C C . PHE B 1 99 ? 9.164 47.312 37.281 1 47.47 99 PHE B C 1
ATOM 3163 O O . PHE B 1 99 ? 8.211 47.688 36.594 1 47.47 99 PHE B O 1
ATOM 3170 N N . SER B 1 100 ? 8.656 46.906 38.375 1 43.97 100 SER B N 1
ATOM 3171 C CA . SER B 1 100 ? 7.75 47.906 38.969 1 43.97 100 SER B CA 1
ATOM 3172 C C . SER B 1 100 ? 8.438 49.25 39.156 1 43.97 100 SER B C 1
ATOM 3174 O O . SER B 1 100 ? 9.508 49.344 39.75 1 43.97 100 SER B O 1
ATOM 3176 N N . PRO B 1 101 ? 8.172 50.188 38.219 1 42.59 101 PRO B N 1
ATOM 3177 C CA . PRO B 1 101 ? 8.695 51.531 38.344 1 42.59 101 PRO B CA 1
ATOM 3178 C C . PRO B 1 101 ? 8.477 52.125 39.75 1 42.59 101 PRO B C 1
ATOM 3180 O O . PRO B 1 101 ? 8.711 53.312 39.969 1 42.59 101 PRO B O 1
ATOM 3183 N N . SER B 1 102 ? 7.809 51.375 40.656 1 39.22 102 SER B N 1
ATOM 3184 C CA . SER B 1 102 ? 7.426 52.344 41.688 1 39.22 102 SER B CA 1
ATOM 3185 C C . SER B 1 102 ? 8.633 53.094 42.219 1 39.22 102 SER B C 1
ATOM 3187 O O . SER B 1 102 ? 8.57 54.281 42.438 1 39.22 102 SER B O 1
ATOM 3189 N N . ASP B 1 103 ? 9.414 52.562 43.25 1 38.81 103 ASP B N 1
ATOM 3190 C CA . ASP B 1 103 ? 10.031 53.469 44.219 1 38.81 103 ASP B CA 1
ATOM 3191 C C . ASP B 1 103 ? 11.25 54.188 43.625 1 38.81 103 ASP B C 1
ATOM 3193 O O . ASP B 1 103 ? 12.062 53.562 42.938 1 38.81 103 ASP B O 1
ATOM 3197 N N . THR B 1 104 ? 11.188 55.531 43.375 1 41.41 104 THR B N 1
ATOM 3198 C CA . THR B 1 104 ? 12.133 56.594 43.125 1 41.41 104 THR B CA 1
ATOM 3199 C C . THR B 1 104 ? 13.484 56.312 43.781 1 41.41 104 THR B C 1
ATOM 3201 O O . THR B 1 104 ? 14.5 56.906 43.406 1 41.41 104 THR B O 1
ATOM 3204 N N . ASP B 1 105 ? 13.461 55.875 45.094 1 40.12 105 ASP B N 1
ATOM 3205 C CA . ASP B 1 105 ? 14.734 55.906 45.812 1 40.12 105 ASP B CA 1
ATOM 3206 C C . ASP B 1 105 ? 15.68 54.844 45.281 1 40.12 105 ASP B C 1
ATOM 3208 O O . ASP B 1 105 ? 15.578 53.688 45.688 1 40.12 105 ASP B O 1
ATOM 3212 N N . LEU B 1 106 ? 15.969 54.75 43.969 1 40.22 106 LEU B N 1
ATOM 3213 C CA . LEU B 1 106 ? 16.969 53.875 43.375 1 40.22 106 LEU B CA 1
ATOM 3214 C C . LEU B 1 106 ? 18.312 54 44.062 1 40.22 106 LEU B C 1
ATOM 3216 O O . LEU B 1 106 ? 19.062 54.969 43.812 1 40.22 106 LEU B O 1
ATOM 3220 N N . ASN B 1 107 ? 18.234 53.844 45.469 1 39.91 107 ASN B N 1
ATOM 3221 C CA . ASN B 1 107 ? 19.594 53.781 46.031 1 39.91 107 ASN B CA 1
ATOM 3222 C C . ASN B 1 107 ? 20.438 52.75 45.312 1 39.91 107 ASN B C 1
ATOM 3224 O O . ASN B 1 107 ? 20.062 51.562 45.281 1 39.91 107 ASN B O 1
ATOM 3228 N N . PRO B 1 108 ? 21.312 53.031 44.344 1 43.59 108 PRO B N 1
ATOM 3229 C CA . PRO B 1 108 ? 22.219 52.156 43.594 1 43.59 108 PRO B CA 1
ATOM 3230 C C . PRO B 1 108 ? 22.797 51.031 44.406 1 43.59 108 PRO B C 1
ATOM 3232 O O . PRO B 1 108 ? 23.344 50.062 43.875 1 43.59 108 PRO B O 1
ATOM 3235 N N . GLN B 1 109 ? 22.938 51.156 45.688 1 41.59 109 GLN B N 1
ATOM 3236 C CA . GLN B 1 109 ? 23.734 50.219 46.438 1 41.59 109 GLN B CA 1
ATOM 3237 C C . GLN B 1 109 ? 23 48.906 46.625 1 41.59 109 GLN B C 1
ATOM 3239 O O . GLN B 1 109 ? 23.609 47.875 46.969 1 41.59 109 GLN B O 1
ATOM 3244 N N . ASN B 1 110 ? 21.688 48.875 47.062 1 41 110 ASN B N 1
ATOM 3245 C CA . ASN B 1 110 ? 21.078 47.594 47.375 1 41 110 ASN B CA 1
ATOM 3246 C C . ASN B 1 110 ? 20.297 47.031 46.188 1 41 110 ASN B C 1
ATOM 3248 O O . ASN B 1 110 ? 19.141 47.438 45.969 1 41 110 ASN B O 1
ATOM 3252 N N . PRO B 1 111 ? 20.969 46.656 45.094 1 43.5 111 PRO B N 1
ATOM 3253 C CA . PRO B 1 111 ? 20.281 46 43.969 1 43.5 111 PRO B CA 1
ATOM 3254 C C . PRO B 1 111 ? 19.359 44.875 44.438 1 43.5 111 PRO B C 1
ATOM 3256 O O . PRO B 1 111 ? 18.984 44 43.656 1 43.5 111 PRO B O 1
ATOM 3259 N N . ALA B 1 112 ? 19.031 44.812 45.719 1 44.28 112 ALA B N 1
ATOM 3260 C CA . ALA B 1 112 ? 18.406 43.625 46.25 1 44.28 112 ALA B CA 1
ATOM 3261 C C . ALA B 1 112 ? 17.078 43.344 45.562 1 44.28 112 ALA B C 1
ATOM 3263 O O . ALA B 1 112 ? 16.688 42.156 45.375 1 44.28 112 ALA B O 1
ATOM 3264 N N . GLY B 1 113 ? 16.141 44.312 45.438 1 43.62 113 GLY B N 1
ATOM 3265 C CA . GLY B 1 113 ? 14.766 43.844 45.312 1 43.62 113 GLY B CA 1
ATOM 3266 C C . GLY B 1 113 ? 14.398 43.406 43.906 1 43.62 113 GLY B C 1
ATOM 3267 O O . GLY B 1 113 ? 13.219 43.375 43.562 1 43.62 113 GLY B O 1
ATOM 3268 N N . MET B 1 114 ? 15.234 43.5 42.969 1 45.69 114 MET B N 1
ATOM 3269 C CA . MET B 1 114 ? 14.82 42.906 41.688 1 45.69 114 MET B CA 1
ATOM 3270 C C . MET B 1 114 ? 14.508 41.438 41.875 1 45.69 114 MET B C 1
ATOM 3272 O O . MET B 1 114 ? 15.414 40.625 42 1 45.69 114 MET B O 1
ATOM 3276 N N . GLU B 1 115 ? 13.359 41.125 42.562 1 50.69 115 GLU B N 1
ATOM 3277 C CA . GLU B 1 115 ? 12.992 39.719 42.562 1 50.69 115 GLU B CA 1
ATOM 3278 C C . GLU B 1 115 ? 12.836 39.188 41.125 1 50.69 115 GLU B C 1
ATOM 3280 O O . GLU B 1 115 ? 12.055 39.719 40.344 1 50.69 115 GLU B O 1
ATOM 3285 N N . GLN B 1 116 ? 13.875 38.844 40.531 1 54.12 116 GLN B N 1
ATOM 3286 C CA . GLN B 1 116 ? 13.828 38.062 39.312 1 54.12 116 GLN B CA 1
ATOM 3287 C C . GLN B 1 116 ? 12.883 36.875 39.469 1 54.12 116 GLN B C 1
ATOM 3289 O O . GLN B 1 116 ? 13.125 35.969 40.312 1 54.12 116 GLN B O 1
ATOM 3294 N N . LYS B 1 117 ? 11.531 37.094 39.312 1 58.84 117 LYS B N 1
ATOM 3295 C CA . LYS B 1 117 ? 10.625 35.969 39.312 1 58.84 117 LYS B CA 1
ATOM 3296 C C . LYS B 1 117 ? 10.836 35.094 38.094 1 58.84 117 LYS B C 1
ATOM 3298 O O . LYS B 1 117 ? 10.719 35.562 36.969 1 58.84 117 LYS B O 1
ATOM 3303 N N . LEU B 1 118 ? 11.617 34.062 38.312 1 61.34 118 LEU B N 1
ATOM 3304 C CA . LEU B 1 118 ? 11.758 33.031 37.312 1 61.34 118 LEU B CA 1
ATOM 3305 C C . LEU B 1 118 ? 10.414 32.406 37 1 61.34 118 LEU B C 1
ATOM 3307 O O . LEU B 1 118 ? 9.719 31.906 37.906 1 61.34 118 LEU B O 1
ATOM 3311 N N . LYS B 1 119 ? 9.688 33.031 35.969 1 62.5 119 LYS B N 1
ATOM 3312 C CA . LYS B 1 119 ? 8.469 32.375 35.531 1 62.5 119 LYS B CA 1
ATOM 3313 C C . LYS B 1 119 ? 8.789 31.234 34.594 1 62.5 119 LYS B C 1
ATOM 3315 O O . LYS B 1 119 ? 9.484 31.422 33.594 1 62.5 119 LYS B O 1
ATOM 3320 N N . ARG B 1 120 ? 8.625 29.984 35.156 1 63.97 120 ARG B N 1
ATOM 3321 C CA . ARG B 1 120 ? 8.75 28.766 34.344 1 63.97 120 ARG B CA 1
ATOM 3322 C C . ARG B 1 120 ? 7.609 28.672 33.344 1 63.97 120 ARG B C 1
ATOM 3324 O O . ARG B 1 120 ? 6.438 28.75 33.719 1 63.97 120 ARG B O 1
ATOM 3331 N N . THR B 1 121 ? 7.945 29.141 32.125 1 68.56 121 THR B N 1
ATOM 3332 C CA . THR B 1 121 ? 6.93 28.938 31.078 1 68.56 121 THR B CA 1
ATOM 3333 C C . THR B 1 121 ? 7.23 27.688 30.25 1 68.56 121 THR B C 1
ATOM 3335 O O . THR B 1 121 ? 8.375 27.234 30.219 1 68.56 121 THR B O 1
ATOM 3338 N N . ARG B 1 122 ? 6.156 27 29.938 1 72.88 122 ARG B N 1
ATOM 3339 C CA . ARG B 1 122 ? 6.285 25.781 29.125 1 72.88 122 ARG B CA 1
ATOM 3340 C C . ARG B 1 122 ? 6.188 26.109 27.641 1 72.88 122 ARG B C 1
ATOM 3342 O O . ARG B 1 122 ? 5.234 26.766 27.203 1 72.88 122 ARG B O 1
ATOM 3349 N N . ARG B 1 123 ? 7.398 26.047 26.938 1 83.62 123 ARG B N 1
ATOM 3350 C CA . ARG B 1 123 ? 7.418 26.25 25.5 1 83.62 123 ARG B CA 1
ATOM 3351 C C . ARG B 1 123 ? 7.105 24.953 24.766 1 83.62 123 ARG B C 1
ATOM 3353 O O . ARG B 1 123 ? 7.566 23.875 25.156 1 83.62 123 ARG B O 1
ATOM 3360 N N . LYS B 1 124 ? 6.18 25.094 23.766 1 88.19 124 LYS B N 1
ATOM 3361 C CA . LYS B 1 124 ? 5.801 23.953 22.938 1 88.19 124 LYS B CA 1
ATOM 3362 C C . LYS B 1 124 ? 6.625 23.906 21.656 1 88.19 124 LYS B C 1
ATOM 3364 O O . LYS B 1 124 ? 6.711 24.891 20.922 1 88.19 124 LYS B O 1
ATOM 3369 N N . ILE B 1 125 ? 7.297 22.844 21.469 1 91.75 125 ILE B N 1
ATOM 3370 C CA . ILE B 1 125 ? 8.055 22.641 20.234 1 91.75 125 ILE B CA 1
ATOM 3371 C C . ILE B 1 125 ? 7.387 21.547 19.406 1 91.75 125 ILE B C 1
ATOM 3373 O O . ILE B 1 125 ? 7.375 20.375 19.781 1 91.75 125 ILE B O 1
ATOM 3377 N N . PRO B 1 126 ? 6.902 22.016 18.266 1 93.5 126 PRO B N 1
ATOM 3378 C CA . PRO B 1 126 ? 6.25 21 17.438 1 93.5 126 PRO B CA 1
ATOM 3379 C C . PRO B 1 126 ? 7.234 19.984 16.844 1 93.5 126 PRO B C 1
ATOM 3381 O O . PRO B 1 126 ? 8.406 20.312 16.641 1 93.5 126 PRO B O 1
ATOM 3384 N N . LEU B 1 127 ? 6.738 18.812 16.578 1 95.69 127 LEU B N 1
ATOM 3385 C CA . LEU B 1 127 ? 7.543 17.703 16.078 1 95.69 127 LEU B CA 1
ATOM 3386 C C . LEU B 1 127 ? 8.32 18.109 14.82 1 95.69 127 LEU B C 1
ATOM 3388 O O . LEU B 1 127 ? 9.508 17.828 14.703 1 95.69 127 LEU B O 1
ATOM 3392 N N . TRP B 1 128 ? 7.652 18.828 13.906 1 94.88 128 TRP B N 1
ATOM 3393 C CA . TRP B 1 128 ? 8.25 19.141 12.617 1 94.88 128 TRP B CA 1
ATOM 3394 C C . TRP B 1 128 ? 9.461 20.062 12.781 1 94.88 128 TRP B C 1
ATOM 3396 O O . TRP B 1 128 ? 10.344 20.094 11.93 1 94.88 128 TRP B O 1
ATOM 3406 N N . LYS B 1 129 ? 9.57 20.766 13.867 1 94.44 129 LYS B N 1
ATOM 3407 C CA . LYS B 1 129 ? 10.664 21.703 14.094 1 94.44 129 LYS B CA 1
ATOM 3408 C C . LYS B 1 129 ? 11.961 20.969 14.43 1 94.44 129 LYS B C 1
ATOM 3410 O O . LYS B 1 129 ? 13.039 21.562 14.383 1 94.44 129 LYS B O 1
ATOM 3415 N N . PHE B 1 130 ? 11.836 19.75 14.781 1 95.69 130 PHE B N 1
ATOM 3416 C CA . PHE B 1 130 ? 13.016 18.953 15.102 1 95.69 130 PHE B CA 1
ATOM 3417 C C . PHE B 1 130 ? 13.711 18.484 13.836 1 95.69 130 PHE B C 1
ATOM 3419 O O . PHE B 1 130 ? 14.828 17.969 13.883 1 95.69 130 PHE B O 1
ATOM 3426 N N . MET B 1 131 ? 13.133 18.703 12.688 1 96.06 131 MET B N 1
ATOM 3427 C CA . MET B 1 131 ? 13.68 18.188 11.438 1 96.06 131 MET B CA 1
ATOM 3428 C C . MET B 1 131 ? 15.008 18.844 11.102 1 96.06 131 MET B C 1
ATOM 3430 O O . MET B 1 131 ? 15.117 20.078 11.109 1 96.06 131 MET B O 1
ATOM 3434 N N . ARG B 1 132 ? 15.961 18.016 10.82 1 95.31 132 ARG B N 1
ATOM 3435 C CA . ARG B 1 132 ? 17.266 18.5 10.344 1 95.31 132 ARG B CA 1
ATOM 3436 C C . ARG B 1 132 ? 17.281 18.609 8.82 1 95.31 132 ARG B C 1
ATOM 3438 O O . ARG B 1 132 ? 16.969 17.641 8.125 1 95.31 132 ARG B O 1
ATOM 3445 N N . HIS B 1 133 ? 17.578 19.812 8.359 1 95.06 133 HIS B N 1
ATOM 3446 C CA . HIS B 1 133 ? 17.641 20.062 6.926 1 95.06 133 HIS B CA 1
ATOM 3447 C C . HIS B 1 133 ? 18.562 21.219 6.602 1 95.06 133 HIS B C 1
ATOM 3449 O O . HIS B 1 133 ? 18.938 22 7.488 1 95.06 133 HIS B O 1
ATOM 3455 N N . SER B 1 134 ? 19.062 21.344 5.387 1 93.12 134 SER B N 1
ATOM 3456 C CA . SER B 1 134 ? 19.922 22.438 4.926 1 93.12 134 SER B CA 1
ATOM 3457 C C . SER B 1 134 ? 19.328 23.109 3.693 1 93.12 134 SER B C 1
ATOM 3459 O O . SER B 1 134 ? 20.047 23.75 2.918 1 93.12 134 SER B O 1
ATOM 3461 N N . SER B 1 135 ? 18.047 23.016 3.465 1 93.81 135 SER B N 1
ATOM 3462 C CA . SER B 1 135 ? 17.422 23.484 2.232 1 93.81 135 SER B CA 1
ATOM 3463 C C . SER B 1 135 ? 16.453 24.625 2.504 1 93.81 135 SER B C 1
ATOM 3465 O O . SER B 1 135 ? 15.602 24.531 3.391 1 93.81 135 SER B O 1
ATOM 3467 N N . ILE B 1 136 ? 16.578 25.688 1.743 1 95 136 ILE B N 1
ATOM 3468 C CA . ILE B 1 136 ? 15.672 26.828 1.814 1 95 136 ILE B CA 1
ATOM 3469 C C . ILE B 1 136 ? 14.266 26.391 1.409 1 95 136 ILE B C 1
ATOM 3471 O O . ILE B 1 136 ? 13.273 26.875 1.955 1 95 136 ILE B O 1
ATOM 3475 N N . GLU B 1 137 ? 14.211 25.453 0.521 1 95.31 137 GLU B N 1
ATOM 3476 C CA . GLU B 1 137 ? 12.922 24.922 0.077 1 95.31 137 GLU B CA 1
ATOM 3477 C C . GLU B 1 137 ? 12.18 24.25 1.226 1 95.31 137 GLU B C 1
ATOM 3479 O O . GLU B 1 137 ? 10.961 24.391 1.349 1 95.31 137 GLU B O 1
ATOM 3484 N N . VAL B 1 138 ? 12.945 23.547 2.055 1 96.06 138 VAL B N 1
ATOM 3485 C CA . VAL B 1 138 ? 12.336 22.875 3.201 1 96.06 138 VAL B CA 1
ATOM 3486 C C . VAL B 1 138 ? 11.789 23.906 4.176 1 96.06 138 VAL B C 1
ATOM 3488 O O . VAL B 1 138 ? 10.68 23.766 4.688 1 96.06 138 VAL B O 1
ATOM 3491 N N . VAL B 1 139 ? 12.516 24.969 4.355 1 96.19 139 VAL B N 1
ATOM 3492 C CA . VAL B 1 139 ? 12.086 26.047 5.242 1 96.19 139 VAL B CA 1
ATOM 3493 C C . VAL B 1 139 ? 10.789 26.656 4.715 1 96.19 139 VAL B C 1
ATOM 3495 O O . VAL B 1 139 ? 9.844 26.891 5.477 1 96.19 139 VAL B O 1
ATOM 3498 N N . GLN B 1 140 ? 10.781 26.906 3.447 1 96.06 140 GLN B N 1
ATOM 3499 C CA . GLN B 1 140 ? 9.609 27.516 2.82 1 96.06 140 GLN B CA 1
ATOM 3500 C C . GLN B 1 140 ? 8.383 26.609 2.963 1 96.06 140 GLN B C 1
ATOM 3502 O O . GLN B 1 140 ? 7.289 27.078 3.283 1 96.06 140 GLN B O 1
ATOM 3507 N N . GLN B 1 141 ? 8.57 25.359 2.76 1 96 141 GLN B N 1
ATOM 3508 C CA . GLN B 1 141 ? 7.477 24.391 2.861 1 96 141 GLN B CA 1
ATOM 3509 C C . GLN B 1 141 ? 7 24.25 4.305 1 96 141 GLN B C 1
ATOM 3511 O O . GLN B 1 141 ? 5.801 24.109 4.555 1 96 141 GLN B O 1
ATOM 3516 N N . GLN B 1 142 ? 7.938 24.297 5.242 1 96.12 142 GLN B N 1
ATOM 3517 C CA . GLN B 1 142 ? 7.582 24.25 6.656 1 96.12 142 GLN B CA 1
ATOM 3518 C C . GLN B 1 142 ? 6.77 25.469 7.07 1 96.12 142 GLN B C 1
ATOM 3520 O O . GLN B 1 142 ? 5.777 25.344 7.789 1 96.12 142 GLN B O 1
ATOM 3525 N N . THR B 1 143 ? 7.195 26.609 6.586 1 95.62 143 THR B N 1
ATOM 3526 C CA . THR B 1 143 ? 6.5 27.859 6.898 1 95.62 143 THR B CA 1
ATOM 3527 C C . THR B 1 143 ? 5.09 27.844 6.32 1 95.62 143 THR B C 1
ATOM 3529 O O . THR B 1 143 ? 4.129 28.219 7 1 95.62 143 THR B O 1
ATOM 3532 N N . LYS B 1 144 ? 5.035 27.391 5.113 1 94.94 144 LYS B N 1
ATOM 3533 C CA . LYS B 1 144 ? 3.732 27.297 4.461 1 94.94 144 LYS B CA 1
ATOM 3534 C C . LYS B 1 144 ? 2.809 26.344 5.215 1 94.94 144 LYS B C 1
ATOM 3536 O O . LYS B 1 144 ? 1.638 26.656 5.441 1 94.94 144 LYS B O 1
ATOM 3541 N N . ALA B 1 145 ? 3.33 25.266 5.648 1 96.12 145 ALA B N 1
ATOM 3542 C CA . ALA B 1 145 ? 2.547 24.25 6.359 1 96.12 145 ALA B CA 1
ATOM 3543 C C . ALA B 1 145 ? 2.086 24.766 7.715 1 96.12 145 ALA B C 1
ATOM 3545 O O . ALA B 1 145 ? 0.942 24.547 8.117 1 96.12 145 ALA B O 1
ATOM 3546 N N . ALA B 1 146 ? 2.975 25.438 8.375 1 96.25 146 ALA B N 1
ATOM 3547 C CA . ALA B 1 146 ? 2.645 26 9.68 1 96.25 146 ALA B CA 1
ATOM 3548 C C . ALA B 1 146 ? 1.527 27.031 9.57 1 96.25 146 ALA B C 1
ATOM 3550 O O . ALA B 1 146 ? 0.636 27.078 10.422 1 96.25 146 ALA B O 1
ATOM 3551 N N . GLY B 1 147 ? 1.626 27.828 8.539 1 96.75 147 GLY B N 1
ATOM 3552 C CA . GLY B 1 147 ? 0.576 28.812 8.312 1 96.75 147 GLY B CA 1
ATOM 3553 C C . GLY B 1 147 ? -0.777 28.172 8.039 1 96.75 147 GLY B C 1
ATOM 3554 O O . GLY B 1 147 ? -1.783 28.578 8.633 1 96.75 147 GLY B O 1
ATOM 3555 N N . ALA B 1 148 ? -0.822 27.234 7.172 1 96.56 148 ALA B N 1
ATOM 3556 C CA . ALA B 1 148 ? -2.059 26.531 6.848 1 96.56 148 ALA B CA 1
ATOM 3557 C C . ALA B 1 148 ? -2.629 25.828 8.078 1 96.56 148 ALA B C 1
ATOM 3559 O O . ALA B 1 148 ? -3.844 25.844 8.297 1 96.56 148 ALA B O 1
ATOM 3560 N N . HIS B 1 149 ? -1.737 25.266 8.875 1 98 149 HIS B N 1
ATOM 3561 C CA . HIS B 1 149 ? -2.141 24.609 10.102 1 98 149 HIS B CA 1
ATOM 3562 C C . HIS B 1 149 ? -2.803 25.578 11.07 1 98 149 HIS B C 1
ATOM 3564 O O . HIS B 1 149 ? -3.85 25.281 11.648 1 98 149 HIS B O 1
ATOM 3570 N N . ALA B 1 150 ? -2.209 26.703 11.25 1 97.31 150 ALA B N 1
ATOM 3571 C CA . ALA B 1 150 ? -2.766 27.703 12.148 1 97.31 150 ALA B CA 1
ATOM 3572 C C . ALA B 1 150 ? -4.168 28.125 11.703 1 97.31 150 ALA B C 1
ATOM 3574 O O . ALA B 1 150 ? -5.051 28.328 12.539 1 97.31 150 ALA B O 1
ATOM 3575 N N . ASP B 1 151 ? -4.391 28.109 10.43 1 96.94 151 ASP B N 1
ATOM 3576 C CA . ASP B 1 151 ? -5.66 28.562 9.867 1 96.94 151 ASP B CA 1
ATOM 3577 C C . ASP B 1 151 ? -6.73 27.484 9.984 1 96.94 151 ASP B C 1
ATOM 3579 O O . ASP B 1 151 ? -7.902 27.781 10.203 1 96.94 151 ASP B O 1
ATOM 3583 N N . LEU B 1 152 ? -6.309 26.219 9.883 1 98.06 152 LEU B N 1
ATOM 3584 C CA . LEU B 1 152 ? -7.281 25.172 9.641 1 98.06 152 LEU B CA 1
ATOM 3585 C C . LEU B 1 152 ? -7.414 24.266 10.859 1 98.06 152 LEU B C 1
ATOM 3587 O O . LEU B 1 152 ? -8.367 23.484 10.961 1 98.06 152 LEU B O 1
ATOM 3591 N N . ARG B 1 153 ? -6.5 24.297 11.836 1 97.69 153 ARG B N 1
ATOM 3592 C CA . ARG B 1 153 ? -6.379 23.281 12.883 1 97.69 153 ARG B CA 1
ATOM 3593 C C . ARG B 1 153 ? -7.676 23.156 13.672 1 97.69 153 ARG B C 1
ATOM 3595 O O . ARG B 1 153 ? -8.125 22.047 13.969 1 97.69 153 ARG B O 1
ATOM 3602 N N . GLY B 1 154 ? -8.273 24.281 13.961 1 98.31 154 GLY B N 1
ATOM 3603 C CA . GLY B 1 154 ? -9.516 24.219 14.727 1 98.31 154 GLY B CA 1
ATOM 3604 C C . GLY B 1 154 ? -10.609 23.438 14.023 1 98.31 154 GLY B C 1
ATOM 3605 O O . GLY B 1 154 ? -11.25 22.578 14.641 1 98.31 154 GLY B O 1
ATOM 3606 N N . GLN B 1 155 ? -10.812 23.703 12.781 1 98.5 155 GLN B N 1
ATOM 3607 C CA . GLN B 1 155 ? -11.82 23.016 11.984 1 98.5 155 GLN B CA 1
ATOM 3608 C C . GLN B 1 155 ? -11.508 21.531 11.844 1 98.5 155 GLN B C 1
ATOM 3610 O O . GLN B 1 155 ? -12.398 20.688 11.945 1 98.5 155 GLN B O 1
ATOM 3615 N N . ILE B 1 156 ? -10.289 21.234 11.625 1 98.62 156 ILE B N 1
ATOM 3616 C CA . ILE B 1 156 ? -9.867 19.859 11.422 1 98.62 156 ILE B CA 1
ATOM 3617 C C . ILE B 1 156 ? -10.055 19.047 12.703 1 98.62 156 ILE B C 1
ATOM 3619 O O . ILE B 1 156 ? -10.617 17.953 12.688 1 98.62 156 ILE B O 1
ATOM 3623 N N . ILE B 1 157 ? -9.609 19.625 13.812 1 98.5 157 ILE B N 1
ATOM 3624 C CA . ILE B 1 157 ? -9.734 18.953 15.102 1 98.5 157 ILE B CA 1
ATOM 3625 C C . ILE B 1 157 ? -11.211 18.703 15.414 1 98.5 157 ILE B C 1
ATOM 3627 O O . ILE B 1 157 ? -11.586 17.594 15.812 1 98.5 157 ILE B O 1
ATOM 3631 N N . HIS B 1 158 ? -12.016 19.703 15.188 1 98.56 158 HIS B N 1
ATOM 3632 C CA . HIS B 1 158 ? -13.445 19.547 15.438 1 98.56 158 HIS B CA 1
ATOM 3633 C C . HIS B 1 158 ? -14.047 18.453 14.57 1 98.56 158 HIS B C 1
ATOM 3635 O O . HIS B 1 158 ? -14.812 17.609 15.062 1 98.56 158 HIS B O 1
ATOM 3641 N N . ALA B 1 159 ? -13.727 18.406 13.336 1 98.56 159 ALA B N 1
ATOM 3642 C CA . ALA B 1 159 ? -14.258 17.406 12.414 1 98.56 159 ALA B CA 1
ATOM 3643 C C . ALA B 1 159 ? -13.797 16 12.797 1 98.56 159 ALA B C 1
ATOM 3645 O O . ALA B 1 159 ? -14.586 15.055 12.766 1 98.56 159 ALA B O 1
ATOM 3646 N N . LEU B 1 160 ? -12.547 15.844 13.188 1 98.56 160 LEU B N 1
ATOM 3647 C CA . LEU B 1 160 ? -11.992 14.547 13.539 1 98.56 160 LEU B CA 1
ATOM 3648 C C . LEU B 1 160 ? -12.609 14.023 14.836 1 98.56 160 LEU B C 1
ATOM 3650 O O . LEU B 1 160 ? -12.836 12.82 14.984 1 98.56 160 LEU B O 1
ATOM 3654 N N . ARG B 1 161 ? -12.914 14.93 15.719 1 97.94 161 ARG B N 1
ATOM 3655 C CA . ARG B 1 161 ? -13.375 14.531 17.047 1 97.94 161 ARG B CA 1
ATOM 3656 C C . ARG B 1 161 ? -14.891 14.359 17.062 1 97.94 161 ARG B C 1
ATOM 3658 O O . ARG B 1 161 ? -15.414 13.5 17.781 1 97.94 161 ARG B O 1
ATOM 3665 N N . HIS B 1 162 ? -15.602 15.188 16.234 1 97.75 162 HIS B N 1
ATOM 3666 C CA . HIS B 1 162 ? -17.047 15.242 16.422 1 97.75 162 HIS B CA 1
ATOM 3667 C C . HIS B 1 162 ? -17.781 15.008 15.109 1 97.75 162 HIS B C 1
ATOM 3669 O O . HIS B 1 162 ? -18.984 14.734 15.109 1 97.75 162 HIS B O 1
ATOM 3675 N N . GLY B 1 163 ? -17.125 15.094 14.023 1 97.94 163 GLY B N 1
ATOM 3676 C CA . GLY B 1 163 ? -17.797 15.023 12.734 1 97.94 163 GLY B CA 1
ATOM 3677 C C . GLY B 1 163 ? -18.328 13.641 12.422 1 97.94 163 GLY B C 1
ATOM 3678 O O . GLY B 1 163 ? -17.766 12.633 12.844 1 97.94 163 GLY B O 1
ATOM 3679 N N . SER B 1 164 ? -19.359 13.594 11.594 1 98.12 164 SER B N 1
ATOM 3680 C CA . SER B 1 164 ? -19.953 12.336 11.148 1 98.12 164 SER B CA 1
ATOM 3681 C C . SER B 1 164 ? -19.266 11.82 9.891 1 98.12 164 SER B C 1
ATOM 3683 O O . SER B 1 164 ? -19.438 10.656 9.516 1 98.12 164 SER B O 1
ATOM 3685 N N . SER B 1 165 ? -18.516 12.641 9.219 1 98.5 165 SER B N 1
ATOM 3686 C CA . SER B 1 165 ? -17.75 12.289 8.031 1 98.5 165 SER B CA 1
ATOM 3687 C C . SER B 1 165 ? -16.297 12.703 8.172 1 98.5 165 SER B C 1
ATOM 3689 O O . SER B 1 165 ? -15.992 13.773 8.719 1 98.5 165 SER B O 1
ATOM 3691 N N . TYR B 1 166 ? -15.422 11.859 7.707 1 98.81 166 TYR B N 1
ATOM 3692 C CA . TYR B 1 166 ? -14 12.156 7.711 1 98.81 166 TYR B CA 1
ATOM 3693 C C . TYR B 1 166 ? -13.695 13.383 6.859 1 98.81 166 TYR B C 1
ATOM 3695 O O . TYR B 1 166 ? -14.227 13.531 5.758 1 98.81 166 TYR B O 1
ATOM 3703 N N . PRO B 1 167 ? -12.906 14.32 7.34 1 98.56 167 PRO B N 1
ATOM 3704 C CA . PRO B 1 167 ? -12.719 15.609 6.668 1 98.56 167 PRO B CA 1
ATOM 3705 C C . PRO B 1 167 ? -11.648 15.555 5.578 1 98.56 167 PRO B C 1
ATOM 3707 O O . PRO B 1 167 ? -10.656 16.281 5.648 1 98.56 167 PRO B O 1
ATOM 3710 N N . TRP B 1 168 ? -11.875 14.828 4.516 1 98.75 168 TRP B N 1
ATOM 3711 C CA . TRP B 1 168 ? -10.938 14.672 3.414 1 98.75 168 TRP B CA 1
ATOM 3712 C C . TRP B 1 168 ? -10.57 16.016 2.809 1 98.75 168 TRP B C 1
ATOM 3714 O O . TRP B 1 168 ? -9.391 16.359 2.68 1 98.75 168 TRP B O 1
ATOM 3724 N N . PRO B 1 169 ? -11.539 16.938 2.443 1 98 169 PRO B N 1
ATOM 3725 C CA . PRO B 1 169 ? -11.188 18.203 1.782 1 98 169 PRO B CA 1
ATOM 3726 C C . PRO B 1 169 ? -10.359 19.125 2.674 1 98 169 PRO B C 1
ATOM 3728 O O . PRO B 1 169 ? -9.445 19.797 2.195 1 98 169 PRO B O 1
ATOM 3731 N N . LEU B 1 170 ? -10.734 19.188 3.963 1 98 170 LEU B N 1
ATOM 3732 C CA . LEU B 1 170 ? -10 20.047 4.883 1 98 170 LEU B CA 1
ATOM 3733 C C . LEU B 1 170 ? -8.547 19.594 4.996 1 98 170 LEU B C 1
ATOM 3735 O O . LEU B 1 170 ? -7.633 20.422 4.988 1 98 170 LEU B O 1
ATOM 3739 N N . LEU B 1 171 ? -8.352 18.281 5.105 1 98.5 171 LEU B N 1
ATOM 3740 C CA . LEU B 1 171 ? -7.004 17.75 5.211 1 98.5 171 LEU B CA 1
ATOM 3741 C C . LEU B 1 171 ? -6.234 17.938 3.908 1 98.5 171 LEU B C 1
ATOM 3743 O O . LEU B 1 171 ? -5.047 18.266 3.928 1 98.5 171 LEU B O 1
ATOM 3747 N N . ALA B 1 172 ? -6.953 17.781 2.807 1 98 172 ALA B N 1
ATOM 3748 C CA . ALA B 1 172 ? -6.316 18.047 1.517 1 98 172 ALA B CA 1
ATOM 3749 C C . ALA B 1 172 ? -5.91 19.5 1.389 1 98 172 ALA B C 1
ATOM 3751 O O . ALA B 1 172 ? -4.883 19.812 0.781 1 98 172 ALA B O 1
ATOM 3752 N N . ARG B 1 173 ? -6.668 20.391 1.924 1 97.19 173 ARG B N 1
ATOM 3753 C CA . ARG B 1 173 ? -6.391 21.812 1.849 1 97.19 173 ARG B CA 1
ATOM 3754 C C . ARG B 1 173 ? -5.156 22.188 2.662 1 97.19 173 ARG B C 1
ATOM 3756 O O . ARG B 1 173 ? -4.426 23.109 2.312 1 97.19 173 ARG B O 1
ATOM 3763 N N . LEU B 1 174 ? -4.98 21.453 3.754 1 96.75 174 LEU B N 1
ATOM 3764 C CA . LEU B 1 174 ? -3.75 21.625 4.516 1 96.75 174 LEU B CA 1
ATOM 3765 C C . LEU B 1 174 ? -2.527 21.391 3.635 1 96.75 174 LEU B C 1
ATOM 3767 O O . LEU B 1 174 ? -1.519 22.078 3.762 1 96.75 174 LEU B O 1
ATOM 3771 N N . HIS B 1 175 ? -2.615 20.359 2.775 1 92.94 175 HIS B N 1
ATOM 3772 C CA . HIS B 1 175 ? -1.61 20.016 1.774 1 92.94 175 HIS B CA 1
ATOM 3773 C C . HIS B 1 175 ? -0.205 20.078 2.363 1 92.94 175 HIS B C 1
ATOM 3775 O O . HIS B 1 175 ? 0.667 20.766 1.845 1 92.94 175 HIS B O 1
ATOM 3781 N N . PRO B 1 176 ? 0.019 19.328 3.428 1 95 176 PRO B N 1
ATOM 3782 C CA . PRO B 1 176 ? 1.36 19.344 4.02 1 95 176 PRO B CA 1
ATOM 3783 C C . PRO B 1 176 ? 2.408 18.688 3.115 1 95 176 PRO B C 1
ATOM 3785 O O . PRO B 1 176 ? 2.096 17.766 2.373 1 95 176 PRO B O 1
ATOM 3788 N N . ALA B 1 177 ? 3.631 19.281 3.199 1 96.19 177 ALA B N 1
ATOM 3789 C CA . ALA B 1 177 ? 4.723 18.625 2.477 1 96.19 177 ALA B CA 1
ATOM 3790 C C . ALA B 1 177 ? 4.898 17.188 2.922 1 96.19 177 ALA B C 1
ATOM 3792 O O . ALA B 1 177 ? 4.738 16.859 4.102 1 96.19 177 ALA B O 1
ATOM 3793 N N . LYS B 1 178 ? 5.27 16.406 2 1 97 178 LYS B N 1
ATOM 3794 C CA . LYS B 1 178 ? 5.336 14.953 2.205 1 97 178 LYS B CA 1
ATOM 3795 C C . LYS B 1 178 ? 6.297 14.602 3.336 1 97 178 LYS B C 1
ATOM 3797 O O . LYS B 1 178 ? 6.074 13.641 4.07 1 97 178 LYS B O 1
ATOM 3802 N N . PHE B 1 179 ? 7.387 15.406 3.484 1 97.69 179 PHE B N 1
ATOM 3803 C CA . PHE B 1 179 ? 8.406 15.039 4.461 1 97.69 179 PHE B CA 1
ATOM 3804 C C . PHE B 1 179 ? 7.848 15.125 5.879 1 97.69 179 PHE B C 1
ATOM 3806 O O . PHE B 1 179 ? 8.43 14.578 6.816 1 97.69 179 PHE B O 1
ATOM 3813 N N . LEU B 1 180 ? 6.711 15.797 6.055 1 98.31 180 LEU B N 1
ATOM 3814 C CA . LEU B 1 180 ? 6.117 15.867 7.383 1 98.31 180 LEU B CA 1
ATOM 3815 C C . LEU B 1 180 ? 5.496 14.531 7.777 1 98.31 180 LEU B C 1
ATOM 3817 O O . LEU B 1 180 ? 5.699 14.047 8.891 1 98.31 180 LEU B O 1
ATOM 3821 N N . SER B 1 181 ? 4.695 13.945 6.836 1 98.62 181 SER B N 1
ATOM 3822 C CA . SER B 1 181 ? 4.168 12.609 7.09 1 98.62 181 SER B CA 1
ATOM 3823 C C . SER B 1 181 ? 5.285 11.578 7.148 1 98.62 181 SER B C 1
ATOM 3825 O O . SER B 1 181 ? 5.25 10.656 7.969 1 98.62 181 SER B O 1
ATOM 3827 N N . ASP B 1 182 ? 6.324 11.766 6.309 1 98.5 182 ASP B N 1
ATOM 3828 C CA . ASP B 1 182 ? 7.469 10.859 6.293 1 98.5 182 ASP B CA 1
ATOM 3829 C C . ASP B 1 182 ? 8.164 10.828 7.652 1 98.5 182 ASP B C 1
ATOM 3831 O O . ASP B 1 182 ? 8.641 9.781 8.086 1 98.5 182 ASP B O 1
ATOM 3835 N N . MET B 1 183 ? 8.227 11.93 8.242 1 98.25 183 MET B N 1
ATOM 3836 C CA . MET B 1 183 ? 8.906 12.031 9.531 1 98.25 183 MET B CA 1
ATOM 3837 C C . MET B 1 183 ? 8.188 11.211 10.594 1 98.25 183 MET B C 1
ATOM 3839 O O . MET B 1 183 ? 8.828 10.555 11.414 1 98.25 183 MET B O 1
ATOM 3843 N N . VAL B 1 184 ? 6.855 11.227 10.578 1 98.69 184 VAL B N 1
ATOM 3844 C CA . VAL B 1 184 ? 6.062 10.438 11.516 1 98.69 184 VAL B CA 1
ATOM 3845 C C . VAL B 1 184 ? 6.375 8.953 11.336 1 98.69 184 VAL B C 1
ATOM 3847 O O . VAL B 1 184 ? 6.664 8.25 12.312 1 98.69 184 VAL B O 1
ATOM 3850 N N . GLU B 1 185 ? 6.379 8.562 10.133 1 98.81 185 GLU B N 1
ATOM 3851 C CA . GLU B 1 185 ? 6.664 7.16 9.82 1 98.81 185 GLU B CA 1
ATOM 3852 C C . GLU B 1 185 ? 8.102 6.797 10.18 1 98.81 185 GLU B C 1
ATOM 3854 O O . GLU B 1 185 ? 8.359 5.719 10.719 1 98.81 185 GLU B O 1
ATOM 3859 N N . ALA B 1 186 ? 9.023 7.703 9.898 1 98.69 186 ALA B N 1
ATOM 3860 C CA . ALA B 1 186 ? 10.438 7.453 10.172 1 98.69 186 ALA B CA 1
ATOM 3861 C C . ALA B 1 186 ? 10.695 7.312 11.664 1 98.69 186 ALA B C 1
ATOM 3863 O O . ALA B 1 186 ? 11.469 6.453 12.094 1 98.69 186 ALA B O 1
ATOM 3864 N N . VAL B 1 187 ? 10.07 8.141 12.445 1 98.56 187 VAL B N 1
ATOM 3865 C CA . VAL B 1 187 ? 10.203 8.047 13.891 1 98.56 187 VAL B CA 1
ATOM 3866 C C . VAL B 1 187 ? 9.703 6.688 14.375 1 98.56 187 VAL B C 1
ATOM 3868 O O . VAL B 1 187 ? 10.359 6.035 15.188 1 98.56 187 VAL B O 1
ATOM 3871 N N . LEU B 1 188 ? 8.602 6.293 13.844 1 98.69 188 LEU B N 1
ATOM 3872 C CA . LEU B 1 188 ? 8.07 4.98 14.188 1 98.69 188 LEU B CA 1
ATOM 3873 C C . LEU B 1 188 ? 9.039 3.875 13.797 1 98.69 188 LEU B C 1
ATOM 3875 O O . LEU B 1 188 ? 9.297 2.963 14.586 1 98.69 188 LEU B O 1
ATOM 3879 N N . GLY B 1 189 ? 9.586 3.955 12.602 1 98.56 189 GLY B N 1
ATOM 3880 C CA . GLY B 1 189 ? 10.586 2.994 12.172 1 98.56 189 GLY B CA 1
ATOM 3881 C C . GLY B 1 189 ? 11.805 2.943 13.078 1 98.56 189 GLY B C 1
ATOM 3882 O O . GLY B 1 189 ? 12.32 1.864 13.375 1 98.56 189 GLY B O 1
ATOM 3883 N N . ALA B 1 190 ? 12.25 4.09 13.516 1 98.44 190 ALA B N 1
ATOM 3884 C CA . ALA B 1 190 ? 13.398 4.168 14.414 1 98.44 190 ALA B CA 1
ATOM 3885 C C . ALA B 1 190 ? 13.109 3.461 15.734 1 98.44 190 ALA B C 1
ATOM 3887 O O . ALA B 1 190 ? 13.961 2.742 16.266 1 98.44 190 ALA B O 1
ATOM 3888 N N . VAL B 1 191 ? 11.945 3.68 16.25 1 98.69 191 VAL B N 1
ATOM 3889 C CA . VAL B 1 191 ? 11.555 3.039 17.5 1 98.69 191 VAL B CA 1
ATOM 3890 C C . VAL B 1 191 ? 11.539 1.522 17.328 1 98.69 191 VAL B C 1
ATOM 3892 O O . VAL B 1 191 ? 12.016 0.788 18.203 1 98.69 191 VAL B O 1
ATOM 3895 N N . TRP B 1 192 ? 11.062 1.076 16.234 1 98 192 TRP B N 1
ATOM 3896 C CA . TRP B 1 192 ? 11.023 -0.353 15.938 1 98 192 TRP B CA 1
ATOM 3897 C C . TRP B 1 192 ? 12.43 -0.943 15.914 1 98 192 TRP B C 1
ATOM 3899 O O . TRP B 1 192 ? 12.695 -1.957 16.562 1 98 192 TRP B O 1
ATOM 3909 N N . VAL B 1 193 ? 13.289 -0.295 15.234 1 97.31 193 VAL B N 1
ATOM 3910 C CA . VAL B 1 193 ? 14.656 -0.801 15.094 1 97.31 193 VAL B CA 1
ATOM 3911 C C . VAL B 1 193 ? 15.344 -0.816 16.453 1 97.31 193 VAL B C 1
ATOM 3913 O O . VAL B 1 193 ? 16.047 -1.769 16.781 1 97.31 193 VAL B O 1
ATOM 3916 N N . ASP B 1 194 ? 15.125 0.21 17.219 1 98.06 194 ASP B N 1
ATOM 3917 C CA . ASP B 1 194 ? 15.797 0.363 18.5 1 98.06 194 ASP B CA 1
ATOM 3918 C C . ASP B 1 194 ? 15.258 -0.631 19.531 1 98.06 194 ASP B C 1
ATOM 3920 O O . ASP B 1 194 ? 16.016 -1.218 20.297 1 98.06 194 ASP B O 1
ATOM 3924 N N . SER B 1 195 ? 13.977 -0.871 19.516 1 97.25 195 SER B N 1
ATOM 3925 C CA . SER B 1 195 ? 13.352 -1.615 20.609 1 97.25 195 SER B CA 1
ATOM 3926 C C . SER B 1 195 ? 13.078 -3.059 20.203 1 97.25 195 SER B C 1
ATOM 3928 O O . SER B 1 195 ? 13.07 -3.957 21.047 1 97.25 195 SER B O 1
ATOM 3930 N N . GLY B 1 196 ? 12.727 -3.232 18.938 1 93.25 196 GLY B N 1
ATOM 3931 C CA . GLY B 1 196 ? 12.211 -4.523 18.516 1 93.25 196 GLY B CA 1
ATOM 3932 C C . GLY B 1 196 ? 10.891 -4.883 19.172 1 93.25 196 GLY B C 1
ATOM 3933 O O . GLY B 1 196 ? 10.508 -6.055 19.203 1 93.25 196 GLY B O 1
ATOM 3934 N N . ASP B 1 197 ? 10.227 -3.92 19.703 1 94.38 197 ASP B N 1
ATOM 3935 C CA . ASP B 1 197 ? 9.031 -4.121 20.516 1 94.38 197 ASP B CA 1
ATOM 3936 C C . ASP B 1 197 ? 7.828 -3.414 19.906 1 94.38 197 ASP B C 1
ATOM 3938 O O . ASP B 1 197 ? 7.758 -2.184 19.906 1 94.38 197 ASP B O 1
ATOM 3942 N N . MET B 1 198 ? 6.848 -4.238 19.516 1 94.19 198 MET B N 1
ATOM 3943 C CA . MET B 1 198 ? 5.656 -3.682 18.891 1 94.19 198 MET B CA 1
ATOM 3944 C C . MET B 1 198 ? 4.859 -2.834 19.875 1 94.19 198 MET B C 1
ATOM 3946 O O . MET B 1 198 ? 4.246 -1.839 19.5 1 94.19 198 MET B O 1
ATOM 3950 N N . SER B 1 199 ? 4.887 -3.195 21.094 1 96.31 199 SER B N 1
ATOM 3951 C CA . SER B 1 199 ? 4.16 -2.428 22.109 1 96.31 199 SER B CA 1
ATOM 3952 C C . SER B 1 199 ? 4.699 -1.004 22.203 1 96.31 199 SER B C 1
ATOM 3954 O O . SER B 1 199 ? 3.938 -0.063 22.453 1 96.31 199 SER B O 1
ATOM 3956 N N . ALA B 1 200 ? 5.992 -0.851 22.094 1 97.94 200 ALA B N 1
ATOM 3957 C CA . ALA B 1 200 ? 6.59 0.483 22.078 1 97.94 200 ALA B CA 1
ATOM 3958 C C . ALA B 1 200 ? 6.098 1.29 20.875 1 97.94 200 ALA B C 1
ATOM 3960 O O . ALA B 1 200 ? 5.789 2.477 21 1 97.94 200 ALA B O 1
ATOM 3961 N N . CYS B 1 201 ? 6.004 0.597 19.734 1 98.06 201 CYS B N 1
ATOM 3962 C CA . CYS B 1 201 ? 5.527 1.258 18.531 1 98.06 201 CYS B CA 1
ATOM 3963 C C . CYS B 1 201 ? 4.07 1.676 18.672 1 98.06 201 CYS B C 1
ATOM 3965 O O . CYS B 1 201 ? 3.691 2.775 18.266 1 98.06 201 CYS B O 1
ATOM 3967 N N . VAL B 1 202 ? 3.287 0.822 19.266 1 98.25 202 VAL B N 1
ATOM 3968 C CA . VAL B 1 202 ? 1.876 1.115 19.484 1 98.25 202 VAL B CA 1
ATOM 3969 C C . VAL B 1 202 ? 1.742 2.338 20.391 1 98.25 202 VAL B C 1
ATOM 3971 O O . VAL B 1 202 ? 0.92 3.221 20.141 1 98.25 202 VAL B O 1
ATOM 3974 N N . ARG B 1 203 ? 2.529 2.438 21.391 1 98.31 203 ARG B N 1
ATOM 3975 C CA . ARG B 1 203 ? 2.496 3.574 22.312 1 98.31 203 ARG B CA 1
ATOM 3976 C C . ARG B 1 203 ? 2.826 4.871 21.578 1 98.31 203 ARG B C 1
ATOM 3978 O O . ARG B 1 203 ? 2.203 5.906 21.828 1 98.31 203 ARG B O 1
ATOM 3985 N N . VAL B 1 204 ? 3.787 4.809 20.719 1 98.44 204 VAL B N 1
ATOM 3986 C CA . VAL B 1 204 ? 4.168 5.992 19.953 1 98.44 204 VAL B CA 1
ATOM 3987 C C . VAL B 1 204 ? 3 6.434 19.078 1 98.44 204 VAL B C 1
ATOM 3989 O O . VAL B 1 204 ? 2.697 7.625 18.984 1 98.44 204 VAL B O 1
ATOM 3992 N N . THR B 1 205 ? 2.322 5.465 18.391 1 98.56 205 THR B N 1
ATOM 3993 C CA . THR B 1 205 ? 1.193 5.777 17.516 1 98.56 205 THR B CA 1
ATOM 3994 C C . THR B 1 205 ? 0.028 6.34 18.328 1 98.56 205 THR B C 1
ATOM 3996 O O . THR B 1 205 ? -0.727 7.18 17.844 1 98.56 205 THR B O 1
ATOM 3999 N N . GLU B 1 206 ? -0.091 5.875 19.562 1 98.25 206 GLU B N 1
ATOM 4000 C CA . GLU B 1 206 ? -1.079 6.426 20.484 1 98.25 206 GLU B CA 1
ATOM 4001 C C . GLU B 1 206 ? -0.747 7.871 20.844 1 98.25 206 GLU B C 1
ATOM 4003 O O . GLU B 1 206 ? -1.615 8.742 20.797 1 98.25 206 GLU B O 1
ATOM 4008 N N . ARG B 1 207 ? 0.445 8.07 21.141 1 97.31 207 ARG B N 1
ATOM 4009 C CA . ARG B 1 207 ? 0.914 9.375 21.594 1 97.31 207 ARG B CA 1
ATOM 4010 C C . ARG B 1 207 ? 0.817 10.406 20.469 1 97.31 207 ARG B C 1
ATOM 4012 O O . ARG B 1 207 ? 0.522 11.578 20.719 1 97.31 207 ARG B O 1
ATOM 4019 N N . LEU B 1 208 ? 1.031 9.992 19.266 1 97.81 208 LEU B N 1
ATOM 4020 C CA . LEU B 1 208 ? 1.049 10.906 18.125 1 97.81 208 LEU B CA 1
ATOM 4021 C C . LEU B 1 208 ? -0.362 11.148 17.594 1 97.81 208 LEU B C 1
ATOM 4023 O O . LEU B 1 208 ? -0.561 11.953 16.688 1 97.81 208 LEU B O 1
ATOM 4027 N N . GLY B 1 209 ? -1.324 10.438 18.125 1 97.88 209 GLY B N 1
ATOM 4028 C CA . GLY B 1 209 ? -2.717 10.75 17.844 1 97.88 209 GLY B CA 1
ATOM 4029 C C . GLY B 1 209 ? -3.311 9.883 16.75 1 97.88 209 GLY B C 1
ATOM 4030 O O . GLY B 1 209 ? -4.492 10.008 16.422 1 97.88 209 GLY B O 1
ATOM 4031 N N . ILE B 1 210 ? -2.586 8.93 16.172 1 98.69 210 ILE B N 1
ATOM 4032 C CA . ILE B 1 210 ? -3.055 8.117 15.062 1 98.69 210 ILE B CA 1
ATOM 4033 C C . ILE B 1 210 ? -4.125 7.137 15.547 1 98.69 210 ILE B C 1
ATOM 4035 O O . ILE B 1 210 ? -5.223 7.082 14.992 1 98.69 210 ILE B O 1
ATOM 4039 N N . LEU B 1 211 ? -3.818 6.402 16.594 1 98.62 211 LEU B N 1
ATOM 4040 C CA . LEU B 1 211 ? -4.738 5.387 17.094 1 98.62 211 LEU B CA 1
ATOM 4041 C C . LEU B 1 211 ? -5.996 6.031 17.672 1 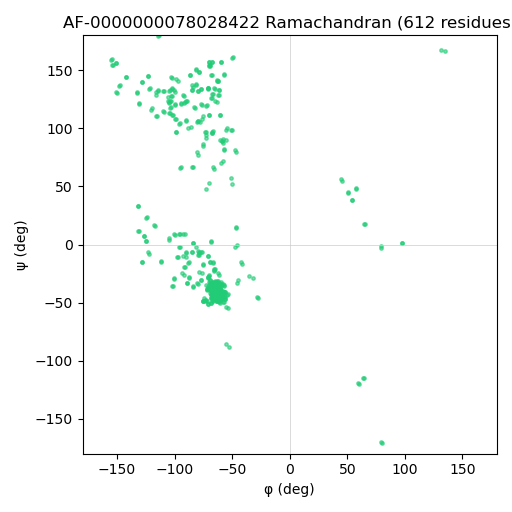98.62 211 LEU B C 1
ATOM 4043 O O . LEU B 1 211 ? -7.105 5.531 17.469 1 98.62 211 LEU B O 1
ATOM 4047 N N . PRO B 1 212 ? -5.863 7.18 18.406 1 98.5 212 PRO B N 1
ATOM 4048 C CA . PRO B 1 212 ? -7.082 7.855 18.859 1 98.5 212 PRO B CA 1
ATOM 4049 C C . PRO B 1 212 ? -8.016 8.234 17.719 1 98.5 212 PRO B C 1
ATOM 4051 O O . PRO B 1 212 ? -9.234 8.055 17.828 1 98.5 212 PRO B O 1
ATOM 4054 N N . VAL B 1 213 ? -7.457 8.758 16.641 1 98.75 213 VAL B N 1
ATOM 4055 C CA . VAL B 1 213 ? -8.273 9.094 15.484 1 98.75 213 VAL B CA 1
ATOM 4056 C C . VAL B 1 213 ? -8.93 7.828 14.938 1 98.75 213 VAL B C 1
ATOM 4058 O O . VAL B 1 213 ? -10.148 7.797 14.719 1 98.75 213 VAL B O 1
ATOM 4061 N N . LEU B 1 214 ? -8.148 6.793 14.75 1 98.81 214 LEU B N 1
ATOM 4062 C CA . LEU B 1 214 ? -8.641 5.523 14.234 1 98.81 214 LEU B CA 1
ATOM 4063 C C . LEU B 1 214 ? -9.773 4.98 15.102 1 98.81 214 LEU B C 1
ATOM 4065 O O . LEU B 1 214 ? -10.812 4.57 14.578 1 98.81 214 LEU B O 1
ATOM 4069 N N . SER B 1 215 ? -9.562 4.996 16.359 1 98.44 215 SER B N 1
ATOM 4070 C CA . SER B 1 215 ? -10.547 4.465 17.297 1 98.44 215 SER B CA 1
ATOM 4071 C C . SER B 1 215 ? -11.859 5.238 17.234 1 98.44 215 SER B C 1
ATOM 4073 O O . SER B 1 215 ? -12.938 4.641 17.234 1 98.44 215 SER B O 1
ATOM 4075 N N . ARG B 1 216 ? -11.734 6.484 17.172 1 98.5 216 ARG B N 1
ATOM 4076 C CA . ARG B 1 216 ? -12.914 7.332 17.062 1 98.5 216 ARG B CA 1
ATOM 4077 C C . ARG B 1 216 ? -13.68 7.055 15.773 1 98.5 216 ARG B C 1
ATOM 4079 O O . ARG B 1 216 ? -14.906 6.93 15.781 1 98.5 216 ARG B O 1
ATOM 4086 N N . LEU B 1 217 ? -13 6.949 14.672 1 98.69 217 LEU B N 1
ATOM 4087 C CA . LEU B 1 217 ? -13.625 6.68 13.383 1 98.69 217 LEU B CA 1
ATOM 4088 C C . LEU B 1 217 ? -14.375 5.348 13.414 1 98.69 217 LEU B C 1
ATOM 4090 O O . LEU B 1 217 ? -15.484 5.246 12.891 1 98.69 217 LEU B O 1
ATOM 4094 N N . ALA B 1 218 ? -13.75 4.367 14.016 1 98.5 218 ALA B N 1
ATOM 4095 C CA . ALA B 1 218 ? -14.336 3.033 14.078 1 98.5 218 ALA B CA 1
ATOM 4096 C C . ALA B 1 218 ? -15.516 3.002 15.047 1 98.5 218 ALA B C 1
ATOM 4098 O O . ALA B 1 218 ? -16.594 2.5 14.711 1 98.5 218 ALA B O 1
ATOM 4099 N N . LYS B 1 219 ? -15.375 3.51 16.234 1 97.69 219 LYS B N 1
ATOM 4100 C CA . LYS B 1 219 ? -16.359 3.443 17.312 1 97.69 219 LYS B CA 1
ATOM 4101 C C . LYS B 1 219 ? -17.641 4.184 16.938 1 97.69 219 LYS B C 1
ATOM 4103 O O . LYS B 1 219 ? -18.734 3.697 17.188 1 97.69 219 LYS B O 1
ATOM 4108 N N . ASP B 1 220 ? -17.469 5.332 16.344 1 98.12 220 ASP B N 1
ATOM 4109 C CA . ASP B 1 220 ? -18.625 6.176 16.062 1 98.12 220 ASP B CA 1
ATOM 4110 C C . ASP B 1 220 ? -19.125 5.957 14.633 1 98.12 220 ASP B C 1
ATOM 4112 O O . ASP B 1 220 ? -19.938 6.734 14.133 1 98.12 220 ASP B O 1
ATOM 4116 N N . ASP B 1 221 ? -18.578 4.926 13.945 1 97.69 221 ASP B N 1
ATOM 4117 C CA . ASP B 1 221 ? -19 4.559 12.594 1 97.69 221 ASP B CA 1
ATOM 4118 C C . ASP B 1 221 ? -19 5.773 11.672 1 97.69 221 ASP B C 1
ATOM 4120 O O . ASP B 1 221 ? -19.984 6.039 10.984 1 97.69 221 ASP B O 1
ATOM 4124 N N . VAL B 1 222 ? -17.922 6.555 11.789 1 98.62 222 VAL B N 1
ATOM 4125 C CA . VAL B 1 222 ? -17.75 7.746 10.969 1 98.62 222 VAL B CA 1
ATOM 4126 C C . VAL B 1 222 ? -17.672 7.348 9.492 1 98.62 222 VAL B C 1
ATOM 4128 O O . VAL B 1 222 ? -17.047 6.344 9.148 1 98.62 222 VAL B O 1
ATOM 4131 N N . HIS B 1 223 ? -18.312 8.172 8.578 1 98.62 223 HIS B N 1
ATOM 4132 C CA . HIS B 1 223 ? -18.203 7.965 7.137 1 98.62 223 HIS B CA 1
ATOM 4133 C C . HIS B 1 223 ? -16.828 8.344 6.625 1 98.62 223 HIS B C 1
ATOM 4135 O O . HIS B 1 223 ? -16.422 9.508 6.711 1 98.62 223 HIS B O 1
ATOM 4141 N N . VAL B 1 224 ? -16.109 7.359 6.027 1 98.69 224 VAL B N 1
ATOM 4142 C CA . VAL B 1 224 ? -14.711 7.648 5.719 1 98.69 224 VAL B CA 1
ATOM 4143 C C . VAL B 1 224 ? -14.445 7.414 4.234 1 98.69 224 VAL B C 1
ATOM 4145 O O . VAL B 1 224 ? -13.312 7.523 3.771 1 98.69 224 VAL B O 1
ATOM 4148 N N . LEU B 1 225 ? -15.43 7.082 3.479 1 98.56 225 LEU B N 1
ATOM 4149 C CA . LEU B 1 225 ? -15.25 6.887 2.045 1 98.56 225 LEU B CA 1
ATOM 4150 C C . LEU B 1 225 ? -14.789 8.18 1.373 1 98.56 225 LEU B C 1
ATOM 4152 O O . LEU B 1 225 ? -15.375 9.242 1.594 1 98.56 225 LEU B O 1
ATOM 4156 N N . HIS B 1 226 ? -13.758 8.094 0.634 1 98.69 226 HIS B N 1
ATOM 4157 C CA . HIS B 1 226 ? -13.242 9.266 -0.057 1 98.69 226 HIS B CA 1
ATOM 4158 C C . HIS B 1 226 ? -14.266 9.812 -1.057 1 98.69 226 HIS B C 1
ATOM 4160 O O . HIS B 1 226 ? -14.875 9.039 -1.804 1 98.69 226 HIS B O 1
ATOM 4166 N N . PRO B 1 227 ? -14.383 11.102 -1.166 1 98.31 227 PRO B N 1
ATOM 4167 C CA . PRO B 1 227 ? -15.414 11.703 -2.021 1 98.31 227 PRO B CA 1
ATOM 4168 C C . PRO B 1 227 ? -15.266 11.305 -3.488 1 98.31 227 PRO B C 1
ATOM 4170 O O . PRO B 1 227 ? -16.266 11.086 -4.172 1 98.31 227 PRO B O 1
ATOM 4173 N N . LYS B 1 228 ? -14.062 11.234 -3.975 1 98.06 228 LYS B N 1
ATOM 4174 C CA . LYS B 1 228 ? -13.859 10.859 -5.367 1 98.06 228 LYS B CA 1
ATOM 4175 C C . LYS B 1 228 ? -14.344 9.438 -5.629 1 98.06 228 LYS B C 1
ATOM 4177 O O . LYS B 1 228 ? -14.945 9.156 -6.672 1 98.06 228 LYS B O 1
ATOM 4182 N N . SER B 1 229 ? -14.047 8.539 -4.691 1 97.81 229 SER B N 1
ATOM 4183 C CA . SER B 1 229 ? -14.523 7.168 -4.812 1 97.81 229 SER B CA 1
ATOM 4184 C C . SER B 1 229 ? -16.047 7.105 -4.723 1 97.81 229 SER B C 1
ATOM 4186 O O . SER B 1 229 ? -16.688 6.379 -5.484 1 97.81 229 SER B O 1
ATOM 4188 N N . GLU B 1 230 ? -16.578 7.809 -3.82 1 97.88 230 GLU B N 1
ATOM 4189 C CA . GLU B 1 230 ? -18.016 7.824 -3.631 1 97.88 230 GLU B CA 1
ATOM 4190 C C . GLU B 1 230 ? -18.734 8.367 -4.871 1 97.88 230 GLU B C 1
ATOM 4192 O O . GLU B 1 230 ? -19.766 7.836 -5.273 1 97.88 230 GLU B O 1
ATOM 4197 N N . LEU B 1 231 ? -18.172 9.406 -5.41 1 98 231 LEU B N 1
ATOM 4198 C CA . LEU B 1 231 ? -18.734 9.969 -6.633 1 98 231 LEU B CA 1
ATOM 4199 C C . LEU B 1 231 ? -18.734 8.938 -7.758 1 98 231 LEU B C 1
ATOM 4201 O O . LEU B 1 231 ? -19.703 8.836 -8.516 1 98 231 LEU B O 1
ATOM 4205 N N . GLY B 1 232 ? -17.594 8.219 -7.852 1 96.88 232 GLY B N 1
ATOM 4206 C CA . GLY B 1 232 ? -17.531 7.152 -8.836 1 96.88 232 GLY B CA 1
ATOM 4207 C C . GLY B 1 232 ? -18.625 6.117 -8.664 1 96.88 232 GLY B C 1
ATOM 4208 O O . GLY B 1 232 ? -19.203 5.641 -9.648 1 96.88 232 GLY B O 1
ATOM 4209 N N . GLU B 1 233 ? -18.906 5.766 -7.445 1 96.38 233 GLU B N 1
ATOM 4210 C CA . GLU B 1 233 ? -19.953 4.793 -7.148 1 96.38 233 GLU B CA 1
ATOM 4211 C C . GLU B 1 233 ? -21.328 5.324 -7.539 1 96.38 233 GLU B C 1
ATOM 4213 O O . GLU B 1 233 ? -22.141 4.598 -8.109 1 96.38 233 GLU B O 1
ATOM 4218 N N . ILE B 1 234 ? -21.594 6.531 -7.203 1 95.5 234 ILE B N 1
ATOM 4219 C CA . ILE B 1 234 ? -22.875 7.152 -7.473 1 95.5 234 ILE B CA 1
ATOM 4220 C C . ILE B 1 234 ? -23.078 7.293 -8.977 1 95.5 234 ILE B C 1
ATOM 4222 O O . ILE B 1 234 ? -24.188 7.105 -9.484 1 95.5 234 ILE B O 1
ATOM 4226 N N . ALA B 1 235 ? -22.016 7.617 -9.68 1 94.06 235 ALA B N 1
ATOM 4227 C CA . ALA B 1 235 ? -22.094 7.832 -11.125 1 94.06 235 ALA B CA 1
ATOM 4228 C C . ALA B 1 235 ? -22.344 6.52 -11.867 1 94.06 235 ALA B C 1
ATOM 4230 O O . ALA B 1 235 ? -22.891 6.52 -12.969 1 94.06 235 ALA B O 1
ATOM 4231 N N . GLY B 1 236 ? -21.906 5.402 -11.266 1 91.62 236 GLY B N 1
ATOM 4232 C CA . GLY B 1 236 ? -22.109 4.113 -11.906 1 91.62 236 GLY B CA 1
ATOM 4233 C C . GLY B 1 236 ? -21.359 3.977 -13.219 1 91.62 236 GLY B C 1
ATOM 4234 O O . GLY B 1 236 ? -20.141 4.109 -13.25 1 91.62 236 GLY B O 1
ATOM 4235 N N . HIS B 1 237 ? -22.156 3.861 -14.25 1 90 237 HIS B N 1
ATOM 4236 C CA . HIS B 1 237 ? -21.562 3.611 -15.562 1 90 237 HIS B CA 1
ATOM 4237 C C . HIS B 1 237 ? -21.25 4.918 -16.281 1 90 237 HIS B C 1
ATOM 4239 O O . HIS B 1 237 ? -20.594 4.914 -17.328 1 90 237 HIS B O 1
ATOM 4245 N N . ARG B 1 238 ? -21.688 5.9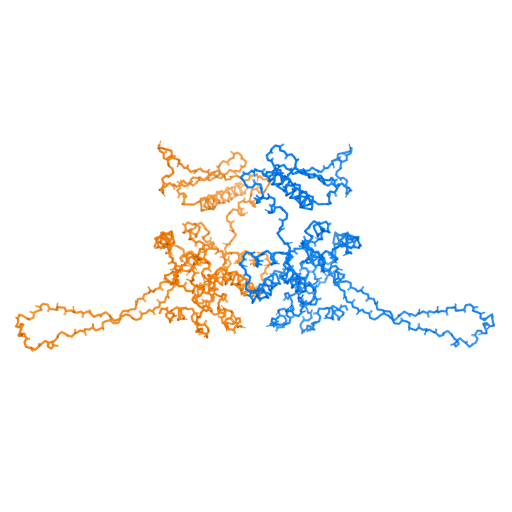53 -15.68 1 92.31 238 ARG B N 1
ATOM 4246 C CA . ARG B 1 238 ? -21.422 7.242 -16.312 1 92.31 238 ARG B CA 1
ATOM 4247 C C . ARG B 1 238 ? -19.984 7.691 -16.047 1 92.31 238 ARG B C 1
ATOM 4249 O O . ARG B 1 238 ? -19.438 7.453 -14.969 1 92.31 238 ARG B O 1
ATOM 4256 N N . THR B 1 239 ? -19.469 8.406 -17.016 1 94 239 THR B N 1
ATOM 4257 C CA . THR B 1 239 ? -18.094 8.859 -16.906 1 94 239 THR B CA 1
ATOM 4258 C C . THR B 1 239 ? -18 10.086 -16 1 94 239 THR B C 1
ATOM 4260 O O . THR B 1 239 ? -18.75 11.047 -16.172 1 94 239 THR B O 1
ATOM 4263 N N . VAL B 1 240 ? -17.078 10.047 -15.094 1 97.31 240 VAL B N 1
ATOM 4264 C CA . VAL B 1 240 ? -16.781 11.188 -14.234 1 97.31 240 VAL B CA 1
ATOM 4265 C C . VAL B 1 240 ? -15.484 11.859 -14.68 1 97.31 240 VAL B C 1
ATOM 4267 O O . VAL B 1 240 ? -14.445 11.203 -14.789 1 97.31 240 VAL B O 1
ATOM 4270 N N . LYS B 1 241 ? -15.555 13.133 -15.008 1 97.06 241 LYS B N 1
ATOM 4271 C CA . LYS B 1 241 ? -14.367 13.867 -15.43 1 97.06 241 LYS B CA 1
ATOM 4272 C C . LYS B 1 241 ? -14.117 15.07 -14.523 1 97.06 241 LYS B C 1
ATOM 4274 O O . LYS B 1 241 ? -15.055 15.766 -14.133 1 97.06 241 LYS B O 1
ATOM 4279 N N . TYR B 1 242 ? -12.891 15.25 -14.117 1 97.62 242 TYR B N 1
ATOM 4280 C CA . TYR B 1 242 ? -12.445 16.438 -13.391 1 97.62 242 TYR B CA 1
ATOM 4281 C C . TYR B 1 242 ? -11.711 17.391 -14.312 1 97.62 242 TYR B C 1
ATOM 4283 O O . TYR B 1 242 ? -10.648 17.062 -14.844 1 97.62 242 TYR B O 1
ATOM 4291 N N . LEU B 1 243 ? -12.227 18.5 -14.602 1 96.62 243 LEU B N 1
ATOM 4292 C CA . LEU B 1 243 ? -11.602 19.516 -15.43 1 96.62 243 LEU B CA 1
ATOM 4293 C C . LEU B 1 243 ? -10.891 20.562 -14.57 1 96.62 243 LEU B C 1
ATOM 4295 O O . LEU B 1 243 ? -11.539 21.422 -13.977 1 96.62 243 LEU B O 1
ATOM 4299 N N . LEU B 1 244 ? -9.562 20.406 -14.562 1 94.88 244 LEU B N 1
ATOM 4300 C CA . LEU B 1 244 ? -8.742 21.281 -13.742 1 94.88 244 LEU B CA 1
ATOM 4301 C C . LEU B 1 244 ? -8.117 22.391 -14.578 1 94.88 244 LEU B C 1
ATOM 4303 O O . LEU B 1 244 ? -7.602 22.141 -15.664 1 94.88 244 LEU B O 1
ATOM 4307 N N . THR B 1 245 ? -8.211 23.656 -14.125 1 90.56 245 THR B N 1
ATOM 4308 C CA . THR B 1 245 ? -7.59 24.781 -14.789 1 90.56 245 THR B CA 1
ATOM 4309 C C . THR B 1 245 ? -6.844 25.656 -13.781 1 90.56 245 THR B C 1
ATOM 4311 O O . THR B 1 245 ? -7.297 25.828 -12.648 1 90.56 245 THR B O 1
ATOM 4314 N N . LEU B 1 246 ? -5.605 25.969 -14.117 1 84.06 246 LEU B N 1
ATOM 4315 C CA . LEU B 1 246 ? -4.859 26.969 -13.359 1 84.06 246 LEU B CA 1
ATOM 4316 C C . LEU B 1 246 ? -4.867 28.312 -14.07 1 84.06 246 LEU B C 1
ATOM 4318 O O . LEU B 1 246 ? -4.367 28.438 -15.188 1 84.06 246 LEU B O 1
ATOM 4322 N N . PRO B 1 247 ? -5.609 29.234 -13.508 1 67.06 247 PRO B N 1
ATOM 4323 C CA . PRO B 1 247 ? -5.715 30.516 -14.219 1 67.06 247 PRO B CA 1
ATOM 4324 C C . PRO B 1 247 ? -4.363 31.203 -14.391 1 67.06 247 PRO B C 1
ATOM 4326 O O . PRO B 1 247 ? -3.504 31.125 -13.516 1 67.06 247 PRO B O 1
ATOM 4329 N N . GLU B 1 248 ? -3.873 31.297 -15.594 1 63.78 248 GLU B N 1
ATOM 4330 C CA . GLU B 1 248 ? -2.686 32.094 -15.898 1 63.78 248 GLU B CA 1
ATOM 4331 C C . GLU B 1 248 ? -2.938 33.562 -15.656 1 63.78 248 GLU B C 1
ATOM 4333 O O . GLU B 1 248 ? -4.059 34.062 -15.828 1 63.78 248 GLU B O 1
ATOM 4338 N N . ASP B 1 249 ? -2.09 34.25 -14.766 1 57.91 249 ASP B N 1
ATOM 4339 C CA . ASP B 1 249 ? -2.205 35.719 -14.688 1 57.91 249 ASP B CA 1
ATOM 4340 C C . ASP B 1 249 ? -2.168 36.344 -16.078 1 57.91 249 ASP B C 1
ATOM 4342 O O . ASP B 1 249 ? -1.809 35.656 -17.062 1 57.91 249 ASP B O 1
ATOM 4346 N N . ALA B 1 250 ? -2.711 37.656 -16.078 1 54.16 250 ALA B N 1
ATOM 4347 C CA . ALA B 1 250 ? -2.742 38.438 -17.312 1 54.16 250 ALA B CA 1
ATOM 4348 C C . ALA B 1 250 ? -1.414 38.344 -18.047 1 54.16 250 ALA B C 1
ATOM 4350 O O . ALA B 1 250 ? -1.376 38.438 -19.281 1 54.16 250 ALA B O 1
ATOM 4351 N N . ALA B 1 251 ? -0.348 38.188 -17.344 1 54.44 251 ALA B N 1
ATOM 4352 C CA . ALA B 1 251 ? 0.966 38.188 -17.969 1 54.44 251 ALA B CA 1
ATOM 4353 C C . ALA B 1 251 ? 1.402 36.781 -18.328 1 54.44 251 ALA B C 1
ATOM 4355 O O . ALA B 1 251 ? 2.531 36.562 -18.781 1 54.44 251 ALA B O 1
ATOM 4356 N N . GLY B 1 252 ? 0.502 35.812 -18.203 1 52.34 252 GLY B N 1
ATOM 4357 C CA . GLY B 1 252 ? 0.801 34.438 -18.562 1 52.34 252 GLY B CA 1
ATOM 4358 C C . GLY B 1 252 ? 1.598 33.719 -17.5 1 52.34 252 GLY B C 1
ATOM 4359 O O . GLY B 1 252 ? 2.152 32.625 -17.766 1 52.34 252 GLY B O 1
ATOM 4360 N N . LEU B 1 253 ? 1.914 34.5 -16.422 1 53.56 253 LEU B N 1
ATOM 4361 C CA . LEU B 1 253 ? 2.775 33.875 -15.414 1 53.56 253 LEU B CA 1
ATOM 4362 C C . LEU B 1 253 ? 1.947 33.219 -14.328 1 53.56 253 LEU B C 1
ATOM 4364 O O . LEU B 1 253 ? 0.849 33.688 -14.008 1 53.56 253 LEU B O 1
ATOM 4368 N N . GLN B 1 254 ? 2.18 32 -14.016 1 53.38 254 GLN B N 1
ATOM 4369 C CA . GLN B 1 254 ? 1.619 31.312 -12.859 1 53.38 254 GLN B CA 1
ATOM 4370 C C . GLN B 1 254 ? 2.037 32 -11.562 1 53.38 254 GLN B C 1
ATOM 4372 O O . GLN B 1 254 ? 3.229 32.125 -11.273 1 53.38 254 GLN B O 1
ATOM 4377 N N . SER B 1 255 ? 1.253 33 -11.055 1 53.06 255 SER B N 1
ATOM 4378 C CA . SER B 1 255 ? 1.615 33.625 -9.789 1 53.06 255 SER B CA 1
ATOM 4379 C C . SER B 1 255 ? 1.382 32.688 -8.617 1 53.06 255 SER B C 1
ATOM 4381 O O . SER B 1 255 ? 0.52 31.797 -8.688 1 53.06 255 SER B O 1
ATOM 4383 N N . ALA B 1 256 ? 2.326 32.594 -7.723 1 55.62 256 ALA B N 1
ATOM 4384 C CA . ALA B 1 256 ? 2.332 31.797 -6.488 1 55.62 256 ALA B CA 1
ATOM 4385 C C . ALA B 1 256 ? 0.983 31.891 -5.777 1 55.62 256 ALA B C 1
ATOM 4387 O O . ALA B 1 256 ? 0.637 31.016 -4.98 1 55.62 256 ALA B O 1
ATOM 4388 N N . LYS B 1 257 ? 0.187 32.906 -6.227 1 62.69 257 LYS B N 1
ATOM 4389 C CA . LYS B 1 257 ? -1.089 33.156 -5.566 1 62.69 257 LYS B CA 1
ATOM 4390 C C . LYS B 1 257 ? -2.248 32.562 -6.359 1 62.69 257 LYS B C 1
ATOM 4392 O O . LYS B 1 257 ? -3.412 32.75 -5.992 1 62.69 257 LYS B O 1
ATOM 4397 N N . MET B 1 258 ? -1.824 31.781 -7.379 1 70.88 258 MET B N 1
ATOM 4398 C CA . MET B 1 258 ? -2.906 31.328 -8.242 1 70.88 258 MET B CA 1
ATOM 4399 C C . MET B 1 258 ? -3.562 30.062 -7.676 1 70.88 258 MET B C 1
ATOM 4401 O O . MET B 1 258 ? -2.895 29.25 -7.043 1 70.88 258 MET B O 1
ATOM 4405 N N . LYS B 1 259 ? -4.914 30.109 -7.758 1 88.31 259 LYS B N 1
ATOM 4406 C CA . LYS B 1 259 ? -5.785 29.078 -7.215 1 88.31 259 LYS B CA 1
ATOM 4407 C C . LYS B 1 259 ? -6.316 28.172 -8.32 1 88.31 259 LYS B C 1
ATOM 4409 O O . LYS B 1 259 ? -6.527 28.625 -9.445 1 88.31 259 LYS B O 1
ATOM 4414 N N . TYR B 1 260 ? -6.469 26.891 -8.055 1 92.62 260 TYR B N 1
ATOM 4415 C CA . TYR B 1 260 ? -7.016 25.906 -8.984 1 92.62 260 TYR B CA 1
ATOM 4416 C C . TYR B 1 260 ? -8.531 26.016 -9.062 1 92.62 260 TYR B C 1
ATOM 4418 O O . TYR B 1 260 ? -9.203 26.234 -8.047 1 92.62 260 TYR B O 1
ATOM 4426 N N . THR B 1 261 ? -8.992 26 -10.281 1 95 261 THR B N 1
ATOM 4427 C CA . THR B 1 261 ? -10.422 25.766 -10.492 1 95 261 THR B CA 1
ATOM 4428 C C . THR B 1 261 ? -10.68 24.344 -10.945 1 95 261 THR B C 1
ATOM 4430 O O . THR B 1 261 ? -9.938 23.797 -11.758 1 95 261 THR B O 1
ATOM 4433 N N . CYS B 1 262 ? -11.695 23.641 -10.352 1 97.19 262 CYS B N 1
ATOM 4434 C CA . CYS B 1 262 ? -12.039 22.266 -10.711 1 97.19 262 CYS B CA 1
ATOM 4435 C C . CYS B 1 262 ? -13.531 22.125 -10.961 1 97.19 262 CYS B C 1
ATOM 4437 O O . CYS B 1 262 ? -14.344 22.438 -10.086 1 97.19 262 CYS B O 1
ATOM 4439 N N . LYS B 1 263 ? -13.883 21.703 -12.156 1 97.81 263 LYS B N 1
ATOM 4440 C CA . LYS B 1 263 ? -15.258 21.344 -12.5 1 97.81 263 LYS B CA 1
ATOM 4441 C C . LYS B 1 263 ? -15.422 19.828 -12.562 1 97.81 263 LYS B C 1
ATOM 4443 O O . LYS B 1 263 ? -14.586 19.125 -13.125 1 97.81 263 LYS B O 1
ATOM 4448 N N . VAL B 1 264 ? -16.422 19.328 -11.969 1 98.38 264 VAL B N 1
ATOM 4449 C CA . VAL B 1 264 ? -16.75 17.906 -12.031 1 98.38 264 VAL B CA 1
ATOM 4450 C C . VAL B 1 264 ? -17.859 17.672 -13.062 1 98.38 264 VAL B C 1
ATOM 4452 O O . VAL B 1 264 ? -18.969 18.172 -12.914 1 98.38 264 VAL B O 1
ATOM 4455 N N . MET B 1 265 ? -17.5 16.875 -14.016 1 98 265 MET B N 1
ATOM 4456 C CA . MET B 1 265 ? -18.453 16.562 -15.078 1 98 265 MET B CA 1
ATOM 4457 C C . MET B 1 265 ? -18.922 15.109 -14.969 1 98 265 MET B C 1
ATOM 4459 O O . MET B 1 265 ? -18.109 14.203 -14.805 1 98 265 MET B O 1
ATOM 4463 N N . ILE B 1 266 ? -20.125 14.914 -15.047 1 97 266 ILE B N 1
ATOM 4464 C CA . ILE B 1 266 ? -20.703 13.586 -15.234 1 97 266 ILE B CA 1
ATOM 4465 C C . ILE B 1 266 ? -21.422 13.523 -16.578 1 97 266 ILE B C 1
ATOM 4467 O O . ILE B 1 266 ? -22.469 14.133 -16.766 1 97 266 ILE B O 1
ATOM 4471 N N . GLY B 1 267 ? -20.812 12.766 -17.422 1 93.56 267 GLY B N 1
ATOM 4472 C CA . GLY B 1 267 ? -21.25 12.961 -18.797 1 93.56 267 GLY B CA 1
ATOM 4473 C C . GLY B 1 267 ? -21.031 14.375 -19.297 1 93.56 267 GLY B C 1
ATOM 4474 O O . GLY B 1 267 ? -19.922 14.891 -19.234 1 93.56 267 GLY B O 1
ATOM 4475 N N . ASP B 1 268 ? -22.141 14.969 -19.656 1 93.25 268 ASP B N 1
ATOM 4476 C CA . ASP B 1 268 ? -22.047 16.328 -20.188 1 93.25 268 ASP B CA 1
ATOM 4477 C C . ASP B 1 268 ? -22.516 17.344 -19.172 1 93.25 268 ASP B C 1
ATOM 4479 O O . ASP B 1 268 ? -22.469 18.547 -19.422 1 93.25 268 ASP B O 1
ATOM 4483 N N . ARG B 1 269 ? -22.812 16.922 -17.984 1 95.5 269 ARG B N 1
ATOM 4484 C CA . ARG B 1 269 ? -23.359 17.797 -16.953 1 95.5 269 ARG B CA 1
ATOM 4485 C C . ARG B 1 269 ? -22.281 18.188 -15.953 1 95.5 269 ARG B C 1
ATOM 4487 O O . ARG B 1 269 ? -21.578 17.328 -15.414 1 95.5 269 ARG B O 1
ATOM 4494 N N . CYS B 1 270 ? -22.203 19.484 -15.773 1 97.62 270 CYS B N 1
ATOM 4495 C CA . CYS B 1 270 ? -21.359 19.969 -14.68 1 97.62 270 CYS B CA 1
ATOM 4496 C C . CYS B 1 270 ? -22.125 19.938 -13.359 1 97.62 270 CYS B C 1
ATOM 4498 O O . CYS B 1 270 ? -23.094 20.688 -13.18 1 97.62 270 CYS B O 1
ATOM 4500 N N . VAL B 1 271 ? -21.625 19.156 -12.422 1 97.75 271 VAL B N 1
ATOM 4501 C CA . VAL B 1 271 ? -22.375 18.906 -11.203 1 97.75 271 VAL B CA 1
ATOM 4502 C C . VAL B 1 271 ? -21.844 19.766 -10.07 1 97.75 271 VAL B C 1
ATOM 4504 O O . VAL B 1 271 ? -22.578 20.094 -9.125 1 97.75 271 VAL B O 1
ATOM 4507 N N . ALA B 1 272 ? -20.578 20.109 -10.086 1 98.12 272 ALA B N 1
ATOM 4508 C CA . ALA B 1 272 ? -19.953 20.906 -9.039 1 98.12 272 ALA B CA 1
ATOM 4509 C C . ALA B 1 272 ? -18.734 21.672 -9.57 1 98.12 272 ALA B C 1
ATOM 4511 O O . ALA B 1 272 ? -18.141 21.281 -10.57 1 98.12 272 ALA B O 1
ATOM 4512 N N . GLU B 1 273 ? -18.469 22.734 -8.898 1 97.38 273 GLU B N 1
ATOM 4513 C CA . GLU B 1 273 ? -17.312 23.562 -9.266 1 97.38 273 GLU B CA 1
ATOM 4514 C C . GLU B 1 273 ? -16.703 24.219 -8.031 1 97.38 273 GLU B C 1
ATOM 4516 O O . GLU B 1 273 ? -17.422 24.656 -7.129 1 97.38 273 GLU B O 1
ATOM 4521 N N . VAL B 1 274 ? -15.375 24.203 -7.973 1 96.31 274 VAL B N 1
ATOM 4522 C CA . VAL B 1 274 ? -14.617 24.938 -6.965 1 96.31 274 VAL B CA 1
ATOM 4523 C C . VAL B 1 274 ? -13.633 25.875 -7.645 1 96.31 274 VAL B C 1
ATOM 4525 O O . VAL B 1 274 ? -13.078 25.562 -8.695 1 96.31 274 VAL B O 1
ATOM 4528 N N . ASP B 1 275 ? -13.352 27.109 -7.07 1 93.56 275 ASP B N 1
ATOM 4529 C CA . ASP B 1 275 ? -12.523 28.078 -7.777 1 93.56 275 ASP B CA 1
ATOM 4530 C C . ASP B 1 275 ? -11.43 28.625 -6.867 1 93.56 275 ASP B C 1
ATOM 4532 O O . ASP B 1 275 ? -10.766 29.609 -7.207 1 93.56 275 ASP B O 1
ATOM 4536 N N . ASP B 1 276 ? -11.219 28.078 -5.785 1 92.75 276 ASP B N 1
ATOM 4537 C CA . ASP B 1 276 ? -10.195 28.578 -4.871 1 92.75 276 ASP B CA 1
ATOM 4538 C C . ASP B 1 276 ? -9.312 27.438 -4.367 1 92.75 276 ASP B C 1
ATOM 4540 O O . ASP B 1 276 ? -8.914 27.422 -3.199 1 92.75 276 ASP B O 1
ATOM 4544 N N . GLY B 1 277 ? -9.117 26.453 -5.23 1 94.44 277 GLY B N 1
ATOM 4545 C CA . GLY B 1 277 ? -8.289 25.312 -4.848 1 94.44 277 GLY B CA 1
ATOM 4546 C C . GLY B 1 277 ? -6.836 25.688 -4.613 1 94.44 277 GLY B C 1
ATOM 4547 O O . GLY B 1 277 ? -6.254 26.453 -5.387 1 94.44 277 GLY B O 1
ATOM 4548 N N . VAL B 1 278 ? -6.246 25.234 -3.568 1 91.94 278 VAL B N 1
ATOM 4549 C CA . VAL B 1 278 ? -4.867 25.547 -3.219 1 91.94 278 VAL B CA 1
ATOM 4550 C C . VAL B 1 278 ? -3.924 24.516 -3.822 1 91.94 278 VAL B C 1
ATOM 4552 O O . VAL B 1 278 ? -2.711 24.719 -3.881 1 91.94 278 VAL B O 1
ATOM 4555 N N . ALA B 1 279 ? -4.453 23.359 -4.176 1 92.75 279 ALA B N 1
ATOM 4556 C CA . ALA B 1 279 ? -3.744 22.266 -4.828 1 92.75 279 ALA B CA 1
ATOM 4557 C C . ALA B 1 279 ? -4.688 21.438 -5.707 1 92.75 279 ALA B C 1
ATOM 4559 O O . ALA B 1 279 ? -5.906 21.469 -5.516 1 92.75 279 ALA B O 1
ATOM 4560 N N . ARG B 1 280 ? -4.125 20.766 -6.695 1 94 280 ARG B N 1
ATOM 4561 C CA . ARG B 1 280 ? -4.918 19.953 -7.617 1 94 280 ARG B CA 1
ATOM 4562 C C . ARG B 1 280 ? -5.785 18.953 -6.863 1 94 280 ARG B C 1
ATOM 4564 O O . ARG B 1 280 ? -7.004 18.922 -7.039 1 94 280 ARG B O 1
ATOM 4571 N N . ASP B 1 281 ? -5.16 18.188 -6.051 1 95.56 281 ASP B N 1
ATOM 4572 C CA . ASP B 1 281 ? -5.875 17.141 -5.332 1 95.56 281 ASP B CA 1
ATOM 4573 C C . ASP B 1 281 ? -6.945 17.734 -4.414 1 95.56 281 ASP B C 1
ATOM 4575 O O . ASP B 1 281 ? -8.031 17.172 -4.285 1 95.56 281 ASP B O 1
ATOM 4579 N N . GLU B 1 282 ? -6.609 18.797 -3.752 1 97 282 GLU B N 1
ATOM 4580 C CA . GLU B 1 282 ? -7.574 19.453 -2.879 1 97 282 GLU B CA 1
ATOM 4581 C C . GLU B 1 282 ? -8.789 19.922 -3.664 1 97 282 GLU B C 1
ATOM 4583 O O . GLU B 1 282 ? -9.93 19.703 -3.244 1 97 282 GLU B O 1
ATOM 4588 N N . ALA B 1 283 ? -8.586 20.594 -4.816 1 96.88 283 ALA B N 1
ATOM 4589 C CA . ALA B 1 283 ? -9.672 21.078 -5.656 1 96.88 283 ALA B CA 1
ATOM 4590 C C . ALA B 1 283 ? -10.562 19.938 -6.137 1 96.88 283 ALA B C 1
ATOM 4592 O O . ALA B 1 283 ? -11.789 20.031 -6.07 1 96.88 283 ALA B O 1
ATOM 4593 N N . GLU B 1 284 ? -9.969 18.906 -6.523 1 98.06 284 GLU B N 1
ATOM 4594 C CA . GLU B 1 284 ? -10.711 17.75 -7.008 1 98.06 284 GLU B CA 1
ATOM 4595 C C . GLU B 1 284 ? -11.523 17.109 -5.887 1 98.06 284 GLU B C 1
ATOM 4597 O O . GLU B 1 284 ? -12.68 16.75 -6.082 1 98.06 284 GLU B O 1
ATOM 4602 N N . THR B 1 285 ? -10.898 16.922 -4.707 1 98.44 285 THR B N 1
ATOM 4603 C CA . THR B 1 285 ? -11.547 16.297 -3.566 1 98.44 285 THR B CA 1
ATOM 4604 C C . THR B 1 285 ? -12.75 17.109 -3.105 1 98.44 285 THR B C 1
ATOM 4606 O O . THR B 1 285 ? -13.828 16.562 -2.871 1 98.44 285 THR B O 1
ATOM 4609 N N . ARG B 1 286 ? -12.562 18.391 -3.029 1 98.12 286 ARG B N 1
ATOM 4610 C CA . ARG B 1 286 ? -13.641 19.281 -2.6 1 98.12 286 ARG B CA 1
ATOM 4611 C C . ARG B 1 286 ? -14.766 19.312 -3.629 1 98.12 286 ARG B C 1
ATOM 4613 O O . ARG B 1 286 ? -15.945 19.266 -3.271 1 98.12 286 ARG B O 1
ATOM 4620 N N . ALA B 1 287 ? -14.367 19.375 -4.871 1 98.5 287 ALA B N 1
ATOM 4621 C CA . ALA B 1 287 ? -15.375 19.359 -5.93 1 98.5 287 ALA B CA 1
ATOM 4622 C C . ALA B 1 287 ? -16.172 18.047 -5.91 1 98.5 287 ALA B C 1
ATOM 4624 O O . ALA B 1 287 ? -17.391 18.047 -6.09 1 98.5 287 ALA B O 1
ATOM 4625 N N . ALA B 1 288 ? -15.461 16.984 -5.703 1 98.69 288 ALA B N 1
ATOM 4626 C CA . ALA B 1 288 ? -16.125 15.68 -5.613 1 98.69 288 ALA B CA 1
ATOM 4627 C C . ALA B 1 288 ? -17.109 15.641 -4.445 1 98.69 288 ALA B C 1
ATOM 4629 O O . ALA B 1 288 ? -18.203 15.102 -4.566 1 98.69 288 ALA B O 1
ATOM 4630 N N . GLU B 1 289 ? -16.719 16.156 -3.328 1 98.56 289 GLU B N 1
ATOM 4631 C CA . GLU B 1 289 ? -17.578 16.172 -2.154 1 98.56 289 GLU B CA 1
ATOM 4632 C C . GLU B 1 289 ? -18.859 16.953 -2.428 1 98.56 289 GLU B C 1
ATOM 4634 O O . GLU B 1 289 ? -19.953 16.531 -2.055 1 98.56 289 GLU B O 1
ATOM 4639 N N . ILE B 1 290 ? -18.719 18.125 -3.055 1 98.38 290 ILE B N 1
ATOM 4640 C CA . ILE B 1 290 ? -19.875 18.938 -3.41 1 98.38 290 ILE B CA 1
ATOM 4641 C C . ILE B 1 290 ? -20.781 18.172 -4.379 1 98.38 290 ILE B C 1
ATOM 4643 O O . ILE B 1 290 ? -22 18.156 -4.215 1 98.38 290 ILE B O 1
ATOM 4647 N N . ALA B 1 291 ? -20.125 17.516 -5.34 1 98.5 291 ALA B N 1
ATOM 4648 C CA . ALA B 1 291 ? -20.875 16.75 -6.336 1 98.5 291 ALA B CA 1
ATOM 4649 C C . ALA B 1 291 ? -21.672 15.633 -5.676 1 98.5 291 ALA B C 1
ATOM 4651 O O . ALA B 1 291 ? -22.844 15.414 -6.02 1 98.5 291 ALA B O 1
ATOM 4652 N N . VAL B 1 292 ? -21.031 14.93 -4.75 1 98.44 292 VAL B N 1
ATOM 4653 C CA . VAL B 1 292 ? -21.703 13.852 -4.035 1 98.44 292 VAL B CA 1
ATOM 4654 C C . VAL B 1 292 ? -22.938 14.391 -3.307 1 98.44 292 VAL B C 1
ATOM 4656 O O . VAL B 1 292 ? -24.016 13.797 -3.359 1 98.44 292 VAL B O 1
ATOM 4659 N N . ARG B 1 293 ? -22.797 15.539 -2.641 1 97.69 293 ARG B N 1
ATOM 4660 C CA . ARG B 1 293 ? -23.906 16.156 -1.911 1 97.69 293 ARG B CA 1
ATOM 4661 C C . ARG B 1 293 ? -25.047 16.516 -2.854 1 97.69 293 ARG B C 1
ATOM 4663 O O . ARG B 1 293 ? -26.219 16.25 -2.555 1 97.69 293 ARG B O 1
ATOM 4670 N N . VAL B 1 294 ? -24.703 17.062 -3.953 1 97.44 294 VAL B N 1
ATOM 4671 C CA . VAL B 1 294 ? -25.688 17.484 -4.941 1 97.44 294 VAL B CA 1
ATOM 4672 C C . VAL B 1 294 ? -26.484 16.266 -5.441 1 97.44 294 VAL B C 1
ATOM 4674 O O . VAL B 1 294 ? -27.703 16.297 -5.496 1 97.44 294 VAL B O 1
ATOM 4677 N N . LEU B 1 295 ? -25.797 15.242 -5.766 1 96.44 295 LEU B N 1
ATOM 4678 C CA . LEU B 1 295 ? -26.438 14.062 -6.344 1 96.44 295 LEU B CA 1
ATOM 4679 C C . LEU B 1 295 ? -27.297 13.344 -5.309 1 96.44 295 LEU B C 1
ATOM 4681 O O . LEU B 1 295 ? -28.359 12.828 -5.633 1 96.44 295 LEU B O 1
ATOM 4685 N N . LYS B 1 296 ? -26.812 13.297 -4.105 1 96.19 296 LYS B N 1
ATOM 4686 C CA . LYS B 1 296 ? -27.594 12.664 -3.049 1 96.19 296 LYS B CA 1
ATOM 4687 C C . LYS B 1 296 ? -28.875 13.453 -2.77 1 96.19 296 LYS B C 1
ATOM 4689 O O . LYS B 1 296 ? -29.938 12.867 -2.518 1 96.19 296 LYS B O 1
ATOM 4694 N N . ASP B 1 297 ? -28.75 14.758 -2.791 1 95.88 297 ASP B N 1
ATOM 4695 C CA . ASP B 1 297 ? -29.922 15.609 -2.609 1 95.88 297 ASP B CA 1
ATOM 4696 C C . ASP B 1 297 ? -30.938 15.398 -3.734 1 95.88 297 ASP B C 1
ATOM 4698 O O . ASP B 1 297 ? -32.125 15.359 -3.492 1 95.88 297 ASP B O 1
ATOM 4702 N N . GLU B 1 298 ? -30.422 15.25 -4.91 1 94.56 298 GLU B N 1
ATOM 4703 C CA . GLU B 1 298 ? -31.297 15.008 -6.059 1 94.56 298 GLU B CA 1
ATOM 4704 C C . GLU B 1 298 ? -32 13.664 -5.941 1 94.56 298 GLU B C 1
ATOM 4706 O O . GLU B 1 298 ? -33.156 13.539 -6.301 1 94.56 298 GLU B O 1
ATOM 4711 N N . GLN B 1 299 ? -31.297 12.688 -5.508 1 92.38 299 GLN B N 1
ATOM 4712 C CA . GLN B 1 299 ? -31.875 11.359 -5.328 1 92.38 299 GLN B CA 1
ATOM 4713 C C . GLN B 1 299 ? -32.969 11.375 -4.25 1 92.38 299 GLN B C 1
ATOM 4715 O O . GLN B 1 299 ? -34 10.711 -4.383 1 92.38 299 GLN B O 1
ATOM 4720 N N . ALA B 1 300 ? -32.688 12.125 -3.238 1 91.75 300 ALA B N 1
ATOM 4721 C CA . ALA B 1 300 ? -33.688 12.242 -2.158 1 91.75 300 ALA B CA 1
ATOM 4722 C C . ALA B 1 300 ? -34.938 12.961 -2.633 1 91.75 300 ALA B C 1
ATOM 4724 O O . ALA B 1 300 ? -36.062 12.562 -2.285 1 91.75 300 ALA B O 1
ATOM 4725 N N . ASP B 1 301 ? -34.75 13.93 -3.393 1 91.5 301 ASP B N 1
ATOM 4726 C CA . ASP B 1 301 ? -35.875 14.68 -3.938 1 91.5 301 ASP B CA 1
ATOM 4727 C C . ASP B 1 301 ? -36.688 13.82 -4.898 1 91.5 301 ASP B C 1
ATOM 4729 O O . ASP B 1 301 ? -37.938 13.883 -4.898 1 91.5 301 ASP B O 1
ATOM 4733 N N . ALA B 1 302 ? -36.031 13.023 -5.734 1 88.25 302 ALA B N 1
ATOM 4734 C CA . ALA B 1 302 ? -36.688 12.141 -6.688 1 88.25 302 ALA B CA 1
ATOM 4735 C C . ALA B 1 302 ? -37.5 11.062 -5.969 1 88.25 302 ALA B C 1
ATOM 4737 O O . ALA B 1 302 ? -38.594 10.719 -6.387 1 88.25 302 ALA B O 1
ATOM 4738 N N . LYS B 1 303 ? -37.031 10.578 -4.84 1 86.88 303 LYS B N 1
ATOM 4739 C CA . LYS B 1 303 ? -37.719 9.555 -4.062 1 86.88 303 LYS B CA 1
ATOM 4740 C C . LYS B 1 303 ? -38.938 10.125 -3.375 1 86.88 303 LYS B C 1
ATOM 4742 O O . LYS B 1 303 ? -40 9.461 -3.312 1 86.88 303 LYS B O 1
ATOM 4747 N N . GLN B 1 304 ? -38.875 11.328 -2.959 1 88.81 304 GLN B N 1
ATOM 4748 C CA . GLN B 1 304 ? -40 12 -2.326 1 88.81 304 GLN B CA 1
ATOM 4749 C C . GLN B 1 304 ? -41.094 12.32 -3.342 1 88.81 304 GLN B C 1
ATOM 4751 O O . GLN B 1 304 ? -42.281 12.203 -3.039 1 88.81 304 GLN B O 1
ATOM 4756 N N . ALA B 1 305 ? -40.75 12.672 -4.414 1 87.19 305 ALA B N 1
ATOM 4757 C CA . ALA B 1 305 ? -41.688 12.977 -5.473 1 87.19 305 ALA B CA 1
ATOM 4758 C C . ALA B 1 305 ? -42.406 11.711 -5.957 1 87.19 305 ALA B C 1
ATOM 4760 O O . ALA B 1 305 ? -43.594 11.75 -6.316 1 87.19 305 ALA B O 1
ATOM 4761 N N . ALA B 1 306 ? -41.656 10.641 -5.891 1 85.06 306 ALA B N 1
ATOM 4762 C CA . ALA B 1 306 ? -42.219 9.375 -6.336 1 85.06 306 ALA B CA 1
ATOM 4763 C C . ALA B 1 306 ? -43.188 8.805 -5.301 1 85.06 306 ALA B C 1
ATOM 4765 O O . ALA B 1 306 ? -44.125 8.102 -5.645 1 85.06 306 ALA B O 1
ATOM 4766 N N . GLU B 1 307 ? -43 9.195 -4.078 1 86.19 307 GLU B N 1
ATOM 4767 C CA . GLU B 1 307 ? -43.844 8.742 -2.992 1 86.19 307 GLU B CA 1
ATOM 4768 C C . GLU B 1 307 ? -45.031 9.68 -2.799 1 86.19 307 GLU B C 1
ATOM 4770 O O . GLU B 1 307 ? -46 9.344 -2.109 1 86.19 307 GLU B O 1
ATOM 4775 N N . SER B 1 308 ? -45.031 10.797 -3.416 1 73.69 308 SER B N 1
ATOM 4776 C CA . SER B 1 308 ? -46.188 11.703 -3.355 1 73.69 308 SER B CA 1
ATOM 4777 C C . SER B 1 308 ? -47.125 11.5 -4.547 1 73.69 308 SER B C 1
ATOM 4779 O O . SER B 1 308 ? -48.344 11.562 -4.398 1 73.69 308 SER B O 1
#

Nearest PDB structures (foldseek):
  7yyn-assembly1_A  TM=7.456E-01  e=1.141E-08  Mus musculus
  7r97-assembly1_B  TM=7.805E-01  e=2.047E-07  Escherichia coli K-12
  2eb1-assembly2_B  TM=8.493E-01  e=4.232E-06  Homo sapiens
  7yyn-assembly1_A  TM=7.453E-01  e=3.388E-08  Mus musculus
  7r97-assembly1_B  TM=7.795E-01  e=3.133E-07  Escherichia coli K-12

Secondary structure (DSSP, 8-state):
-HHHHHHHHT---SSHHHHHHHTB-TT--SS-----THHHHHHHHHHHHHHHHHHHGGGT--HHHHHHHHHHHH-HHHHHHHHHH-EEEEEEEEEEE------S---TT-GGG--EEEEEEEEEEEGGGG-B---HHHHHHHHHHHHHHHHHHHHHHHHHHH-SB--HHHHHHH---HHHHHHHHHHHHHHHHHH--HHHHHHHHHHTTHHHHHHHHHHTT-B---HHHHHHHHHTTS-EEEEEE----TTS---TTPPEEEEEEETTEEEEEEEEESSHHHHHHHHHHHHHHHHHHHHHHHHHHHH-/-HHHHHHHHT---SSHHHHHHHTB-TT--SS-----THHHHHHHHHHHHHHHHHHHGGGT--HHHHHHHHHHHH-HHHHHHHHHH-EEEEEEEEEEE------S---TT-GGG--EEEEEEEEEEEGGGG-B---HHHHHHHHHHHHHHHHHHHHHHHHHHH-SB--HHHHHHH---HHHHHHHHHHHHHHHHHH--HHHHHHHHHHTTHHHHHHHHHHTT-B---HHHHHHHHHTTS-EEEEEE----TTS---TTPPEEEEEEETTEEEEEEEEESSHHHHHHHHHHHHHHHHHHHHHHHHHHHH-

pLDDT: mean 89.43, std 15.98, range [38.81, 98.81]

Foldseek 3Di:
DQVLVCVLLVHDFPDCLLVLQLQEDPQFDPDDNPHHLQVLLVQLLVLLLVLLLVLCVVVPDDPVVSVLLSCLLQPQLNLLLLQLVGWGWDWDFDQPQPPPVPDPPPPVPCPPPSPRPRDGDIDIGGNNNSHRHDDPVSVVLVVLLNVLCVVQVVVQVCCLQPNLAHPPLSSVLSVHDNVSSSSLSSNLSSQCVRPVDSVSSSSSCVSSCSVVSSCNCVVSVRHRDQLVVLLCVLLPPWDKDKDKDWDQPPVSDRPLQIAIKIFIDTDNDTQFIDGGHNDPVSRVRVRSNSSSVSSVVVVVVVVVVVVD/DVVLVCVLLVHDFPPCLLVQQLQEDPQFDPDDNPHHLQVLLVQLLVLLLVLLLVLCVVVPDDPVVSVLLSCLLQPQLNLLLLQLVGWGWDWDFDQPQPPPVPDPPPPVPCPPPSPRPRDGDIDIGGNNNSHRHDDPVSVVLVVLLNVLCVVQVVVQVCCLQPNLAHPPLSSVLSVHDNVSSSSLSSNLSSSCVRPVDSVSSSSSCVSSCSVVSSCNCSVSVRHRDQLVVLLCVLLPPWDKDKDKDWDQPPVSHRPLQIAIKIFIDTHNDTQFIDGGHNDPVSRVRVRSNSSSVSSVVVVVVVVVVVVD

InterPro domains:
  IPR000999 Ribonuclease III domain [PF00636] (38-196)
  IPR000999 Ribonuclease III domain [PS00517] (38-46)
  IPR000999 Ribonuclease III domain [PS50142] (2-196)
  IPR000999 Ribonuclease III domain [SM00535] (17-216)
  IPR000999 Ribonuclease III domain [cd00593] (18-208)
  IPR014720 Double-stranded RNA-binding domain [PS50137] (226-297)
  IPR036389 Ribonuclease III, endonuclease domain superfamily [G3DSA:1.10.1520.10] (1-224)
  IPR036389 Ribonuclease III, endonuclease domain superfamily [SSF69065] (2-210)
  IPR060570 Dicer-like protein 2, dsRNA binding domain [PF26980] (220-304)

Sequence (616 aa):
MLVPLEELIDYTFTKKILLIESITHASFTAGHVTGCLERLEFLGDAILDDIVVSHLFPLNLSHDRMHLLRTASVNGDLLGFLALESHAEEDEVIIDVDFSPSDTDLNPQNPAGMEQKLKRTRRKIPLWKFMRHSSIEVVQQQTKAAGAHADLRGQIIHALRHGSSYPWPLLARLHPAKFLSDMVEAVLGAVWVDSGDMSACVRVTERLGILPVLSRLAKDDVHVLHPKSELGEIAGHRTVKYLLTLPEDAAGLQSAKMKYTCKVMIGDRCVAEVDDGVARDEAETRAAEIAVRVLKDEQADAKQAAESMLVPLEELIDYTFTKKILLIESITHASFTAGHVTGCLERLEFLGDAILDDIVVSHLFPLNLSHDRMHLLRTASVNGDLLGFLALESHAEEDEVIIDVDFSPSDTDLNPQNPAGMEQKLKRTRRKIPLWKFMRHSSIEVVQQQTKAAGAHADLRGQIIHALRHGSSYPWPLLARLHPAKFLSDMVEAVLGAVWVDSGDMSACVRVTERLGILPVLSRLAKDDVHVLHPKSELGEIAGHRTVKYLLTLPEDAAGLQSAKMKYTCKVMIGDRCVAEVDDGVARDEAETRAAEIAVRVLKDEQADAKQAAES

Radius of gyration: 31.12 Å; Cα contacts (8 Å, |Δi|>4): 993; chains: 2; bounding box: 80×130×85 Å

Solvent-accessible surface area (backbone atoms only — not comparable to full-atom values): 32914 Å² total; per-residue (Å²): 120,62,62,48,53,25,59,44,43,69,50,82,70,85,55,57,63,41,59,53,26,15,32,19,42,83,60,43,67,78,72,88,67,94,55,40,17,60,47,30,17,56,41,9,49,28,47,49,44,32,52,51,43,62,66,46,56,82,68,73,56,55,48,67,58,48,49,40,49,47,51,63,49,66,32,58,41,54,37,15,50,33,25,64,67,35,53,19,74,38,84,36,75,39,72,44,64,70,75,69,78,67,76,81,78,68,58,84,80,66,73,68,76,67,60,63,43,68,42,75,38,73,43,74,44,38,52,62,74,66,51,39,63,66,43,70,65,56,52,51,46,50,52,52,31,52,52,38,42,72,72,41,46,67,62,51,52,48,29,69,74,68,40,67,44,58,57,60,41,63,37,37,61,42,57,45,54,65,67,39,22,38,33,53,24,1,44,45,20,29,48,35,70,68,63,72,34,67,68,60,41,51,48,29,38,45,60,52,42,41,47,57,50,40,49,47,40,60,74,68,64,36,46,52,77,51,36,57,59,50,35,49,62,73,45,55,89,50,55,75,44,77,49,73,46,69,61,57,40,99,83,64,43,76,50,94,81,54,35,26,28,18,36,31,26,51,67,91,43,74,64,24,69,37,69,73,14,86,39,70,68,22,16,47,36,40,18,23,42,49,27,42,53,49,52,52,51,49,52,52,51,53,52,51,59,70,72,102,122,61,62,49,51,26,60,43,43,69,50,82,70,85,54,58,65,42,58,53,25,14,32,17,42,80,61,43,67,78,71,90,70,93,54,41,18,58,47,30,18,56,41,9,48,28,48,49,45,30,53,51,43,61,65,46,58,84,67,72,57,54,47,68,58,48,50,39,50,46,51,64,49,66,33,59,41,55,38,16,49,33,26,63,67,35,53,18,74,38,84,36,75,40,71,45,65,72,75,70,77,67,78,82,80,71,58,82,80,66,75,67,76,70,60,62,44,68,42,74,39,75,44,73,45,38,52,62,74,64,50,38,64,66,44,70,65,57,52,52,46,48,51,52,30,52,51,39,42,72,73,40,44,68,62,52,52,48,29,70,74,67,41,66,44,59,56,60,40,63,37,38,62,42,58,46,53,66,68,40,22,39,32,53,23,1,44,44,20,28,48,35,72,67,63,72,37,67,68,60,41,50,49,29,38,44,61,53,43,41,47,57,50,40,49,47,38,62,74,68,65,36,46,52,76,51,36,56,60,50,35,49,60,73,47,57,90,49,54,76,44,77,51,72,44,69,64,56,42,99,84,66,43,77,50,96,82,55,36,27,28,18,36,31,25,50,67,90,42,76,64,24,70,36,69,71,13,86,39,71,67,22,16,47,36,40,17,24,42,49,28,41,52,50,52,51,51,50,51,53,52,53,52,53,60,72,74,101